Protein 1IED (pdb70)

Sequence (437 aa):
QAVAPVYVGGFLARYDQSPDEAELLLPRDVVEHWLHAVALPLNINHDDTAVVGHVAAMQSVRDGLFCLGCVTSPRFLEIVRRASEKSELVSRGPVSPLQPDKVVEFLSGSYAGLSLSSRRTPFKEVALCSVGRRRGTLAVYGRDPEWVTQRFPDLTAADRDGLRAQWQGDPFRSDSYGLLGNSVDALYIRERLPKLRYDKQLVGVTERESYVKADEQQSQAVAPVYVGGFLARYDQSPDEAELLLPRDVVEHWLHAVALPLNINHDDTAVVGHVAAMQSVRDGLFCLGCVTSPRFLEIVRRASEKSELVSRGPVSPLQPDKVVEFLSGSYAGLSLSSTPFKEVALCSVGRRRGTLAVYGRDPEWVTQRFPDLTAADRDGLRAQWQRSTAVDGDPFRSDSYGLLGNSVDALYIRERLPKLRYDKQLVGVTERESYVKA

Organism: Human cytomegalovirus (strain AD169) (NCBI:txid10360)

CATH classification: 3.20.16.10

Structure (mmCIF, N/CA/C/O backbone):
data_1IED
#
_entry.id   1IED
#
_cell.length_a   76.200
_cell.length_b   76.200
_cell.length_c   170.600
_cell.angle_alpha   90.00
_cell.angle_beta   90.00
_cell.angle_gamma   90.00
#
_symmetry.space_group_name_H-M   'P 41 21 2'
#
loop_
_entity.id
_entity.type
_entity.pdbx_description
1 polymer 'CAPSID PROTEIN P40: ASSEMBLIN PROTEASE'
2 water water
#
loop_
_atom_site.group_PDB
_atom_site.id
_atom_site.type_symbol
_atom_site.label_atom_id
_atom_site.label_alt_id
_atom_site.label_comp_id
_atom_site.label_asym_id
_atom_site.label_entity_id
_atom_site.label_seq_id
_atom_site.pdbx_PDB_ins_code
_atom_site.Cartn_x
_atom_site.Cartn_y
_atom_site.Cartn_z
_atom_site.occupancy
_atom_site.B_iso_or_equiv
_atom_site.auth_seq_id
_atom_site.auth_comp_id
_atom_site.auth_asym_id
_atom_site.auth_atom_id
_atom_site.pdbx_PDB_model_num
ATOM 1 N N . GLN A 1 9 ? 74.026 43.464 53.297 1.00 45.43 9 GLN A N 1
ATOM 2 C CA . GLN A 1 9 ? 72.581 43.107 53.162 1.00 45.82 9 GLN A CA 1
ATOM 3 C C . GLN A 1 9 ? 72.132 42.297 54.374 1.00 44.17 9 GLN A C 1
ATOM 4 O O . GLN A 1 9 ? 71.630 42.850 55.355 1.00 43.16 9 GLN A O 1
ATOM 10 N N . ALA A 1 10 ? 72.306 40.981 54.294 1.00 42.03 10 ALA A N 1
ATOM 11 C CA . ALA A 1 10 ? 71.944 40.100 55.394 1.00 39.77 10 ALA A CA 1
ATOM 12 C C . ALA A 1 10 ? 72.839 40.453 56.582 1.00 38.32 10 ALA A C 1
ATOM 13 O O . ALA A 1 10 ? 72.399 40.443 57.733 1.00 37.95 10 ALA A O 1
ATOM 15 N N . VAL A 1 11 ? 74.093 40.787 56.290 1.00 35.80 11 VAL A N 1
ATOM 16 C CA . VAL A 1 11 ? 75.047 41.136 57.333 1.00 34.27 11 VAL A CA 1
ATOM 17 C C . VAL A 1 11 ? 75.082 42.630 57.646 1.00 33.64 11 VAL A C 1
ATOM 18 O O . VAL A 1 11 ? 76.111 43.162 58.068 1.00 33.73 11 VAL A O 1
ATOM 22 N N . ALA A 1 12 ? 73.959 43.305 57.418 1.00 31.19 12 ALA A N 1
ATOM 23 C CA . ALA A 1 12 ? 73.844 44.727 57.729 1.00 29.27 12 ALA A CA 1
ATOM 24 C C . ALA A 1 12 ? 73.488 44.742 59.217 1.00 27.42 12 ALA A C 1
ATOM 25 O O . ALA A 1 12 ? 73.299 43.681 59.819 1.00 26.45 12 ALA A O 1
ATOM 27 N N . PRO A 1 13 ? 73.385 45.928 59.834 1.00 25.85 13 PRO A N 1
ATOM 28 C CA . PRO A 1 13 ? 73.050 45.927 61.264 1.00 23.85 13 PRO A CA 1
ATOM 29 C C . PRO A 1 13 ? 71.667 45.377 61.583 1.00 23.03 13 PRO A C 1
ATOM 30 O O . PRO A 1 13 ? 70.750 45.427 60.757 1.00 22.99 13 PRO A O 1
ATOM 34 N N . VAL A 1 14 ? 71.527 44.836 62.787 1.00 20.13 14 VAL A N 1
ATOM 35 C CA . VAL A 1 14 ? 70.247 44.307 63.239 1.00 18.19 14 VAL A CA 1
ATOM 36 C C . VAL A 1 14 ? 69.940 44.945 64.584 1.00 18.80 14 VAL A C 1
ATOM 37 O O . VAL A 1 14 ? 70.781 44.922 65.491 1.00 17.79 14 VAL A O 1
ATOM 41 N N . TYR A 1 15 ? 68.756 45.542 64.705 1.00 18.59 15 TYR A N 1
ATOM 42 C CA . TYR A 1 15 ? 68.351 46.160 65.967 1.00 19.71 15 TYR A CA 1
ATOM 43 C C . TYR A 1 15 ? 67.529 45.160 66.763 1.00 18.99 15 TYR A C 1
ATOM 44 O O . TYR A 1 15 ? 66.858 44.300 66.191 1.00 15.01 15 TYR A O 1
ATOM 53 N N . VAL A 1 16 ? 67.614 45.257 68.086 1.00 18.71 16 VAL A N 1
ATOM 54 C CA . VAL A 1 16 ? 66.858 44.375 68.958 1.00 16.64 16 VAL A CA 1
ATOM 55 C C . VAL A 1 16 ? 66.296 45.236 70.081 1.00 17.80 16 VAL A C 1
ATOM 56 O O . VAL A 1 16 ? 66.994 46.071 70.653 1.00 18.22 16 VAL A O 1
ATOM 60 N N . GLY A 1 17 ? 65.012 45.064 70.362 1.00 17.99 17 GLY A N 1
ATOM 61 C CA . GLY A 1 17 ? 64.393 45.841 71.413 1.00 19.40 17 GLY A CA 1
ATOM 62 C C . GLY A 1 17 ? 63.614 44.974 72.372 1.00 19.50 17 GLY A C 1
ATOM 63 O O . GLY A 1 17 ? 63.321 43.811 72.085 1.00 18.37 17 GLY A O 1
ATOM 64 N N . GLY A 1 18 ? 63.270 45.542 73.518 1.00 19.77 18 GLY A N 1
ATOM 65 C CA . GLY A 1 18 ? 62.510 44.796 74.497 1.00 18.85 18 GLY A CA 1
ATOM 66 C C . GLY A 1 18 ? 62.775 45.313 75.891 1.00 19.70 18 GLY A C 1
ATOM 67 O O . GLY A 1 18 ? 63.704 46.095 76.114 1.00 19.95 18 GLY A O 1
ATOM 68 N N . PHE A 1 19 ? 61.950 44.876 76.832 1.00 20.33 19 PHE A N 1
ATOM 69 C CA . PHE A 1 19 ? 62.106 45.286 78.212 1.00 19.55 19 PHE A CA 1
ATOM 70 C C . PHE A 1 19 ? 63.167 44.433 78.875 1.00 19.85 19 PHE A C 1
ATOM 71 O O . PHE A 1 19 ? 63.228 43.222 78.654 1.00 20.48 19 PHE A O 1
ATOM 79 N N . LEU A 1 20 ? 64.013 45.075 79.669 1.00 19.21 20 LEU A N 1
ATOM 80 C CA . LEU A 1 20 ? 65.053 44.366 80.400 1.00 20.05 20 LEU A CA 1
ATOM 81 C C . LEU A 1 20 ? 64.460 44.016 81.763 1.00 21.47 20 LEU A C 1
ATOM 82 O O . LEU A 1 20 ? 65.045 43.253 82.533 1.00 22.07 20 LEU A O 1
ATOM 87 N N . ALA A 1 21 ? 63.291 44.584 82.046 1.00 21.35 21 ALA A N 1
ATOM 88 C CA . ALA A 1 21 ? 62.595 44.354 83.308 1.00 25.55 21 ALA A CA 1
ATOM 89 C C . ALA A 1 21 ? 61.191 44.956 83.283 1.00 27.09 21 ALA A C 1
ATOM 90 O O . ALA A 1 21 ? 60.965 46.022 82.704 1.00 28.02 21 ALA A O 1
ATOM 92 N N . ARG A 1 22 ? 60.255 44.256 83.910 1.00 28.26 22 ARG A N 1
ATOM 93 C CA . ARG A 1 22 ? 58.871 44.699 84.000 1.00 29.79 22 ARG A CA 1
ATOM 94 C C . ARG A 1 22 ? 58.576 45.007 85.467 1.00 31.33 22 ARG A C 1
ATOM 95 O O . ARG A 1 22 ? 58.540 44.099 86.305 1.00 31.64 22 ARG A O 1
ATOM 103 N N . TYR A 1 23 ? 58.370 46.285 85.777 1.00 31.85 23 TYR A N 1
ATOM 104 C CA . TYR A 1 23 ? 58.105 46.694 87.155 1.00 34.84 23 TYR A CA 1
ATOM 105 C C . TYR A 1 23 ? 56.912 45.980 87.787 1.00 38.70 23 TYR A C 1
ATOM 106 O O . TYR A 1 23 ? 56.849 45.828 89.006 1.00 39.49 23 TYR A O 1
ATOM 115 N N . ASP A 1 24 ? 55.978 45.539 86.952 1.00 41.94 24 ASP A N 1
ATOM 116 C CA . ASP A 1 24 ? 54.777 44.845 87.408 1.00 45.45 24 ASP A CA 1
ATOM 117 C C . ASP A 1 24 ? 55.017 43.378 87.758 1.00 47.83 24 ASP A C 1
ATOM 118 O O . ASP A 1 24 ? 54.225 42.768 88.475 1.00 47.48 24 ASP A O 1
ATOM 123 N N . GLN A 1 25 ? 56.108 42.815 87.249 1.00 50.19 25 GLN A N 1
ATOM 124 C CA . GLN A 1 25 ? 56.438 41.415 87.492 1.00 52.53 25 GLN A CA 1
ATOM 125 C C . GLN A 1 25 ? 57.200 41.208 88.794 1.00 54.28 25 GLN A C 1
ATOM 126 O O . GLN A 1 25 ? 58.167 41.914 89.077 1.00 54.59 25 GLN A O 1
ATOM 132 N N . SER A 1 26 ? 56.763 40.231 89.581 1.00 56.35 26 SER A N 1
ATOM 133 C CA . SER A 1 26 ? 57.414 39.935 90.849 1.00 59.20 26 SER A CA 1
ATOM 134 C C . SER A 1 26 ? 58.465 38.839 90.693 1.00 60.80 26 SER A C 1
ATOM 135 O O . SER A 1 26 ? 58.137 37.654 90.615 1.00 60.50 26 SER A O 1
ATOM 138 N N . PRO A 1 27 ? 59.750 39.227 90.647 1.00 62.66 27 PRO A N 1
ATOM 139 C CA . PRO A 1 27 ? 60.870 38.294 90.501 1.00 64.04 27 PRO A CA 1
ATOM 140 C C . PRO A 1 27 ? 60.866 37.204 91.566 1.00 65.29 27 PRO A C 1
ATOM 141 O O . PRO A 1 27 ? 61.076 37.479 92.747 1.00 65.73 27 PRO A O 1
ATOM 145 N N . ASP A 1 28 ? 60.631 35.966 91.145 1.00 66.88 28 ASP A N 1
ATOM 146 C CA . ASP A 1 28 ? 60.612 34.839 92.071 1.00 68.68 28 ASP A CA 1
ATOM 147 C C . ASP A 1 28 ? 61.999 34.647 92.688 1.00 69.41 28 ASP A C 1
ATOM 148 O O . ASP A 1 28 ? 62.259 33.653 93.367 1.00 69.41 28 ASP A O 1
ATOM 153 N N . GLU A 1 29 ? 62.881 35.610 92.437 1.00 69.84 29 GLU A N 1
ATOM 154 C CA . GLU A 1 29 ? 64.245 35.594 92.954 1.00 69.61 29 GLU A CA 1
ATOM 155 C C . GLU A 1 29 ? 64.562 36.971 93.532 1.00 69.27 29 GLU A C 1
ATOM 156 O O . GLU A 1 29 ? 64.406 37.990 92.855 1.00 69.22 29 GLU A O 1
ATOM 162 N N . ALA A 1 30 ? 65.011 36.995 94.783 1.00 68.21 30 ALA A N 1
ATOM 163 C CA . ALA A 1 30 ? 65.336 38.245 95.461 1.00 66.84 30 ALA A CA 1
ATOM 164 C C . ALA A 1 30 ? 66.517 38.991 94.841 1.00 65.83 30 ALA A C 1
ATOM 165 O O . ALA A 1 30 ? 66.742 40.163 95.147 1.00 66.42 30 ALA A O 1
ATOM 167 N N . GLU A 1 31 ? 67.270 38.323 93.972 1.00 64.46 31 GLU A N 1
ATOM 168 C CA . GLU A 1 31 ? 68.419 38.966 93.345 1.00 63.21 31 GLU A CA 1
ATOM 169 C C . GLU A 1 31 ? 68.047 39.597 92.005 1.00 61.40 31 GLU A C 1
ATOM 170 O O . GLU A 1 31 ? 68.795 40.416 91.473 1.00 61.48 31 GLU A O 1
ATOM 176 N N . LEU A 1 32 ? 66.886 39.222 91.473 1.00 58.95 32 LEU A N 1
ATOM 177 C CA . LEU A 1 32 ? 66.424 39.747 90.191 1.00 56.79 32 LEU A CA 1
ATOM 178 C C . LEU A 1 32 ? 65.539 40.982 90.333 1.00 56.07 32 LEU A C 1
ATOM 179 O O . LEU A 1 32 ? 65.149 41.587 89.333 1.00 56.16 32 LEU A O 1
ATOM 184 N N . LEU A 1 33 ? 65.216 41.349 91.570 1.00 54.44 33 LEU A N 1
ATOM 185 C CA . LEU A 1 33 ? 64.376 42.515 91.821 1.00 52.32 33 LEU A CA 1
ATOM 186 C C . LEU A 1 33 ? 65.020 43.759 91.223 1.00 51.23 33 LEU A C 1
ATOM 187 O O . LEU A 1 33 ? 66.238 43.932 91.294 1.00 51.44 33 LEU A O 1
ATOM 192 N N . LEU A 1 34 ? 64.202 44.620 90.627 1.00 48.78 34 LEU A N 1
ATOM 193 C CA . LEU A 1 34 ? 64.709 45.839 90.014 1.00 47.31 34 LEU A CA 1
ATOM 194 C C . LEU A 1 34 ? 63.643 46.933 90.019 1.00 46.63 34 LEU A C 1
ATOM 195 O O . LEU A 1 34 ? 62.899 47.096 89.052 1.00 45.26 34 LEU A O 1
ATOM 200 N N . PRO A 1 35 ? 63.549 47.687 91.126 1.00 46.18 35 PRO A N 1
ATOM 201 C CA . PRO A 1 35 ? 62.581 48.777 91.289 1.00 45.46 35 PRO A CA 1
ATOM 202 C C . PRO A 1 35 ? 62.791 49.940 90.328 1.00 43.55 35 PRO A C 1
ATOM 203 O O . PRO A 1 35 ? 63.914 50.241 89.929 1.00 42.74 35 PRO A O 1
ATOM 207 N N . ARG A 1 36 ? 61.690 50.596 89.978 1.00 42.90 36 ARG A N 1
ATOM 208 C CA . ARG A 1 36 ? 61.699 51.739 89.072 1.00 43.03 36 ARG A CA 1
ATOM 209 C C . ARG A 1 36 ? 62.686 52.832 89.488 1.00 44.15 36 ARG A C 1
ATOM 210 O O . ARG A 1 36 ? 63.516 53.269 88.692 1.00 43.90 36 ARG A O 1
ATOM 218 N N . ASP A 1 37 ? 62.582 53.273 90.738 1.00 45.84 37 ASP A N 1
ATOM 219 C CA . ASP A 1 37 ? 63.436 54.336 91.259 1.00 47.24 37 ASP A CA 1
ATOM 220 C C . ASP A 1 37 ? 64.929 54.076 91.098 1.00 48.04 37 ASP A C 1
ATOM 221 O O . ASP A 1 37 ? 65.664 54.952 90.635 1.00 47.86 37 ASP A O 1
ATOM 226 N N . VAL A 1 38 ? 65.382 52.882 91.474 1.00 48.67 38 VAL A N 1
ATOM 227 C CA . VAL A 1 38 ? 66.802 52.553 91.359 1.00 49.96 38 VAL A CA 1
ATOM 228 C C . VAL A 1 38 ? 67.227 52.633 89.896 1.00 49.84 38 VAL A C 1
ATOM 229 O O . VAL A 1 38 ? 68.358 53.012 89.580 1.00 50.00 38 VAL A O 1
ATOM 233 N N . VAL A 1 39 ? 66.300 52.278 89.010 1.00 50.13 39 VAL A N 1
ATOM 234 C CA . VAL A 1 39 ? 66.551 52.295 87.577 1.00 49.92 39 VAL A CA 1
ATOM 235 C C . VAL A 1 39 ? 66.632 53.715 87.038 1.00 50.71 39 VAL A C 1
ATOM 236 O O . VAL A 1 39 ? 67.567 54.060 86.320 1.00 50.87 39 VAL A O 1
ATOM 240 N N . GLU A 1 40 ? 65.650 54.536 87.388 1.00 52.24 40 GLU A N 1
ATOM 241 C CA . GLU A 1 40 ? 65.619 55.911 86.911 1.00 55.08 40 GLU A CA 1
ATOM 242 C C . GLU A 1 40 ? 66.782 56.740 87.437 1.00 56.65 40 GLU A C 1
ATOM 243 O O . GLU A 1 40 ? 67.153 57.750 86.835 1.00 56.36 40 GLU A O 1
ATOM 249 N N . HIS A 1 41 ? 67.359 56.310 88.556 1.00 58.93 41 HIS A N 1
ATOM 250 C CA . HIS A 1 41 ? 68.488 57.021 89.143 1.00 61.44 41 HIS A CA 1
ATOM 251 C C . HIS A 1 41 ? 69.739 56.829 88.293 1.00 62.49 41 HIS A C 1
ATOM 252 O O . HIS A 1 41 ? 70.440 57.792 87.977 1.00 62.53 41 HIS A O 1
ATOM 259 N N . TRP A 1 42 ? 70.017 55.582 87.924 1.00 63.97 42 TRP A N 1
ATOM 260 C CA . TRP A 1 42 ? 71.185 55.285 87.105 1.00 65.52 42 TRP A CA 1
ATOM 261 C C . TRP A 1 42 ? 70.952 55.738 85.671 1.00 65.71 42 TRP A C 1
ATOM 262 O O . TRP A 1 42 ? 71.896 55.930 84.906 1.00 65.85 42 TRP A O 1
ATOM 273 N N . LEU A 1 43 ? 69.685 55.914 85.315 1.00 66.16 43 LEU A N 1
ATOM 274 C CA . LEU A 1 43 ? 69.317 56.330 83.971 1.00 66.95 43 LEU A CA 1
ATOM 275 C C . LEU A 1 43 ? 69.338 57.853 83.836 1.00 68.82 43 LEU A C 1
ATOM 276 O O . LEU A 1 43 ? 69.764 58.560 84.751 1.00 67.94 43 LEU A O 1
ATOM 281 N N . HIS A 1 44 ? 68.884 58.351 82.688 1.00 71.78 44 HIS A N 1
ATOM 282 C CA . HIS A 1 44 ? 68.841 59.790 82.437 1.00 74.37 44 HIS A CA 1
ATOM 283 C C . HIS A 1 44 ? 67.619 60.373 83.146 1.00 75.27 44 HIS A C 1
ATOM 284 O O . HIS A 1 44 ? 67.522 61.585 83.349 1.00 75.62 44 HIS A O 1
ATOM 291 N N . ALA A 1 45 ? 66.694 59.495 83.522 1.00 76.13 45 ALA A N 1
ATOM 292 C CA . ALA A 1 45 ? 65.476 59.898 84.217 1.00 76.91 45 ALA A CA 1
ATOM 293 C C . ALA A 1 45 ? 65.714 59.938 85.726 1.00 77.20 45 ALA A C 1
ATOM 294 O O . ALA A 1 45 ? 65.283 60.866 86.413 1.00 77.43 45 ALA A O 1
ATOM 296 N N . VAL A 1 55 ? 80.156 55.877 77.580 1.00 44.11 55 VAL A N 1
ATOM 297 C CA . VAL A 1 55 ? 80.532 54.544 77.122 1.00 44.38 55 VAL A CA 1
ATOM 298 C C . VAL A 1 55 ? 79.315 53.620 76.992 1.00 42.28 55 VAL A C 1
ATOM 299 O O . VAL A 1 55 ? 78.848 53.042 77.975 1.00 43.32 55 VAL A O 1
ATOM 303 N N . ALA A 1 56 ? 78.810 53.488 75.767 1.00 38.96 56 ALA A N 1
ATOM 304 C CA . ALA A 1 56 ? 77.653 52.644 75.493 1.00 37.08 56 ALA A CA 1
ATOM 305 C C . ALA A 1 56 ? 77.874 51.211 75.963 1.00 35.49 56 ALA A C 1
ATOM 306 O O . ALA A 1 56 ? 78.897 50.593 75.659 1.00 35.12 56 ALA A O 1
ATOM 308 N N . LEU A 1 57 ? 76.902 50.692 76.705 1.00 33.51 57 LEU A N 1
ATOM 309 C CA . LEU A 1 57 ? 76.959 49.334 77.226 1.00 30.40 57 LEU A CA 1
ATOM 310 C C . LEU A 1 57 ? 77.117 48.300 76.118 1.00 28.30 57 LEU A C 1
ATOM 311 O O . LEU A 1 57 ? 76.432 48.353 75.095 1.00 26.89 57 LEU A O 1
ATOM 316 N N . PRO A 1 58 ? 78.026 47.338 76.314 1.00 26.59 58 PRO A N 1
ATOM 317 C CA . PRO A 1 58 ? 78.235 46.305 75.302 1.00 25.81 58 PRO A CA 1
ATOM 318 C C . PRO A 1 58 ? 77.027 45.383 75.209 1.00 24.69 58 PRO A C 1
ATOM 319 O O . PRO A 1 58 ? 76.286 45.201 76.184 1.00 23.53 58 PRO A O 1
ATOM 323 N N . LEU A 1 59 ? 76.822 44.827 74.021 1.00 23.54 59 LEU A N 1
ATOM 324 C CA . LEU A 1 59 ? 75.741 43.891 73.772 1.00 22.92 59 LEU A CA 1
ATOM 325 C C . LEU A 1 59 ? 76.473 42.588 73.457 1.00 23.45 59 LEU A C 1
ATOM 326 O O . LEU A 1 59 ? 77.291 42.545 72.542 1.00 22.36 59 LEU A O 1
ATOM 331 N N . ASN A 1 60 ? 76.213 41.533 74.224 1.00 22.80 60 ASN A N 1
ATOM 332 C CA . ASN A 1 60 ? 76.890 40.265 73.970 1.00 21.54 60 ASN A CA 1
ATOM 333 C C . ASN A 1 60 ? 75.941 39.083 73.937 1.00 21.01 60 ASN A C 1
ATOM 334 O O . ASN A 1 60 ? 74.720 39.232 74.023 1.00 20.33 60 ASN A O 1
ATOM 339 N N . ILE A 1 61 ? 76.524 37.899 73.817 1.00 20.26 61 ILE A N 1
ATOM 340 C CA . ILE A 1 61 ? 75.749 36.676 73.789 1.00 19.38 61 ILE A CA 1
ATOM 341 C C . ILE A 1 61 ? 75.890 35.977 75.124 1.00 21.14 61 ILE A C 1
ATOM 342 O O . ILE A 1 61 ? 77.001 35.689 75.568 1.00 19.21 61 ILE A O 1
ATOM 347 N N . ASN A 1 62 ? 74.749 35.740 75.761 1.00 22.26 62 ASN A N 1
ATOM 348 C CA . ASN A 1 62 ? 74.666 35.060 77.044 1.00 25.81 62 ASN A CA 1
ATOM 349 C C . ASN A 1 62 ? 75.705 35.489 78.072 1.00 24.73 62 ASN A C 1
ATOM 350 O O . ASN A 1 62 ? 76.237 34.659 78.805 1.00 24.49 62 ASN A O 1
ATOM 355 N N . HIS A 1 63 ? 75.990 36.786 78.116 1.00 22.91 63 HIS A N 1
ATOM 356 C CA . HIS A 1 63 ? 76.946 37.348 79.070 1.00 24.26 63 HIS A CA 1
ATOM 357 C C . HIS A 1 63 ? 78.409 36.903 78.938 1.00 25.03 63 HIS A C 1
ATOM 358 O O . HIS A 1 63 ? 79.189 37.040 79.882 1.00 24.45 63 HIS A O 1
ATOM 365 N N . ASP A 1 64 ? 78.777 36.388 77.767 1.00 22.41 64 ASP A N 1
ATOM 366 C CA . ASP A 1 64 ? 80.147 35.947 77.501 1.00 22.84 64 ASP A CA 1
ATOM 367 C C . ASP A 1 64 ? 80.863 37.163 76.915 1.00 23.88 64 ASP A C 1
ATOM 368 O O . ASP A 1 64 ? 80.529 37.615 75.817 1.00 22.61 64 ASP A O 1
ATOM 373 N N . ASP A 1 65 ? 81.838 37.699 77.649 1.00 23.50 65 ASP A N 1
ATOM 374 C CA . ASP A 1 65 ? 82.545 38.888 77.194 1.00 25.06 65 ASP A CA 1
ATOM 375 C C . ASP A 1 65 ? 83.491 38.666 76.015 1.00 23.34 65 ASP A C 1
ATOM 376 O O . ASP A 1 65 ? 84.144 39.601 75.555 1.00 22.47 65 ASP A O 1
ATOM 381 N N . THR A 1 66 ? 83.568 37.431 75.524 1.00 21.94 66 THR A N 1
ATOM 382 C CA . THR A 1 66 ? 84.386 37.160 74.347 1.00 21.11 66 THR A CA 1
ATO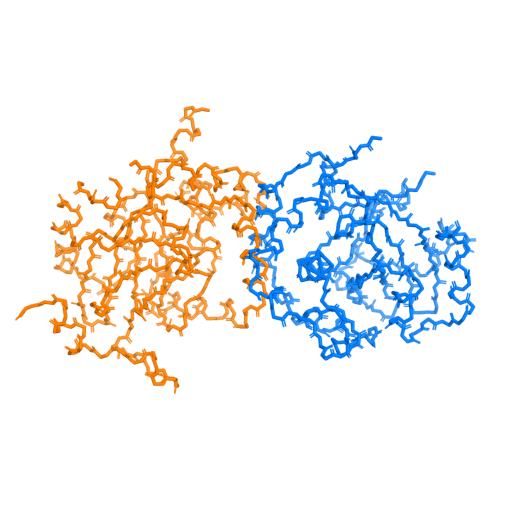M 383 C C . THR A 1 66 ? 83.392 37.093 73.186 1.00 19.93 66 THR A C 1
ATOM 384 O O . THR A 1 66 ? 83.764 36.817 72.044 1.00 20.62 66 THR A O 1
ATOM 388 N N . ALA A 1 67 ? 82.122 37.354 73.499 1.00 18.89 67 ALA A N 1
ATOM 389 C CA . ALA A 1 67 ? 81.053 37.319 72.502 1.00 17.78 67 ALA A CA 1
ATOM 390 C C . ALA A 1 67 ? 80.275 38.631 72.347 1.00 18.67 67 ALA A C 1
ATOM 391 O O . ALA A 1 67 ? 79.046 38.620 72.184 1.00 18.66 67 ALA A O 1
ATOM 393 N N . VAL A 1 68 ? 80.980 39.756 72.390 1.00 17.57 68 VAL A N 1
ATOM 394 C CA . VAL A 1 68 ? 80.330 41.049 72.225 1.00 17.11 68 VAL A CA 1
ATOM 395 C C . VAL A 1 68 ? 79.929 41.192 70.752 1.00 17.43 68 VAL A C 1
ATOM 396 O O . VAL A 1 68 ? 80.774 41.112 69.856 1.00 15.24 68 VAL A O 1
ATOM 400 N N . VAL A 1 69 ? 78.639 41.403 70.503 1.00 13.92 69 VAL A N 1
ATOM 401 C CA . VAL A 1 69 ? 78.158 41.532 69.133 1.00 14.35 69 VAL A CA 1
ATOM 402 C C . VAL A 1 69 ? 77.768 42.960 68.754 1.00 13.95 69 VAL A C 1
ATOM 403 O O . VAL A 1 69 ? 77.522 43.251 67.588 1.00 15.20 69 VAL A O 1
ATOM 407 N N . GLY A 1 70 ? 77.716 43.856 69.732 1.00 16.90 70 GLY A N 1
ATOM 408 C CA . GLY A 1 70 ? 77.334 45.230 69.428 1.00 16.84 70 GLY A CA 1
ATOM 409 C C . GLY A 1 70 ? 77.220 46.103 70.659 1.00 19.17 70 GLY A C 1
ATOM 410 O O . GLY A 1 70 ? 77.982 45.949 71.614 1.00 18.51 70 GLY A O 1
ATOM 411 N N . HIS A 1 71 ? 76.262 47.024 70.650 1.00 19.30 71 HIS A N 1
ATOM 412 C CA . HIS A 1 71 ? 76.092 47.919 71.784 1.00 20.83 71 HIS A CA 1
ATOM 413 C C . HIS A 1 71 ? 74.635 48.289 72.008 1.00 21.01 71 HIS A C 1
ATOM 414 O O . HIS A 1 71 ? 73.787 48.105 71.133 1.00 21.70 71 HIS A O 1
ATOM 421 N N . VAL A 1 72 ? 74.354 48.810 73.198 1.00 21.24 72 VAL A N 1
ATOM 422 C CA . VAL A 1 72 ? 73.014 49.262 73.531 1.00 21.91 72 VAL A CA 1
ATOM 423 C C . VAL A 1 72 ? 72.919 50.651 72.904 1.00 22.10 72 VAL A C 1
ATOM 424 O O . VAL A 1 72 ? 73.746 51.515 73.194 1.00 22.04 72 VAL A O 1
ATOM 428 N N . ALA A 1 73 ? 71.924 50.861 72.046 1.00 21.59 73 ALA A N 1
ATOM 429 C CA . ALA A 1 73 ? 71.749 52.145 71.380 1.00 24.00 73 ALA A CA 1
ATOM 430 C C . ALA A 1 73 ? 70.848 53.100 72.159 1.00 23.50 73 ALA A C 1
ATOM 431 O O . ALA A 1 73 ? 70.930 54.314 71.976 1.00 25.81 73 ALA A O 1
ATOM 433 N N . ALA A 1 74 ? 69.988 52.554 73.014 1.00 22.93 74 ALA A N 1
ATOM 434 C CA . ALA A 1 74 ? 69.070 53.384 73.797 1.00 22.94 74 ALA A CA 1
ATOM 435 C C . ALA A 1 74 ? 68.412 52.630 74.944 1.00 23.18 74 ALA A C 1
ATOM 436 O O . ALA A 1 74 ? 68.201 51.421 74.872 1.00 18.59 74 ALA A O 1
ATOM 438 N N . MET A 1 75 ? 68.092 53.370 76.001 1.00 24.54 75 MET A N 1
ATOM 439 C CA . MET A 1 75 ? 67.422 52.826 77.171 1.00 26.43 75 MET A CA 1
ATOM 440 C C . MET A 1 75 ? 66.414 53.873 77.620 1.00 28.00 75 MET A C 1
ATOM 441 O O . MET A 1 75 ? 66.714 55.068 77.610 1.00 28.04 75 MET A O 1
ATOM 446 N N . GLN A 1 76 ? 65.222 53.425 78.008 1.00 28.91 76 GLN A N 1
ATOM 447 C CA . GLN A 1 76 ? 64.171 54.338 78.448 1.00 28.75 76 GLN A CA 1
ATOM 448 C C . GLN A 1 76 ? 63.318 53.717 79.541 1.00 29.30 76 GLN A C 1
ATOM 449 O O . GLN A 1 76 ? 62.821 52.600 79.397 1.00 27.97 76 GLN A O 1
ATOM 455 N N . SER A 1 77 ? 63.156 54.441 80.641 1.00 29.16 77 SER A N 1
ATOM 456 C CA . SER A 1 77 ? 62.321 53.957 81.722 1.00 29.01 77 SER A CA 1
ATOM 457 C C . SER A 1 77 ? 60.916 54.410 81.347 1.00 29.51 77 SER A C 1
ATOM 458 O O . SER A 1 77 ? 60.666 55.601 81.152 1.00 30.03 77 SER A O 1
ATOM 461 N N . VAL A 1 78 ? 60.002 53.456 81.219 1.00 27.40 78 VAL A N 1
ATOM 462 C CA . VAL A 1 78 ? 58.642 53.774 80.829 1.00 25.86 78 VAL A CA 1
ATOM 463 C C . VAL A 1 78 ? 57.662 53.284 81.887 1.00 26.43 78 VAL A C 1
ATOM 464 O O . VAL A 1 78 ? 58.070 52.718 82.898 1.00 26.54 78 VAL A O 1
ATOM 468 N N . ARG A 1 79 ? 56.373 53.500 81.662 1.00 26.27 79 ARG A N 1
ATOM 469 C CA . ARG A 1 79 ? 55.366 53.084 82.632 1.00 27.47 79 ARG A CA 1
ATOM 470 C C . ARG A 1 79 ? 55.522 51.647 83.136 1.00 27.82 79 ARG A C 1
ATOM 471 O O . ARG A 1 79 ? 55.547 51.400 84.343 1.00 27.66 79 ARG A O 1
ATOM 479 N N . ASP A 1 80 ? 55.634 50.706 82.206 1.00 28.29 80 ASP A N 1
ATOM 480 C CA . ASP A 1 80 ? 55.721 49.289 82.543 1.00 27.58 80 ASP A CA 1
ATOM 481 C C . ASP A 1 80 ? 57.083 48.705 82.903 1.00 27.85 80 ASP A C 1
ATOM 482 O O . ASP A 1 80 ? 57.160 47.585 83.425 1.00 29.33 80 ASP A O 1
ATOM 487 N N . GLY A 1 81 ? 58.155 49.442 82.636 1.00 25.85 81 GLY A N 1
ATOM 488 C CA . GLY A 1 81 ? 59.466 48.927 82.968 1.00 24.03 81 GLY A CA 1
ATOM 489 C C . GLY A 1 81 ? 60.606 49.629 82.266 1.00 23.66 81 GLY A C 1
ATOM 490 O O . GLY A 1 81 ? 60.496 50.792 81.874 1.00 22.71 81 GLY A O 1
ATOM 491 N N . LEU A 1 82 ? 61.714 48.913 82.125 1.00 21.59 82 LEU A N 1
ATOM 492 C CA . LEU A 1 82 ? 62.895 49.447 81.473 1.00 22.51 82 LEU A CA 1
ATOM 493 C C . LEU A 1 82 ? 63.022 48.903 80.055 1.00 22.94 82 LEU A C 1
ATOM 494 O O . LEU A 1 82 ? 63.332 47.722 79.861 1.00 20.60 82 LEU A O 1
ATOM 499 N N . PHE A 1 83 ? 62.775 49.761 79.069 1.00 22.76 83 PHE A N 1
ATOM 500 C CA . PHE A 1 83 ? 62.881 49.348 77.679 1.00 23.11 83 PHE A CA 1
ATOM 501 C C . PHE A 1 83 ? 64.283 49.624 77.150 1.00 24.79 83 PHE A C 1
ATOM 502 O O . PHE A 1 83 ? 64.916 50.631 77.489 1.00 25.24 83 PHE A O 1
ATOM 510 N N . CYS A 1 84 ? 64.762 48.715 76.310 1.00 24.17 84 CYS A N 1
ATOM 511 C CA . CYS A 1 84 ? 66.095 48.820 75.748 1.00 24.58 84 CYS A CA 1
ATOM 512 C C . CYS A 1 84 ? 66.063 48.605 74.243 1.00 22.96 84 CYS A C 1
ATOM 513 O O . CYS A 1 84 ? 65.172 47.944 73.716 1.00 21.02 84 CYS A O 1
ATOM 516 N N . LEU A 1 85 ? 67.026 49.193 73.552 1.00 21.39 85 LEU A N 1
ATOM 517 C CA . LEU A 1 85 ? 67.128 49.016 72.115 1.00 22.85 85 LEU A CA 1
ATOM 518 C C . LEU A 1 85 ? 68.613 48.773 71.840 1.00 22.59 85 LEU A C 1
ATOM 519 O O . LEU A 1 85 ? 69.458 49.617 72.141 1.00 22.25 85 LEU A O 1
ATOM 524 N N . GLY A 1 86 ? 68.931 47.599 71.306 1.00 22.72 86 GLY A N 1
ATOM 525 C CA . GLY A 1 86 ? 70.317 47.279 71.013 1.00 21.94 86 GLY A CA 1
ATOM 526 C C . GLY A 1 86 ? 70.595 47.204 69.524 1.00 21.08 86 GLY A C 1
ATOM 527 O O . GLY A 1 86 ? 69.669 47.109 68.721 1.00 20.33 86 GLY A O 1
ATOM 528 N N . CYS A 1 87 ? 71.872 47.255 69.155 1.00 20.91 87 CYS A N 1
ATOM 529 C CA . CYS A 1 87 ? 72.261 47.182 67.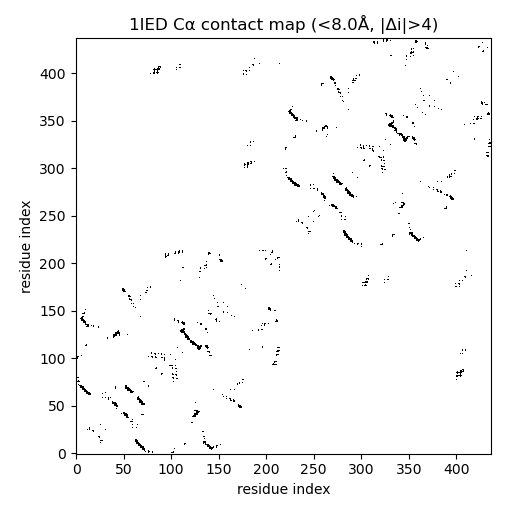753 1.00 22.29 87 CYS A CA 1
ATOM 530 C C . CYS A 1 87 ? 73.366 46.146 67.591 1.00 21.93 87 CYS A C 1
ATOM 531 O O . CYS A 1 87 ? 74.425 46.263 68.206 1.00 21.09 87 CYS A O 1
ATOM 534 N N . VAL A 1 88 ? 73.093 45.119 66.789 1.00 21.68 88 VAL A N 1
ATOM 535 C CA . VAL A 1 88 ? 74.059 44.061 66.514 1.00 20.36 88 VAL A CA 1
ATOM 536 C C . VAL A 1 88 ? 74.810 44.524 65.270 1.00 20.84 88 VAL A C 1
ATOM 537 O O . VAL A 1 88 ? 74.221 44.656 64.190 1.00 20.40 88 VAL A O 1
ATOM 541 N N . THR A 1 89 ? 76.109 44.767 65.431 1.00 19.14 89 THR A N 1
ATOM 542 C CA . THR A 1 89 ? 76.934 45.284 64.349 1.00 19.95 89 THR A CA 1
ATOM 543 C C . THR A 1 89 ? 78.174 44.464 63.996 1.00 21.22 89 THR A C 1
ATOM 544 O O . THR A 1 89 ? 78.771 44.671 62.943 1.00 20.99 89 THR A O 1
ATOM 548 N N . SER A 1 90 ? 78.583 43.559 64.874 1.00 19.99 90 SER A N 1
ATOM 549 C CA . SER A 1 90 ? 79.777 42.760 64.605 1.00 19.36 90 SER A CA 1
ATOM 550 C C . SER A 1 90 ? 79.687 41.965 63.308 1.00 19.07 90 SER A C 1
ATOM 551 O O . SER A 1 90 ? 78.831 41.094 63.163 1.00 18.13 90 SER A O 1
ATOM 554 N N . PRO A 1 91 ? 80.582 42.255 62.346 1.00 20.25 91 PRO A N 1
ATOM 555 C CA . PRO A 1 91 ? 80.597 41.554 61.056 1.00 19.67 91 PRO A CA 1
ATOM 556 C C . PRO A 1 91 ? 80.919 40.063 61.213 1.00 17.55 91 PRO A C 1
ATOM 557 O O . PRO A 1 91 ? 80.326 39.215 60.545 1.00 14.64 91 PRO A O 1
ATOM 561 N N . ARG A 1 92 ? 81.871 39.745 62.088 1.00 19.33 92 ARG A N 1
ATOM 562 C CA . ARG A 1 92 ? 82.245 38.346 62.307 1.00 17.92 92 ARG A CA 1
ATOM 563 C C . ARG A 1 92 ? 81.011 37.575 62.786 1.00 16.02 92 ARG A C 1
ATOM 564 O O . ARG A 1 92 ? 80.679 36.508 62.251 1.00 15.92 92 ARG A O 1
ATOM 572 N N . PHE A 1 93 ? 80.316 38.133 63.771 1.00 15.78 93 PHE A N 1
ATOM 573 C CA . PHE A 1 93 ? 79.112 37.497 64.307 1.00 18.39 93 PHE A CA 1
ATOM 574 C C . PHE A 1 93 ? 78.004 37.390 63.259 1.00 17.74 93 PHE A C 1
ATOM 575 O O . PHE A 1 93 ? 77.391 36.340 63.108 1.00 18.13 93 PHE A O 1
ATOM 583 N N . LEU A 1 94 ? 77.743 38.486 62.549 1.00 18.90 94 LEU A N 1
ATOM 584 C CA . LEU A 1 94 ? 76.691 38.506 61.526 1.00 19.20 94 LEU A CA 1
ATOM 585 C C . LEU A 1 94 ? 76.944 37.472 60.428 1.00 19.03 94 LEU A C 1
ATOM 586 O O . LEU A 1 94 ? 76.016 36.821 59.953 1.00 20.37 94 LEU A O 1
ATOM 591 N N . GLU A 1 95 ? 78.198 37.333 60.015 1.00 18.61 95 GLU A N 1
ATOM 592 C CA . GLU A 1 95 ? 78.550 36.367 58.971 1.00 18.08 95 GLU A CA 1
ATOM 593 C C . GLU A 1 95 ? 78.380 34.934 59.474 1.00 18.61 95 GLU A C 1
ATOM 594 O O . GLU A 1 95 ? 77.977 34.048 58.717 1.00 18.13 95 GLU A O 1
ATOM 600 N N . ILE A 1 96 ? 78.700 34.701 60.747 1.00 18.92 96 ILE A N 1
ATOM 601 C CA . ILE A 1 96 ? 78.541 33.369 61.331 1.00 16.57 96 ILE A CA 1
ATOM 602 C C . ILE A 1 96 ? 77.061 33.028 61.328 1.00 15.66 96 ILE A C 1
ATOM 603 O O . ILE A 1 96 ? 76.658 31.928 60.964 1.00 13.93 96 ILE A O 1
ATOM 608 N N . VAL A 1 97 ? 76.255 33.992 61.743 1.00 15.91 97 VAL A N 1
ATOM 609 C CA . VAL A 1 97 ? 74.811 33.829 61.787 1.00 16.27 97 VAL A CA 1
ATOM 610 C C . VAL A 1 97 ? 74.245 33.584 60.395 1.00 16.26 97 VAL A C 1
ATOM 611 O O . VAL A 1 97 ? 73.381 32.724 60.210 1.00 14.76 97 VAL A O 1
ATOM 615 N N . ARG A 1 98 ? 74.739 34.342 59.419 1.00 16.89 98 ARG A N 1
ATOM 616 C CA . ARG A 1 98 ? 74.276 34.198 58.042 1.00 18.63 98 ARG A CA 1
ATOM 617 C C . ARG A 1 98 ? 74.427 32.757 57.561 1.00 18.14 98 ARG A C 1
ATOM 618 O O . ARG A 1 98 ? 73.485 32.179 57.033 1.00 18.22 98 ARG A O 1
ATOM 626 N N . ARG A 1 99 ? 75.616 32.184 57.733 1.00 18.43 99 ARG A N 1
ATOM 627 C CA . ARG A 1 99 ? 75.862 30.816 57.277 1.00 19.71 99 ARG A CA 1
ATOM 628 C C . ARG A 1 99 ? 74.973 29.798 57.972 1.00 19.59 99 ARG A C 1
ATOM 629 O O . ARG A 1 99 ? 74.394 28.918 57.330 1.00 20.45 99 ARG A O 1
ATOM 637 N N . ALA A 1 100 ? 74.866 29.914 59.289 1.00 17.23 100 ALA A N 1
ATOM 638 C CA . ALA A 1 100 ? 74.026 28.997 60.045 1.00 16.18 100 ALA A CA 1
ATOM 639 C C . ALA A 1 100 ? 72.569 29.114 59.603 1.00 15.72 100 ALA A C 1
ATOM 640 O O . ALA A 1 100 ? 71.870 28.107 59.467 1.00 17.33 100 ALA A O 1
ATOM 642 N N . SER A 1 101 ? 72.114 30.342 59.354 1.00 18.39 101 SER A N 1
ATOM 643 C CA . SER A 1 101 ? 70.719 30.577 58.953 1.00 17.64 101 SER A CA 1
ATOM 644 C C . SER A 1 101 ? 70.324 29.851 57.665 1.00 17.76 101 SER A C 1
ATOM 645 O O . SER A 1 101 ? 69.151 29.520 57.470 1.00 14.11 101 SER A O 1
ATOM 648 N N . GLU A 1 102 ? 71.301 29.626 56.790 1.00 17.98 102 GLU A N 1
ATOM 649 C CA . GLU A 1 102 ? 71.069 28.944 55.516 1.00 21.12 102 GLU A CA 1
ATOM 650 C C . GLU A 1 102 ? 70.883 27.447 55.709 1.00 21.09 102 GLU A C 1
ATOM 651 O O . GLU A 1 102 ? 70.446 26.747 54.798 1.00 22.73 102 GLU A O 1
ATOM 657 N N . LYS A 1 103 ? 71.214 26.955 56.896 1.00 22.44 103 LYS A N 1
ATOM 658 C CA . LYS A 1 103 ? 71.071 25.535 57.191 1.00 21.90 103 LYS A CA 1
ATOM 659 C C . LYS A 1 103 ? 70.042 25.289 58.292 1.00 22.92 103 LYS A C 1
ATOM 660 O O . LYS A 1 103 ? 70.118 24.300 59.021 1.00 25.05 103 LYS A O 1
ATOM 666 N N . SER A 1 104 ? 69.084 26.203 58.411 1.00 22.15 104 SER A N 1
ATOM 667 C CA . SER A 1 104 ? 68.035 26.096 59.416 1.00 21.28 104 SER A CA 1
ATOM 668 C C . SER A 1 104 ? 66.686 25.906 58.742 1.00 22.01 104 SER A C 1
ATOM 669 O O . SER A 1 104 ? 66.268 26.728 57.933 1.00 19.91 104 SER A O 1
ATOM 672 N N . GLU A 1 105 ? 66.009 24.819 59.087 1.00 23.90 105 GLU A N 1
ATOM 673 C CA . GLU A 1 105 ? 64.707 24.521 58.514 1.00 26.36 105 GLU A CA 1
ATOM 674 C C . GLU A 1 105 ? 63.691 25.533 59.039 1.00 25.85 105 GLU A C 1
ATOM 675 O O . GLU A 1 105 ? 62.817 25.999 58.302 1.00 26.93 105 GLU A O 1
ATOM 681 N N . LEU A 1 106 ? 63.812 25.872 60.317 1.00 24.87 106 LEU A N 1
ATOM 682 C CA . LEU A 1 106 ? 62.920 26.846 60.923 1.00 25.37 106 LEU A CA 1
ATOM 683 C C . LEU A 1 106 ? 62.982 28.136 60.100 1.00 25.22 106 LEU A C 1
ATOM 684 O O . LEU A 1 106 ? 61.956 28.702 59.724 1.00 24.92 106 LEU A O 1
ATOM 689 N N . VAL A 1 107 ? 64.197 28.589 59.816 1.00 25.30 107 VAL A N 1
ATOM 690 C CA . VAL A 1 107 ? 64.398 29.814 59.049 1.00 24.96 107 VAL A CA 1
ATOM 691 C C . VAL A 1 107 ? 63.876 29.686 57.623 1.00 25.54 107 VAL A C 1
ATOM 692 O O . VAL A 1 107 ? 63.322 30.636 57.071 1.00 24.72 107 VAL A O 1
ATOM 696 N N . SER A 1 108 ? 64.055 28.509 57.034 1.00 25.00 108 SER A N 1
ATOM 697 C CA . SER A 1 108 ? 63.604 28.267 55.670 1.00 28.08 108 SER A CA 1
ATOM 698 C C . SER A 1 108 ? 62.090 28.383 55.530 1.00 28.46 108 SER A C 1
ATOM 699 O O . SER A 1 108 ? 61.588 28.682 54.447 1.00 29.63 108 SER A O 1
ATOM 702 N N . ARG A 1 109 ? 61.368 28.148 56.623 1.00 29.51 109 ARG A N 1
ATOM 703 C CA . ARG A 1 109 ? 59.910 28.244 56.616 1.00 31.62 109 ARG A CA 1
ATOM 704 C C . ARG A 1 109 ? 59.431 29.699 56.510 1.00 32.28 109 ARG A C 1
ATOM 705 O O . ARG A 1 109 ? 58.285 29.956 56.148 1.00 31.10 109 ARG A O 1
ATOM 713 N N . GLY A 1 110 ? 60.315 30.641 56.827 1.00 31.33 110 GLY A N 1
ATOM 714 C CA . GLY A 1 110 ? 59.964 32.049 56.740 1.00 31.72 110 GLY A CA 1
ATOM 715 C C . GLY A 1 110 ? 59.030 32.577 57.815 1.00 32.46 110 GLY A C 1
ATOM 716 O O . GLY A 1 110 ? 58.568 31.822 58.671 1.00 31.18 110 GLY A O 1
ATOM 717 N N . PRO A 1 111 ? 58.735 33.891 57.794 1.00 33.11 111 PRO A N 1
ATOM 718 C CA . PRO A 1 111 ? 57.854 34.570 58.753 1.00 33.99 111 PRO A CA 1
ATOM 719 C C . PRO A 1 111 ? 56.383 34.488 58.342 1.00 35.96 111 PRO A C 1
ATOM 720 O O . PRO A 1 111 ? 56.051 33.863 57.340 1.00 35.94 111 PRO A O 1
ATOM 724 N N . VAL A 1 112 ? 55.510 35.126 59.116 1.00 39.05 112 VAL A N 1
ATOM 725 C CA . VAL A 1 112 ? 54.080 35.118 58.825 1.00 42.07 112 VAL A CA 1
ATOM 726 C C . VAL A 1 112 ? 53.691 36.051 57.677 1.00 43.62 112 VAL A C 1
ATOM 727 O O . VAL A 1 112 ? 54.126 37.204 57.606 1.00 42.80 112 VAL A O 1
ATOM 731 N N . SER A 1 113 ? 52.857 35.514 56.790 1.00 46.68 113 SER A N 1
ATOM 732 C CA . SER A 1 113 ? 52.340 36.187 55.596 1.00 47.73 113 SER A CA 1
ATOM 733 C C . SER A 1 113 ? 52.956 37.517 55.139 1.00 47.71 113 SER A C 1
ATOM 734 O O . SER A 1 113 ? 53.910 37.517 54.357 1.00 50.07 113 SER A O 1
ATOM 737 N N . PRO A 1 114 ? 52.443 38.664 55.625 1.00 45.34 114 PRO A N 1
ATOM 738 C CA . PRO A 1 114 ? 53.024 39.932 55.172 1.00 43.35 114 PRO A CA 1
ATOM 739 C C . PRO A 1 114 ? 54.543 40.082 55.256 1.00 41.63 114 PRO A C 1
ATOM 740 O O . PRO A 1 114 ? 55.192 40.353 54.244 1.00 40.87 114 PRO A O 1
ATOM 744 N N . LEU A 1 115 ? 55.109 39.906 56.449 1.00 39.58 115 LEU A N 1
ATOM 745 C CA . LEU A 1 115 ? 56.551 40.056 56.641 1.00 37.30 115 LEU A CA 1
ATOM 746 C C . LEU A 1 115 ? 57.411 39.356 55.592 1.00 36.03 115 LEU A C 1
ATOM 747 O O . LEU A 1 115 ? 57.156 38.211 55.220 1.00 35.21 115 LEU A O 1
ATOM 752 N N . GLN A 1 116 ? 58.437 40.050 55.115 1.00 33.43 116 GLN A N 1
ATOM 753 C CA . GLN A 1 116 ? 59.316 39.459 54.124 1.00 33.32 116 GLN A CA 1
ATOM 754 C C . GLN A 1 116 ? 60.433 38.707 54.841 1.00 30.51 116 GLN A C 1
ATOM 755 O O . GLN A 1 116 ? 60.887 39.116 55.906 1.00 27.99 116 GLN A O 1
ATOM 761 N N . PRO A 1 117 ? 60.870 37.580 54.266 1.00 28.53 117 PRO A N 1
ATOM 762 C CA . PRO A 1 117 ? 61.935 36.755 54.836 1.00 26.75 117 PRO A CA 1
ATOM 763 C C . PRO A 1 117 ? 63.224 37.525 55.084 1.00 25.57 117 PRO A C 1
ATOM 764 O O . PRO A 1 117 ? 63.616 38.380 54.297 1.00 25.57 117 PRO A O 1
ATOM 768 N N . ASP A 1 118 ? 63.873 37.212 56.197 1.00 24.34 118 ASP A N 1
ATOM 769 C CA . ASP A 1 118 ? 65.129 37.843 56.569 1.00 21.96 118 ASP A CA 1
ATOM 770 C C . ASP A 1 118 ? 65.793 36.775 57.428 1.00 22.20 118 ASP A C 1
ATOM 771 O O . ASP A 1 118 ? 65.577 36.708 58.642 1.00 20.55 118 ASP A O 1
ATOM 776 N N . LYS A 1 119 ? 66.580 35.927 56.769 1.00 19.49 119 LYS A N 1
ATOM 777 C CA . LYS A 1 119 ? 67.255 34.807 57.408 1.00 20.33 119 LYS A CA 1
ATOM 778 C C . LYS A 1 119 ? 68.067 35.112 58.660 1.00 17.56 119 LYS A C 1
ATOM 779 O O . LYS A 1 119 ? 67.904 34.428 59.674 1.00 16.90 119 LYS A O 1
ATOM 785 N N . VAL A 1 120 ? 68.945 36.109 58.592 1.00 17.53 120 VAL A N 1
ATOM 786 C CA . VAL A 1 120 ? 69.753 36.486 59.752 1.00 17.86 120 VAL A CA 1
ATOM 787 C C . VAL A 1 120 ? 68.847 36.955 60.896 1.00 17.47 120 VAL A C 1
ATOM 788 O O . VAL A 1 120 ? 69.021 36.556 62.049 1.00 17.82 120 VAL A O 1
ATOM 792 N N . VAL A 1 121 ? 67.873 37.796 60.579 1.00 17.95 121 VAL A N 1
ATOM 793 C CA . VAL A 1 121 ? 66.967 38.280 61.612 1.00 17.58 121 VAL A CA 1
ATOM 794 C C . VAL A 1 121 ? 66.138 37.139 62.189 1.00 18.74 121 VAL A C 1
ATOM 795 O O . VAL A 1 121 ? 65.873 37.101 63.390 1.00 17.44 121 VAL A O 1
ATOM 799 N N . GLU A 1 122 ? 65.727 36.203 61.338 1.00 17.08 122 GLU A N 1
ATOM 800 C CA . GLU A 1 122 ? 64.937 35.088 61.828 1.00 16.96 122 GLU A CA 1
ATOM 801 C C . GLU A 1 122 ? 65.740 34.102 62.672 1.00 15.93 122 GLU A C 1
ATOM 802 O O . GLU A 1 122 ? 65.197 33.514 63.610 1.00 17.23 122 GLU A O 1
ATOM 808 N N . PHE A 1 123 ? 67.022 33.920 62.355 1.00 15.43 123 PHE A N 1
ATOM 809 C CA . PHE A 1 123 ? 67.865 33.008 63.138 1.00 15.76 123 PHE A CA 1
ATOM 810 C C . PHE A 1 123 ? 68.070 33.609 64.526 1.00 15.45 123 PHE A C 1
ATOM 811 O O . PHE A 1 123 ? 68.041 32.906 65.539 1.00 16.23 123 PHE A O 1
ATOM 819 N N . LEU A 1 124 ? 68.294 34.918 64.558 1.00 15.12 124 LEU A N 1
ATOM 820 C CA . LEU A 1 124 ? 68.487 35.625 65.809 1.00 14.84 124 LEU A CA 1
ATOM 821 C C . LEU A 1 124 ? 67.206 35.571 66.646 1.00 14.34 124 LEU A C 1
ATOM 822 O O . LEU A 1 124 ? 67.263 35.312 67.852 1.00 13.95 124 LEU A O 1
ATOM 827 N N . SER A 1 125 ? 66.054 35.797 66.010 1.00 15.48 125 SER A N 1
ATOM 828 C CA . SER A 1 125 ? 64.769 35.776 66.723 1.00 16.26 125 SER A CA 1
ATOM 829 C C . SER A 1 125 ? 64.551 34.415 67.366 1.00 16.74 125 SER A C 1
ATOM 830 O O . SER A 1 125 ? 64.069 34.316 68.500 1.00 16.35 125 SER A O 1
ATOM 833 N N . GLY A 1 126 ? 64.911 33.365 66.634 1.00 15.82 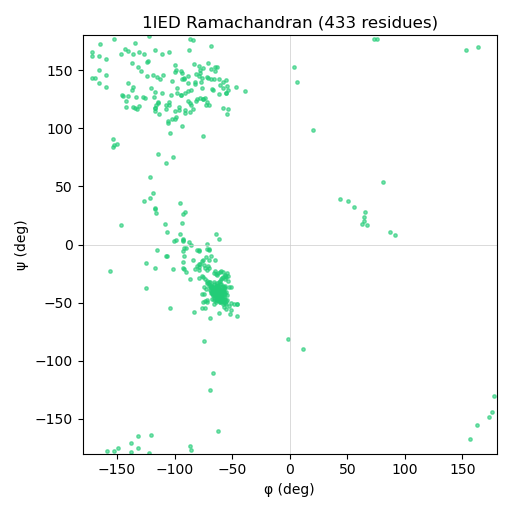126 GLY A N 1
ATOM 834 C CA . GLY A 1 126 ? 64.726 32.019 67.146 1.00 14.17 126 GLY A CA 1
ATOM 835 C C . GLY A 1 126 ? 65.735 31.594 68.196 1.00 16.23 126 GLY A C 1
ATOM 836 O O . GLY A 1 126 ? 65.365 30.984 69.192 1.00 15.96 126 GLY A O 1
ATOM 837 N N . SER A 1 127 ? 67.009 31.914 67.981 1.00 13.79 127 SER A N 1
ATOM 838 C CA . SER A 1 127 ? 68.055 31.525 68.912 1.00 15.46 127 SER A CA 1
ATOM 839 C C . SER A 1 127 ? 68.116 32.326 70.210 1.00 15.15 127 SER A C 1
ATOM 840 O O . SER A 1 127 ? 68.185 31.754 71.299 1.00 15.13 127 SER A O 1
ATOM 843 N N . TYR A 1 128 ? 68.107 33.647 70.099 1.00 15.41 128 TYR A N 1
ATOM 844 C CA . TYR A 1 128 ? 68.194 34.492 71.283 1.00 15.72 128 TYR A CA 1
ATOM 845 C C . TYR A 1 128 ? 66.900 35.266 71.430 1.00 16.00 128 TYR A C 1
ATOM 846 O O . TYR A 1 128 ? 66.804 36.443 71.102 1.00 15.87 128 TYR A O 1
ATOM 855 N N . ALA A 1 129 ? 65.889 34.567 71.926 1.00 15.51 129 ALA A N 1
ATOM 856 C CA . ALA A 1 129 ? 64.572 35.147 72.087 1.00 14.64 129 ALA A CA 1
ATOM 857 C C . ALA A 1 129 ? 64.417 36.016 73.336 1.00 15.81 129 ALA A C 1
ATOM 858 O O . ALA A 1 129 ? 63.382 36.648 73.518 1.00 16.42 129 ALA A O 1
ATOM 860 N N . GLY A 1 130 ? 65.448 36.068 74.176 1.00 17.62 130 GLY A N 1
ATOM 861 C CA . GLY A 1 130 ? 65.362 36.863 75.389 1.00 17.32 130 GLY A CA 1
ATOM 862 C C . GLY A 1 130 ? 66.481 37.863 75.606 1.00 18.04 130 GLY A C 1
ATOM 863 O O . GLY A 1 130 ? 67.527 37.784 74.983 1.00 18.94 130 GLY A O 1
ATOM 864 N N . LEU A 1 131 ? 66.241 38.809 76.509 1.00 18.44 131 LEU A N 1
ATOM 865 C CA . LEU A 1 131 ? 67.198 39.852 76.850 1.00 19.77 131 LEU A CA 1
ATOM 866 C C . LEU A 1 131 ? 67.545 39.720 78.324 1.00 21.86 131 LEU A C 1
ATOM 867 O O . LEU A 1 131 ? 66.698 39.343 79.129 1.00 23.40 131 LEU A O 1
ATOM 872 N N . SER A 1 132 ? 68.785 40.033 78.681 1.00 22.56 132 SER A N 1
ATOM 873 C CA . SER A 1 132 ? 69.211 39.929 80.067 1.00 25.06 132 SER A CA 1
ATOM 874 C C . SER A 1 132 ? 70.149 41.041 80.513 1.00 26.93 132 SER A C 1
ATOM 875 O O . SER A 1 132 ? 71.206 41.248 79.922 1.00 24.91 132 SER A O 1
ATOM 878 N N . LEU A 1 133 ? 69.760 41.749 81.567 1.00 29.51 133 LEU A N 1
ATOM 879 C CA . LEU A 1 133 ? 70.588 42.818 82.122 1.00 32.21 133 LEU A CA 1
ATOM 880 C C . LEU A 1 133 ? 71.241 42.277 83.388 1.00 35.63 133 LEU A C 1
ATOM 881 O O . LEU A 1 133 ? 70.557 41.732 84.259 1.00 35.05 133 LEU A O 1
ATOM 886 N N . SER A 1 134 ? 72.558 42.413 83.489 1.00 40.32 134 SER A N 1
ATOM 887 C CA . SER A 1 134 ? 73.264 41.930 84.667 1.00 47.41 134 SER A CA 1
ATOM 888 C C . SER A 1 134 ? 74.013 43.073 85.339 1.00 51.65 134 SER A C 1
ATOM 889 O O . SER A 1 134 ? 75.234 43.018 85.508 1.00 52.92 134 SER A O 1
ATOM 892 N N . SER A 1 135 ? 73.271 44.112 85.717 1.00 56.36 135 SER A N 1
ATOM 893 C CA . SER A 1 135 ? 73.848 45.276 86.384 1.00 60.05 135 SER A CA 1
ATOM 894 C C . SER A 1 135 ? 74.471 44.835 87.705 1.00 62.95 135 SER A C 1
ATOM 895 O O . SER A 1 135 ? 74.944 45.660 88.490 1.00 63.44 135 SER A O 1
ATOM 898 N N . ARG A 1 136 ? 74.452 43.523 87.934 1.00 66.19 136 ARG A N 1
ATOM 899 C CA . ARG A 1 136 ? 75.009 42.910 89.131 1.00 69.03 136 ARG A CA 1
ATOM 900 C C . ARG A 1 136 ? 76.304 43.609 89.538 1.00 70.82 136 ARG A C 1
ATOM 901 O O . ARG A 1 136 ? 77.184 43.846 88.705 1.00 70.69 136 ARG A O 1
ATOM 909 N N . ARG A 1 137 ? 76.402 43.946 90.822 1.00 72.32 137 ARG A N 1
ATOM 910 C CA . ARG A 1 137 ? 77.575 44.626 91.358 1.00 73.65 137 ARG A CA 1
ATOM 911 C C . ARG A 1 137 ? 77.357 44.922 92.839 1.00 73.73 137 ARG A C 1
ATOM 912 O O . ARG A 1 137 ? 76.269 45.335 93.245 1.00 73.61 137 ARG A O 1
ATOM 920 N N . THR A 1 153 ? 79.665 50.182 88.216 1.00 78.32 153 THR A N 1
ATOM 921 C CA . THR A 1 153 ? 78.866 49.458 89.199 1.00 78.30 153 THR A CA 1
ATOM 922 C C . THR A 1 153 ? 77.396 49.284 88.794 1.00 77.32 153 THR A C 1
ATOM 923 O O . THR A 1 153 ? 76.799 48.235 89.051 1.00 77.51 153 THR A O 1
ATOM 927 N N . PRO A 1 154 ? 76.794 50.307 88.155 1.00 75.75 154 PRO A N 1
ATOM 928 C CA . PRO A 1 154 ? 75.389 50.204 87.743 1.00 73.76 154 PRO A CA 1
ATOM 929 C C . PRO A 1 154 ? 75.182 49.206 86.602 1.00 71.65 154 PRO A C 1
ATOM 930 O O . PRO A 1 154 ? 75.558 48.035 86.707 1.00 71.52 154 PRO A O 1
ATOM 934 N N . PHE A 1 155 ? 74.573 49.675 85.518 1.00 68.25 155 PHE A N 1
ATOM 935 C CA . PHE A 1 155 ? 74.331 48.831 84.358 1.00 64.31 155 PHE A CA 1
ATOM 936 C C . PHE A 1 155 ? 75.687 48.381 83.834 1.00 61.18 155 PHE A C 1
ATOM 937 O O . PHE A 1 155 ? 76.584 49.198 83.625 1.00 61.18 155 PHE A O 1
ATOM 945 N N . LYS A 1 156 ? 75.834 47.081 83.620 1.00 57.04 156 LYS A N 1
ATOM 946 C CA . LYS A 1 156 ? 77.096 46.538 83.142 1.00 52.22 156 LYS A CA 1
ATOM 947 C C . LYS A 1 156 ? 77.050 46.166 81.666 1.00 47.59 156 LYS A C 1
ATOM 948 O O . LYS A 1 156 ? 77.869 46.625 80.871 1.00 46.94 156 LYS A O 1
ATOM 954 N N . GLU A 1 157 ? 76.080 45.342 81.298 1.00 42.04 157 GLU A N 1
ATOM 955 C CA . GLU A 1 157 ? 75.966 44.898 79.919 1.00 36.28 157 GLU A CA 1
ATOM 956 C C . GLU A 1 157 ? 74.601 44.266 79.713 1.00 33.76 157 GLU A C 1
ATOM 957 O O . GLU A 1 157 ? 73.933 43.873 80.669 1.00 33.50 157 GLU A O 1
ATOM 963 N N . VAL A 1 158 ? 74.199 44.153 78.456 1.00 28.45 158 VAL A N 1
ATOM 964 C CA . VAL A 1 158 ? 72.935 43.525 78.127 1.00 24.38 158 VAL A CA 1
ATOM 965 C C . VAL A 1 158 ? 73.270 42.301 77.291 1.00 22.16 158 VAL A C 1
ATOM 966 O O . VAL A 1 158 ? 74.058 42.376 76.348 1.00 20.55 158 VAL A O 1
ATOM 970 N N . ALA A 1 159 ? 72.692 41.165 77.645 1.00 20.69 159 ALA A N 1
ATOM 971 C CA . ALA A 1 159 ? 72.975 39.958 76.896 1.00 19.99 159 ALA A CA 1
ATOM 972 C C . ALA A 1 159 ? 71.770 39.452 76.130 1.00 20.09 159 ALA A C 1
ATOM 973 O O . ALA A 1 159 ? 70.630 39.555 76.583 1.00 19.63 159 ALA A O 1
ATOM 975 N N . LEU A 1 160 ? 72.032 38.936 74.938 1.00 20.20 160 LEU A N 1
ATOM 976 C CA . LEU A 1 160 ? 70.989 38.340 74.131 1.00 19.67 160 LEU A CA 1
ATOM 977 C C . LEU A 1 160 ? 71.108 36.901 74.635 1.00 21.33 160 LEU A C 1
ATOM 978 O O . LEU A 1 160 ? 72.215 36.366 74.699 1.00 22.71 160 LEU A O 1
ATOM 983 N N . CYS A 1 161 ? 69.993 36.285 75.015 1.00 21.43 161 CYS A N 1
ATOM 984 C CA . CYS A 1 161 ? 70.018 34.911 75.521 1.00 21.22 161 CYS A CA 1
ATOM 985 C C . CYS A 1 161 ? 68.824 34.131 74.988 1.00 20.10 161 CYS A C 1
ATOM 986 O O . CYS A 1 161 ? 67.899 34.733 74.447 1.00 17.46 161 CYS A O 1
ATOM 989 N N . SER A 1 162 ? 68.836 32.801 75.125 1.00 19.08 162 SER A N 1
ATOM 990 C CA . SER A 1 162 ? 67.718 32.005 74.613 1.00 19.86 162 SER A CA 1
ATOM 991 C C . SER A 1 162 ? 66.390 32.374 75.282 1.00 20.04 162 SER A C 1
ATOM 992 O O . SER A 1 162 ? 65.333 32.281 74.652 1.00 19.39 162 SER A O 1
ATOM 995 N N . VAL A 1 163 ? 66.458 32.783 76.551 1.00 17.65 163 VAL A N 1
ATOM 996 C CA . VAL A 1 163 ? 65.298 33.220 77.342 1.00 20.36 163 VAL A CA 1
ATOM 997 C C . VAL A 1 163 ? 65.827 33.924 78.585 1.00 21.48 163 VAL A C 1
ATOM 998 O O . VAL A 1 163 ? 66.792 33.462 79.191 1.00 20.69 163 VAL A O 1
ATOM 1002 N N . GLY A 1 164 ? 65.190 35.029 78.970 1.00 23.16 164 GLY A N 1
ATOM 1003 C CA . GLY A 1 164 ? 65.638 35.769 80.136 1.00 22.54 164 GLY A CA 1
ATOM 1004 C C . GLY A 1 164 ? 65.126 35.230 81.461 1.00 24.75 164 GLY A C 1
ATOM 1005 O O . GLY A 1 164 ? 64.083 34.583 81.517 1.00 24.73 164 GLY A O 1
ATOM 1006 N N . ARG A 1 165 ? 65.860 35.499 82.536 1.00 25.22 165 ARG A N 1
ATOM 1007 C CA . ARG A 1 165 ? 65.453 35.049 83.863 1.00 28.31 165 ARG A CA 1
ATOM 1008 C C . ARG A 1 165 ? 64.301 35.895 84.401 1.00 27.92 165 ARG A C 1
ATOM 1009 O O . ARG A 1 165 ? 63.506 35.417 85.201 1.00 29.04 165 ARG A O 1
ATOM 1017 N N . ARG A 1 166 ? 64.225 37.152 83.968 1.00 27.59 166 ARG A N 1
ATOM 1018 C CA . ARG A 1 166 ? 63.138 38.041 84.379 1.00 26.50 166 ARG A CA 1
ATOM 1019 C C . ARG A 1 166 ? 62.064 37.879 83.311 1.00 25.43 166 ARG A C 1
ATOM 1020 O O . ARG A 1 166 ? 62.384 37.742 82.132 1.00 24.27 166 ARG A O 1
ATOM 1028 N N . ARG A 1 167 ? 60.797 37.893 83.713 1.00 24.61 167 ARG A N 1
ATOM 1029 C CA . ARG A 1 167 ? 59.708 37.730 82.754 1.00 24.38 167 ARG A CA 1
ATOM 1030 C C . ARG A 1 167 ? 59.368 39.034 82.035 1.00 23.68 167 ARG A C 1
ATOM 1031 O O . ARG A 1 167 ? 59.491 40.124 82.598 1.00 23.00 167 ARG A O 1
ATOM 1039 N N . GLY A 1 168 ? 58.962 38.909 80.774 1.00 21.92 168 GLY A N 1
ATOM 1040 C CA . GLY A 1 168 ? 58.631 40.073 79.971 1.00 19.89 168 GLY A CA 1
ATOM 1041 C C . GLY A 1 168 ? 59.834 40.581 79.189 1.00 19.13 168 GLY A C 1
ATOM 1042 O O . GLY A 1 168 ? 59.777 41.639 78.565 1.00 18.97 168 GLY A O 1
ATOM 1043 N N . THR A 1 169 ? 60.927 39.824 79.203 1.00 19.26 169 THR A N 1
ATOM 1044 C CA . THR A 1 169 ? 62.148 40.245 78.511 1.00 20.23 169 THR A CA 1
ATOM 1045 C C . THR A 1 169 ? 62.327 39.680 77.100 1.00 19.47 169 THR A C 1
ATOM 1046 O O . THR A 1 169 ? 63.444 39.383 76.667 1.00 18.44 169 THR A O 1
ATOM 1050 N N . LEU A 1 170 ? 61.219 39.539 76.383 1.00 20.58 170 LEU A N 1
ATOM 1051 C CA . LEU A 1 170 ? 61.243 39.025 75.019 1.00 21.74 170 LEU A CA 1
ATOM 1052 C C . LEU A 1 170 ? 62.084 39.945 74.141 1.00 21.29 170 LEU A C 1
ATOM 1053 O O . LEU A 1 170 ? 61.990 41.174 74.256 1.00 21.12 170 LEU A O 1
ATOM 1058 N N . ALA A 1 171 ? 62.911 39.360 73.276 1.00 20.41 171 ALA A N 1
ATOM 1059 C CA . ALA A 1 171 ? 63.739 40.151 72.369 1.00 19.79 171 ALA A CA 1
ATOM 1060 C C . ALA A 1 171 ? 63.065 40.227 70.996 1.00 19.86 171 ALA A C 1
ATOM 1061 O O . ALA A 1 171 ? 62.657 39.198 70.446 1.00 18.40 171 ALA A O 1
ATOM 1063 N N . VAL A 1 172 ? 62.936 41.437 70.448 1.00 16.60 172 VAL A N 1
ATOM 1064 C CA . VAL A 1 172 ? 62.317 41.610 69.136 1.00 18.18 172 VAL A CA 1
ATOM 1065 C C . VAL A 1 172 ? 63.346 42.194 68.163 1.00 20.25 172 VAL A C 1
ATOM 1066 O O . VAL A 1 172 ? 63.849 43.312 68.357 1.00 20.19 172 VAL A O 1
ATOM 1070 N N . TYR A 1 173 ? 63.654 41.429 67.119 1.00 17.44 173 TYR A N 1
ATOM 1071 C CA . TYR A 1 173 ? 64.653 41.846 66.142 1.00 17.98 173 TYR A CA 1
ATOM 1072 C C . TYR A 1 173 ? 64.054 42.454 64.878 1.00 17.12 173 TYR A C 1
ATOM 1073 O O . TYR A 1 173 ? 62.944 42.111 64.479 1.00 17.70 173 TYR A O 1
ATOM 1082 N N . GLY A 1 174 ? 64.805 43.364 64.264 1.00 18.46 174 GLY A N 1
ATOM 1083 C CA . GLY A 1 174 ? 64.354 44.023 63.053 1.00 20.15 174 GLY A CA 1
ATOM 1084 C C . GLY A 1 174 ? 65.470 44.862 62.454 1.00 20.30 174 GLY A C 1
ATOM 1085 O O . GLY A 1 174 ? 66.469 45.135 63.117 1.00 20.22 174 GLY A O 1
ATOM 1086 N N . ARG A 1 175 ? 65.302 45.276 61.202 1.00 20.91 175 ARG A N 1
ATOM 1087 C CA . ARG A 1 175 ? 66.312 46.083 60.515 1.00 21.27 175 ARG A CA 1
ATOM 1088 C C . ARG A 1 175 ? 66.134 47.573 60.800 1.00 22.17 175 ARG A C 1
ATOM 1089 O O . ARG A 1 175 ? 67.098 48.341 60.786 1.00 22.72 175 ARG A O 1
ATOM 1097 N N . ASP A 1 176 ? 64.892 47.975 61.046 1.00 22.80 176 ASP A N 1
ATOM 1098 C CA . ASP A 1 176 ? 64.556 49.374 61.321 1.00 23.67 176 ASP A CA 1
ATOM 1099 C C . ASP A 1 176 ? 64.221 49.554 62.798 1.00 24.13 176 ASP A C 1
ATOM 1100 O O . ASP A 1 176 ? 63.286 48.934 63.308 1.00 25.66 176 ASP A O 1
ATOM 1105 N N . PRO A 1 177 ? 64.985 50.401 63.504 1.00 25.12 177 PRO A N 1
ATOM 1106 C CA . PRO A 1 177 ? 64.741 50.644 64.930 1.00 25.16 177 PRO A CA 1
ATOM 1107 C C . PRO A 1 177 ? 63.337 51.201 65.217 1.00 26.87 177 PRO A C 1
ATOM 1108 O O . PRO A 1 177 ? 62.767 50.963 66.284 1.00 26.46 177 PRO A O 1
ATOM 1112 N N . GLU A 1 178 ? 62.775 51.935 64.262 1.00 26.44 178 GLU A N 1
ATOM 1113 C CA . GLU A 1 178 ? 61.435 52.485 64.430 1.00 28.03 178 GLU A CA 1
ATOM 1114 C C . GLU A 1 178 ? 60.423 51.354 64.489 1.00 26.73 178 GLU A C 1
ATOM 1115 O O . GLU A 1 178 ? 59.583 51.289 65.388 1.00 27.15 178 GLU A O 1
ATOM 1121 N N . TRP A 1 179 ? 60.509 50.473 63.501 1.00 25.99 179 TRP A N 1
ATOM 1122 C CA . TRP A 1 179 ? 59.624 49.323 63.398 1.00 24.15 179 TRP A CA 1
ATOM 1123 C C . TRP A 1 179 ? 59.703 48.465 64.667 1.00 22.59 179 TRP A C 1
ATOM 1124 O O . TRP A 1 179 ? 58.681 48.035 65.207 1.00 22.01 179 TRP A O 1
ATOM 1135 N N . VAL A 1 180 ? 60.914 48.217 65.149 1.00 22.79 180 VAL A N 1
ATOM 1136 C CA . VAL A 1 180 ? 61.067 47.392 66.340 1.00 24.29 180 VAL A CA 1
ATOM 1137 C C . VAL A 1 180 ? 60.339 48.006 67.529 1.00 25.34 180 VAL A C 1
ATOM 1138 O O . VAL A 1 180 ? 59.644 47.298 68.256 1.00 25.24 180 VAL A O 1
ATOM 1142 N N . THR A 1 181 ? 60.475 49.316 67.724 1.00 25.04 181 THR A N 1
ATOM 1143 C CA . THR A 1 181 ? 59.789 49.958 68.838 1.00 26.31 181 THR A CA 1
ATOM 1144 C C . THR A 1 181 ? 58.270 49.917 68.666 1.00 26.75 181 THR A C 1
ATOM 1145 O O . THR A 1 181 ? 57.538 49.805 69.646 1.00 27.46 181 THR A O 1
ATOM 1149 N N . GLN A 1 182 ? 57.797 49.994 67.426 1.00 26.75 182 GLN A N 1
ATOM 1150 C CA . GLN A 1 182 ? 56.363 49.967 67.157 1.00 27.37 182 GLN A CA 1
ATOM 1151 C C . GLN A 1 182 ? 55.757 48.588 67.421 1.00 27.72 182 GLN A C 1
ATOM 1152 O O . GLN A 1 182 ? 54.548 48.410 67.308 1.00 28.38 182 GLN A O 1
ATOM 1158 N N . ARG A 1 183 ? 56.597 47.616 67.770 1.00 28.34 183 ARG A N 1
ATOM 1159 C CA . ARG A 1 183 ? 56.146 46.249 68.046 1.00 27.07 183 ARG A CA 1
ATOM 1160 C C . ARG A 1 183 ? 55.564 46.105 69.453 1.00 26.38 183 ARG A C 1
ATOM 1161 O O . ARG A 1 183 ? 54.847 45.150 69.747 1.00 25.52 183 ARG A O 1
ATOM 1169 N N . PHE A 1 184 ? 55.883 47.051 70.325 1.00 24.54 184 PHE A N 1
ATOM 1170 C CA . PHE A 1 184 ? 55.401 47.007 71.697 1.00 23.14 184 PHE A CA 1
ATOM 1171 C C . PHE A 1 184 ? 54.290 48.029 71.924 1.00 23.67 184 PHE A C 1
ATOM 1172 O O . PHE A 1 184 ? 54.555 49.225 72.009 1.00 22.03 184 PHE A O 1
ATOM 1180 N N . PRO A 1 185 ? 53.031 47.560 72.034 1.00 24.71 185 PRO A N 1
ATOM 1181 C CA . PRO A 1 185 ? 51.847 48.401 72.248 1.00 26.82 185 PRO A CA 1
ATOM 1182 C C . PRO A 1 185 ? 51.915 49.295 73.482 1.00 28.00 185 PRO A C 1
ATOM 1183 O O . PRO A 1 185 ? 51.280 50.348 73.524 1.00 28.58 185 PRO A O 1
ATOM 1187 N N . ASP A 1 186 ? 52.682 48.872 74.484 1.00 28.94 186 ASP A N 1
ATOM 1188 C CA . ASP A 1 186 ? 52.805 49.636 75.717 1.00 30.34 186 ASP A CA 1
ATOM 1189 C C . ASP A 1 186 ? 53.490 50.983 75.529 1.00 30.03 186 ASP A C 1
ATOM 1190 O O . ASP A 1 186 ? 53.175 51.950 76.225 1.00 29.51 186 ASP A O 1
ATOM 1195 N N . LEU A 1 187 ? 54.427 51.049 74.590 1.00 27.84 187 LEU A N 1
ATOM 1196 C CA . LEU A 1 187 ? 55.153 52.285 74.355 1.00 27.03 187 LEU A CA 1
ATOM 1197 C C . LEU A 1 187 ? 54.289 53.395 73.758 1.00 27.15 187 LEU A C 1
ATOM 1198 O O . LEU A 1 187 ? 53.420 53.146 72.919 1.00 28.36 187 LEU A O 1
ATOM 1203 N N . THR A 1 188 ? 54.540 54.623 74.200 1.00 27.70 188 THR A N 1
ATOM 1204 C CA . THR A 1 188 ? 53.816 55.793 73.715 1.00 27.26 188 THR A CA 1
ATOM 1205 C C . THR A 1 188 ? 54.703 56.587 72.768 1.00 28.83 188 THR A C 1
ATOM 1206 O O . THR A 1 188 ? 55.916 56.380 72.723 1.00 29.48 188 THR A O 1
ATOM 1210 N N . ALA A 1 189 ? 54.102 57.506 72.019 1.00 29.65 189 ALA A N 1
ATOM 1211 C CA . ALA A 1 189 ? 54.869 58.332 71.090 1.00 28.82 189 ALA A CA 1
ATOM 1212 C C . ALA A 1 189 ? 55.948 59.071 71.867 1.00 28.27 189 ALA A C 1
ATOM 1213 O O . ALA A 1 189 ? 57.068 59.248 71.383 1.00 28.02 189 ALA A O 1
ATOM 1215 N N . ALA A 1 190 ? 55.600 59.502 73.078 1.00 26.65 190 ALA A N 1
ATOM 1216 C CA . ALA A 1 190 ? 56.538 60.219 73.925 1.00 26.54 190 ALA A CA 1
ATOM 1217 C C . ALA A 1 190 ? 57.679 59.284 74.294 1.00 25.97 190 ALA A C 1
ATOM 1218 O O . ALA A 1 190 ? 58.847 59.683 74.292 1.00 25.78 190 ALA A O 1
ATOM 1220 N N . ASP A 1 191 ? 57.336 58.037 74.603 1.00 25.38 191 ASP A N 1
ATOM 1221 C CA . ASP A 1 191 ? 58.340 57.031 74.947 1.00 25.78 191 ASP A CA 1
ATOM 1222 C C . ASP A 1 191 ? 59.277 56.843 73.751 1.00 25.00 191 ASP A C 1
ATOM 1223 O O . ASP A 1 191 ? 60.494 56.810 73.898 1.00 24.38 191 ASP A O 1
ATOM 1228 N N . ARG A 1 192 ? 58.692 56.729 72.563 1.00 25.11 192 ARG A N 1
ATOM 1229 C CA . ARG A 1 192 ? 59.475 56.517 71.357 1.00 27.41 192 ARG A CA 1
ATOM 1230 C C . ARG A 1 192 ? 60.384 57.678 70.995 1.00 27.38 192 ARG A C 1
ATOM 1231 O O . ARG A 1 192 ? 61.498 57.462 70.524 1.00 27.00 192 ARG A O 1
ATOM 1239 N N . ASP A 1 193 ? 59.927 58.908 71.223 1.00 28.62 193 ASP A N 1
ATOM 1240 C CA . ASP A 1 193 ? 60.760 60.060 70.909 1.00 28.44 193 ASP A CA 1
ATOM 1241 C C . ASP A 1 193 ? 62.006 60.022 71.777 1.00 27.11 193 ASP A C 1
ATOM 1242 O O . ASP A 1 193 ? 63.107 60.289 71.301 1.00 26.07 193 ASP A O 1
ATOM 1247 N N . GLY A 1 194 ? 61.832 59.676 73.051 1.00 25.25 194 GLY A N 1
ATOM 1248 C CA . GLY A 1 194 ? 62.969 59.602 73.957 1.00 25.72 194 GLY A CA 1
ATOM 1249 C C . GLY A 1 194 ? 63.995 58.564 73.517 1.00 25.22 194 GLY A C 1
ATOM 1250 O O . GLY A 1 194 ? 65.202 58.765 73.647 1.00 24.70 194 GLY A O 1
ATOM 1251 N N . LEU A 1 195 ? 63.505 57.439 73.007 1.00 24.80 195 LEU A N 1
ATOM 1252 C CA . LEU A 1 195 ? 64.370 56.372 72.525 1.00 24.99 195 LEU A CA 1
ATOM 1253 C C . LEU A 1 195 ? 64.977 56.791 71.192 1.00 25.46 195 LEU A C 1
ATOM 1254 O O . LEU A 1 195 ? 66.165 56.578 70.944 1.00 25.17 195 LEU A O 1
ATOM 1259 N N . ARG A 1 196 ? 64.150 57.382 70.336 1.00 23.97 196 ARG A N 1
ATOM 1260 C CA . ARG A 1 196 ? 64.603 57.815 69.024 1.00 25.73 196 ARG A CA 1
ATOM 1261 C C . ARG A 1 196 ? 65.779 58.777 69.118 1.00 26.52 196 ARG A C 1
ATOM 1262 O O . ARG A 1 196 ? 66.719 58.693 68.331 1.00 25.97 196 ARG A O 1
ATOM 1270 N N . ALA A 1 197 ? 65.725 59.691 70.081 1.00 27.17 197 ALA A N 1
ATOM 1271 C CA . ALA A 1 197 ? 66.794 60.667 70.268 1.00 26.80 197 ALA A CA 1
ATOM 1272 C C . ALA A 1 197 ? 68.101 59.956 70.600 1.00 28.84 197 ALA A C 1
ATOM 1273 O O . ALA A 1 197 ? 69.192 60.410 70.232 1.00 28.45 197 ALA A O 1
ATOM 1275 N N . GLN A 1 198 ? 67.989 58.831 71.296 1.00 29.55 198 GLN A N 1
ATOM 1276 C CA . GLN A 1 198 ? 69.167 58.073 71.676 1.00 31.03 198 GLN A CA 1
ATOM 1277 C C . GLN A 1 198 ? 69.786 57.260 70.541 1.00 30.64 198 GLN A C 1
ATOM 1278 O O . GLN A 1 198 ? 70.971 57.409 70.257 1.00 29.76 198 GLN A O 1
ATOM 1284 N N . TRP A 1 199 ? 69.008 56.405 69.885 1.00 31.64 199 TRP A N 1
ATOM 1285 C CA . TRP A 1 199 ? 69.593 55.606 68.815 1.00 34.15 199 TRP A CA 1
ATOM 1286 C C . TRP A 1 199 ? 69.885 56.415 67.563 1.00 36.54 199 TRP A C 1
ATOM 1287 O O . TRP A 1 199 ? 70.577 55.946 66.652 1.00 35.05 199 TRP A O 1
ATOM 1298 N N . GLN A 1 200 ? 69.382 57.645 67.539 1.00 38.70 200 GLN A N 1
ATOM 1299 C CA . GLN A 1 200 ? 69.563 58.537 66.398 1.00 41.28 200 GLN A CA 1
ATOM 1300 C C . GLN A 1 200 ? 70.656 59.569 66.686 1.00 42.22 200 GLN A C 1
ATOM 1301 O O . GLN A 1 200 ? 71.833 59.229 66.835 1.00 43.04 200 GLN A O 1
ATOM 1307 N N . GLY A 1 211 ? 87.102 48.393 64.898 1.00 30.29 211 GLY A N 1
ATOM 1308 C CA . GLY A 1 211 ? 87.450 47.012 65.183 1.00 30.51 211 GLY A CA 1
ATOM 1309 C C . GLY A 1 211 ? 86.275 46.148 65.621 1.00 29.03 211 GLY A C 1
ATOM 1310 O O . GLY A 1 211 ? 85.415 46.579 66.396 1.00 30.80 211 GLY A O 1
ATOM 1311 N N . ASP A 1 212 ? 86.249 44.917 65.121 1.00 26.07 212 ASP A N 1
ATOM 1312 C CA . ASP A 1 212 ? 85.201 43.954 65.442 1.00 23.15 212 ASP A CA 1
ATOM 1313 C C . ASP A 1 212 ? 85.407 43.479 66.882 1.00 23.41 212 ASP A C 1
ATOM 1314 O O . ASP A 1 212 ? 86.448 42.907 67.212 1.00 24.11 212 ASP A O 1
ATOM 1319 N N . PRO A 1 213 ? 84.412 43.704 67.758 1.00 22.84 213 PRO A N 1
ATOM 1320 C CA . PRO A 1 213 ? 84.506 43.300 69.164 1.00 21.59 213 PRO A CA 1
ATOM 1321 C C . PRO A 1 213 ? 84.263 41.821 69.458 1.00 21.88 213 PRO A C 1
ATOM 1322 O O . PRO A 1 213 ? 84.625 41.334 70.525 1.00 24.35 213 PRO A O 1
ATOM 1326 N N . PHE A 1 214 ? 83.659 41.107 68.520 1.00 20.29 214 PHE A N 1
ATOM 1327 C CA . PHE A 1 214 ? 83.365 39.690 68.717 1.00 19.75 214 PHE A CA 1
ATOM 1328 C C . PHE A 1 214 ? 84.637 38.833 68.719 1.00 19.81 214 PHE A C 1
ATOM 1329 O O . PHE A 1 214 ? 85.375 38.813 67.733 1.00 20.89 214 PHE A O 1
ATOM 1337 N N . ARG A 1 215 ? 84.891 38.132 69.822 1.00 18.64 215 ARG A N 1
ATOM 1338 C CA . ARG A 1 215 ? 86.068 37.272 69.922 1.00 20.86 215 ARG A CA 1
ATOM 1339 C C . ARG A 1 215 ? 85.699 35.796 70.103 1.00 20.69 215 ARG A C 1
ATOM 1340 O O . ARG A 1 215 ? 86.423 35.026 70.739 1.00 21.72 215 ARG A O 1
ATOM 1348 N N . SER A 1 216 ? 84.568 35.396 69.532 1.00 19.58 216 SER A N 1
ATOM 1349 C CA . SER A 1 216 ? 84.132 34.013 69.640 1.00 20.06 216 SER A CA 1
ATOM 1350 C C . SER A 1 216 ? 84.004 33.368 68.257 1.00 18.74 216 SER A C 1
ATOM 1351 O O . SER A 1 216 ? 84.526 33.893 67.272 1.00 17.91 216 SER A O 1
ATOM 1354 N N . ASP A 1 217 ? 83.316 32.229 68.188 1.00 17.96 217 ASP A N 1
ATOM 1355 C CA . ASP A 1 217 ? 83.150 31.505 66.929 1.00 16.74 217 ASP A CA 1
ATOM 1356 C C . ASP A 1 217 ? 81.879 30.658 66.855 1.00 17.29 217 ASP A C 1
ATOM 1357 O O . ASP A 1 217 ? 81.100 30.572 67.812 1.00 15.02 217 ASP A O 1
ATOM 1362 N N . SER A 1 218 ? 81.677 30.035 65.699 1.00 16.42 218 SER A N 1
ATOM 1363 C CA . SER A 1 218 ? 80.522 29.178 65.486 1.00 16.67 218 SER A CA 1
ATOM 1364 C C . SER A 1 218 ? 80.472 28.079 66.557 1.00 16.70 218 SER A C 1
ATOM 1365 O O . SER A 1 218 ? 79.396 27.706 67.028 1.00 17.16 218 SER A O 1
ATOM 1368 N N . TYR A 1 219 ? 81.640 27.568 66.934 1.00 14.49 219 TYR A N 1
ATOM 1369 C CA . TYR A 1 219 ? 81.736 26.507 67.932 1.00 17.06 219 TYR A CA 1
ATOM 1370 C C . TYR A 1 219 ? 81.201 26.946 69.285 1.00 17.49 219 TYR A C 1
ATOM 1371 O O . TYR A 1 219 ? 80.522 26.181 69.967 1.00 17.18 219 TYR A O 1
ATOM 1380 N N . GLY A 1 220 ? 81.517 28.179 69.668 1.00 17.19 220 GLY A N 1
ATOM 1381 C CA . GLY A 1 220 ? 81.054 28.706 70.939 1.00 17.33 220 GLY A CA 1
ATOM 1382 C C . GLY A 1 220 ? 79.548 28.850 70.961 1.00 17.73 220 GLY A C 1
ATOM 1383 O O . GLY A 1 220 ? 78.893 28.511 71.947 1.00 15.60 220 GLY A O 1
ATOM 1384 N N . LEU A 1 221 ? 78.983 29.353 69.867 1.00 18.57 221 LEU A N 1
ATOM 1385 C CA . LEU A 1 221 ? 77.540 29.525 69.792 1.00 17.62 221 LEU A CA 1
ATOM 1386 C C . LEU A 1 221 ? 76.867 28.159 69.834 1.00 18.13 221 LEU A C 1
ATOM 1387 O O . LEU A 1 221 ? 75.820 27.998 70.444 1.00 20.11 221 LEU A O 1
ATOM 1392 N N . LEU A 1 222 ? 77.481 27.178 69.182 1.00 19.96 222 LEU A N 1
ATOM 1393 C CA . LEU A 1 222 ? 76.942 25.821 69.153 1.00 19.24 222 LEU A CA 1
ATOM 1394 C C . LEU A 1 222 ? 76.904 25.216 70.563 1.00 18.86 222 LEU A C 1
ATOM 1395 O O . LEU A 1 222 ? 75.927 24.584 70.950 1.00 16.12 222 LEU A O 1
ATOM 1400 N N . GLY A 1 223 ? 77.976 25.407 71.324 1.00 19.00 223 GLY A N 1
ATOM 1401 C CA . GLY A 1 223 ? 78.006 24.881 72.677 1.00 17.99 223 GLY A CA 1
ATOM 1402 C C . GLY A 1 223 ? 76.882 25.499 73.486 1.00 19.70 223 GLY A C 1
ATOM 1403 O O . GLY A 1 223 ? 76.193 24.805 74.231 1.00 19.63 223 GLY A O 1
ATOM 1404 N N . ASN A 1 224 ? 76.700 26.811 73.333 1.00 19.90 224 ASN A N 1
ATOM 1405 C CA . ASN A 1 224 ? 75.646 27.545 74.026 1.00 20.48 224 ASN A CA 1
ATOM 1406 C C . ASN A 1 224 ? 74.280 27.021 73.574 1.00 21.78 224 ASN A C 1
ATOM 1407 O O . ASN A 1 224 ? 73.337 26.971 74.362 1.00 17.71 224 ASN A O 1
ATOM 1412 N N . SER A 1 225 ? 74.183 26.598 72.313 1.00 21.61 225 SER A N 1
ATOM 1413 C CA . SER A 1 225 ? 72.913 26.103 71.794 1.00 24.61 225 SER A CA 1
ATOM 1414 C C . SER A 1 225 ? 72.409 24.840 72.495 1.00 23.13 225 SER A C 1
ATOM 1415 O O . SER A 1 225 ? 71.204 24.677 72.668 1.00 24.44 225 SER A O 1
ATOM 1418 N N . VAL A 1 226 ? 73.311 23.949 72.903 1.00 21.05 226 VAL A N 1
ATOM 1419 C CA . VAL A 1 226 ? 72.874 22.734 73.580 1.00 21.54 226 VAL A CA 1
ATOM 1420 C C . VAL A 1 226 ? 72.390 23.072 74.982 1.00 21.33 226 VAL A C 1
ATOM 1421 O O . VAL A 1 226 ? 71.477 22.429 75.512 1.00 19.83 226 VAL A O 1
ATOM 1425 N N . ASP A 1 227 ? 73.008 24.081 75.587 1.00 20.89 227 ASP A N 1
ATOM 1426 C CA . ASP A 1 227 ? 72.621 24.492 76.925 1.00 21.71 227 ASP A CA 1
ATOM 1427 C C . ASP A 1 227 ? 71.173 24.951 76.889 1.00 20.76 227 ASP A C 1
ATOM 1428 O O . ASP A 1 227 ? 70.367 24.566 77.733 1.00 20.76 227 ASP A O 1
ATOM 1433 N N . ALA A 1 228 ? 70.844 25.754 75.885 1.00 20.59 228 ALA A N 1
ATOM 1434 C CA . ALA A 1 228 ? 69.493 26.276 75.727 1.00 21.06 228 ALA A CA 1
ATOM 1435 C C . ALA A 1 228 ? 68.436 25.173 75.734 1.00 21.22 228 ALA A C 1
ATOM 1436 O O . ALA A 1 228 ? 67.339 25.363 76.256 1.00 18.54 228 ALA A O 1
ATOM 1438 N N . LEU A 1 229 ? 68.770 24.026 75.151 1.00 21.34 229 LEU A N 1
ATOM 1439 C CA . LEU A 1 229 ? 67.836 22.905 75.080 1.00 22.59 229 LEU A CA 1
ATOM 1440 C C . LEU A 1 229 ? 67.393 22.395 76.441 1.00 22.96 229 LEU A C 1
ATOM 1441 O O . LEU A 1 229 ? 66.321 21.801 76.564 1.00 23.81 229 LEU A O 1
ATOM 1446 N N . TYR A 1 230 ? 68.202 22.645 77.465 1.00 24.58 230 TYR A N 1
ATOM 1447 C CA . TYR A 1 230 ? 67.875 22.180 78.803 1.00 25.92 230 TYR A CA 1
ATOM 1448 C C . TYR A 1 230 ? 67.416 23.234 79.804 1.00 27.80 230 TYR A C 1
ATOM 1449 O O . TYR A 1 230 ? 67.310 22.955 80.998 1.00 28.82 230 TYR A O 1
ATOM 1458 N N . ILE A 1 231 ? 67.138 24.441 79.316 1.00 28.41 231 ILE A N 1
ATOM 1459 C CA . ILE A 1 231 ? 66.614 25.505 80.171 1.00 28.09 231 ILE A CA 1
ATOM 1460 C C . ILE A 1 231 ? 65.173 25.045 80.381 1.00 28.36 231 ILE A C 1
ATOM 1461 O O . ILE A 1 231 ? 64.457 24.806 79.413 1.00 28.28 231 ILE A O 1
ATOM 1466 N N . ARG A 1 232 ? 64.727 24.917 81.620 1.00 29.91 232 ARG A N 1
ATOM 1467 C CA . ARG A 1 232 ? 63.371 24.431 81.810 1.00 32.57 232 ARG A CA 1
ATOM 1468 C C . ARG A 1 232 ? 62.282 25.452 81.524 1.00 30.52 232 ARG A C 1
ATOM 1469 O O . ARG A 1 232 ? 62.436 26.640 81.795 1.00 31.51 232 ARG A O 1
ATOM 1477 N N . GLU A 1 233 ? 61.185 24.967 80.954 1.00 29.84 233 GLU A N 1
ATOM 1478 C CA . GLU A 1 233 ? 60.044 25.808 80.621 1.00 31.30 233 GLU A CA 1
ATOM 1479 C C . GLU A 1 233 ? 60.441 26.975 79.719 1.00 29.86 233 GLU A C 1
ATOM 1480 O O . GLU A 1 233 ? 59.858 28.053 79.807 1.00 28.35 233 GLU A O 1
ATOM 1486 N N . ARG A 1 234 ? 61.430 26.761 78.855 1.00 27.84 234 ARG A N 1
ATOM 1487 C CA . ARG A 1 234 ? 61.879 27.822 77.964 1.00 27.00 234 ARG A CA 1
ATOM 1488 C C . ARG A 1 234 ? 60.744 28.404 77.131 1.00 25.86 234 ARG A C 1
ATOM 1489 O O . ARG A 1 234 ? 60.508 29.616 77.147 1.00 25.22 234 ARG A O 1
ATOM 1497 N N . LEU A 1 235 ? 60.048 27.549 76.393 1.00 24.37 235 LEU A N 1
ATOM 1498 C CA . LEU A 1 235 ? 58.953 28.018 75.555 1.00 24.77 235 LEU A CA 1
ATOM 1499 C C . LEU A 1 235 ? 57.773 28.582 76.347 1.00 24.16 235 LEU A C 1
ATOM 1500 O O . LEU A 1 235 ? 57.212 29.603 75.965 1.00 23.45 235 LEU A O 1
ATOM 1505 N N . PRO A 1 236 ? 57.376 27.929 77.454 1.00 25.61 236 PRO A N 1
ATOM 1506 C CA . PRO A 1 236 ? 56.253 28.476 78.223 1.00 26.12 236 PRO A CA 1
ATOM 1507 C C . PRO A 1 236 ? 56.583 29.892 78.705 1.00 26.63 236 PRO A C 1
ATOM 1508 O O . PRO A 1 236 ? 55.745 30.794 78.649 1.00 26.04 236 PRO A O 1
ATOM 1512 N N . LYS A 1 237 ? 57.812 30.085 79.173 1.00 26.26 237 LYS A N 1
ATOM 1513 C CA . LYS A 1 237 ? 58.236 31.398 79.654 1.00 26.96 237 LYS A CA 1
ATOM 1514 C C . LYS A 1 237 ? 58.211 32.411 78.518 1.00 26.73 237 LYS A C 1
ATOM 1515 O O . LYS A 1 237 ? 57.688 33.518 78.670 1.00 27.23 237 LYS A O 1
ATOM 1521 N N . LEU A 1 238 ? 58.786 32.033 77.380 1.00 25.82 238 LEU A N 1
ATOM 1522 C CA . LEU A 1 238 ? 58.824 32.917 76.217 1.00 25.66 238 LEU A CA 1
ATOM 1523 C C . LEU A 1 238 ? 57.411 33.330 75.804 1.00 24.93 238 LEU A C 1
ATOM 1524 O O . LEU A 1 238 ? 57.142 34.510 75.567 1.00 23.69 238 LEU A O 1
ATOM 1529 N N . ARG A 1 239 ? 56.510 32.357 75.721 1.00 24.81 239 ARG A N 1
ATOM 1530 C CA . ARG A 1 239 ? 55.125 32.633 75.341 1.00 24.85 239 ARG A CA 1
ATOM 1531 C C . ARG A 1 239 ? 54.476 33.559 76.365 1.00 23.17 239 ARG A C 1
ATOM 1532 O O . ARG A 1 239 ? 53.665 34.409 76.024 1.00 22.99 239 ARG A O 1
ATOM 1540 N N . TYR A 1 240 ? 54.845 33.382 77.627 1.00 25.44 240 TYR A N 1
ATOM 1541 C CA . TYR A 1 240 ? 54.322 34.209 78.703 1.00 25.98 240 TYR A CA 1
ATOM 1542 C C . TYR A 1 240 ? 54.779 35.646 78.476 1.00 25.90 240 TYR A C 1
ATOM 1543 O O . TYR A 1 240 ? 53.982 36.584 78.536 1.00 25.57 240 TYR A O 1
ATOM 1552 N N . ASP A 1 241 ? 56.075 35.803 78.227 1.00 24.19 241 ASP A N 1
ATOM 1553 C CA . ASP A 1 241 ? 56.667 37.109 77.984 1.00 23.75 241 ASP A CA 1
ATOM 1554 C C . ASP A 1 241 ? 56.002 37.764 76.776 1.00 24.00 241 ASP A C 1
ATOM 1555 O O . ASP A 1 241 ? 55.677 38.949 76.794 1.00 22.89 241 ASP A O 1
ATOM 1560 N N . LYS A 1 242 ? 55.814 36.977 75.725 1.00 24.03 242 LYS A N 1
ATOM 1561 C CA . LYS A 1 242 ? 55.202 37.459 74.501 1.00 26.75 242 LYS A CA 1
ATOM 1562 C C . LYS A 1 242 ? 53.820 38.036 74.810 1.00 26.26 242 LYS A C 1
ATOM 1563 O O . LYS A 1 242 ? 53.491 39.154 74.411 1.00 26.78 242 LYS A O 1
ATOM 1569 N N . GLN A 1 243 ? 53.010 37.277 75.538 1.00 28.70 243 GLN A N 1
ATOM 1570 C CA . GLN A 1 243 ? 51.677 37.744 75.891 1.00 29.18 243 GLN A CA 1
ATOM 1571 C C . GLN A 1 243 ? 51.763 39.019 76.737 1.00 28.20 243 GLN A C 1
ATOM 1572 O O . GLN A 1 243 ? 51.034 39.979 76.504 1.00 25.92 243 GLN A O 1
ATOM 1578 N N . LEU A 1 244 ? 52.668 39.024 77.710 1.00 27.30 244 LEU A N 1
ATOM 1579 C CA . LEU A 1 244 ? 52.841 40.170 78.595 1.00 25.22 244 LEU A CA 1
ATOM 1580 C C . LEU A 1 244 ? 53.153 41.491 77.893 1.00 24.79 244 LEU A C 1
ATOM 1581 O O . LEU A 1 244 ? 52.612 42.528 78.267 1.00 24.63 244 LEU A O 1
ATOM 1586 N N . VAL A 1 245 ? 54.025 41.470 76.888 1.00 23.68 245 VAL A N 1
ATOM 1587 C CA . VAL A 1 245 ? 54.374 42.706 76.191 1.00 22.92 245 VAL A CA 1
ATOM 1588 C C . VAL A 1 245 ? 53.568 42.957 74.917 1.00 23.59 245 VAL A C 1
ATOM 1589 O O . VAL A 1 245 ? 53.882 43.863 74.150 1.00 24.05 245 VAL A O 1
ATOM 1593 N N . GLY A 1 246 ? 52.539 42.144 74.695 1.00 25.58 246 GLY A N 1
ATOM 1594 C CA . GLY A 1 246 ? 51.675 42.315 73.535 1.00 26.29 246 GLY A CA 1
ATOM 1595 C C . GLY A 1 246 ? 52.244 42.140 72.135 1.00 28.72 246 GLY A C 1
ATOM 1596 O O . GLY A 1 246 ? 51.690 42.681 71.175 1.00 27.36 246 GLY A O 1
ATOM 1597 N N . VAL A 1 247 ? 53.334 41.392 71.997 1.00 29.23 247 VAL A N 1
ATOM 1598 C CA . VAL A 1 247 ? 53.917 41.174 70.676 1.00 31.36 247 VAL A CA 1
ATOM 1599 C C . VAL A 1 247 ? 53.361 39.883 70.082 1.00 32.48 247 VAL A C 1
ATOM 1600 O O . VAL A 1 247 ? 53.156 38.901 70.796 1.00 33.17 247 VAL A O 1
ATOM 1604 N N . THR A 1 248 ? 53.125 39.879 68.775 1.00 34.71 248 THR A N 1
ATOM 1605 C CA . THR A 1 248 ? 52.580 38.698 68.106 1.00 37.17 248 THR A CA 1
ATOM 1606 C C . THR A 1 248 ? 53.456 38.213 66.948 1.00 37.98 248 THR A C 1
ATOM 1607 O O . THR A 1 248 ? 54.068 39.015 66.244 1.00 37.65 248 THR A O 1
ATOM 1611 N N . GLU A 1 249 ? 53.508 36.897 66.760 1.00 39.44 249 GLU A N 1
ATOM 1612 C CA . GLU A 1 249 ? 54.274 36.302 65.665 1.00 40.68 249 GLU A CA 1
ATOM 1613 C C . GLU A 1 249 ? 53.641 36.768 64.358 1.00 39.62 249 GLU A C 1
ATOM 1614 O O . GLU A 1 249 ? 54.290 36.807 63.314 1.00 39.69 249 GLU A O 1
ATOM 1620 N N . ARG A 1 250 ? 52.357 37.108 64.431 1.00 37.86 250 ARG A N 1
ATOM 1621 C CA . ARG A 1 250 ? 51.606 37.558 63.270 1.00 35.50 250 ARG A CA 1
ATOM 1622 C C . ARG A 1 250 ? 52.019 38.937 62.768 1.00 33.78 250 ARG A C 1
ATOM 1623 O O . ARG A 1 250 ? 51.528 39.385 61.737 1.00 32.71 250 ARG A O 1
ATOM 1631 N N . GLU A 1 251 ? 52.922 39.602 63.485 1.00 32.49 251 GLU A N 1
ATOM 1632 C CA . GLU A 1 251 ? 53.382 40.935 63.082 1.00 30.81 251 GLU A CA 1
ATOM 1633 C C . GLU A 1 251 ? 54.845 41.205 63.427 1.00 29.10 251 GLU A C 1
ATOM 1634 O O . GLU A 1 251 ? 55.297 42.352 63.435 1.00 27.95 251 GLU A O 1
ATOM 1640 N N . SER A 1 252 ? 55.583 40.140 63.711 1.00 24.64 252 SER A N 1
ATOM 1641 C CA . SER A 1 252 ? 56.993 40.254 64.036 1.00 22.12 252 SER A CA 1
ATOM 1642 C C . SER A 1 252 ? 57.681 38.982 63.559 1.00 20.53 252 SER A C 1
ATOM 1643 O O . SER A 1 252 ? 57.054 38.127 62.929 1.00 21.24 252 SER A O 1
ATOM 1646 N N . TYR A 1 253 ? 58.969 38.862 63.854 1.00 19.88 253 TYR A N 1
ATOM 1647 C CA . TYR A 1 253 ? 59.734 37.681 63.469 1.00 18.66 253 TYR A CA 1
ATOM 1648 C C . TYR A 1 253 ? 59.855 36.730 64.658 1.00 19.73 253 TYR A C 1
ATOM 1649 O O . TYR A 1 253 ? 60.526 35.712 64.571 1.00 18.48 253 TYR A O 1
ATOM 1658 N N . VAL A 1 254 ? 59.210 37.063 65.769 1.00 20.80 254 VAL A N 1
ATOM 1659 C CA . VAL A 1 254 ? 59.279 36.209 66.953 1.00 21.72 254 VAL A CA 1
ATOM 1660 C C . VAL A 1 254 ? 58.864 34.786 66.596 1.00 21.81 254 VAL A C 1
ATOM 1661 O O . VAL A 1 254 ? 57.885 34.582 65.886 1.00 21.64 254 VAL A O 1
ATOM 1665 N N . LYS A 1 255 ? 59.608 33.806 67.098 1.00 21.57 255 LYS A N 1
ATOM 1666 C CA . LYS A 1 255 ? 59.335 32.401 66.795 1.00 23.61 255 LYS A CA 1
ATOM 1667 C C . LYS A 1 255 ? 58.608 31.619 67.881 1.00 26.01 255 LYS A C 1
ATOM 1668 O O . LYS A 1 255 ? 58.013 30.581 67.596 1.00 28.65 255 LYS A O 1
ATOM 1674 N N . ALA A 1 256 ? 58.662 32.087 69.123 1.00 26.62 256 ALA A N 1
ATOM 1675 C CA . ALA A 1 256 ? 57.970 31.378 70.195 1.00 28.07 256 ALA A CA 1
ATOM 1676 C C . ALA A 1 256 ? 56.472 31.629 70.050 1.00 28.15 256 ALA A C 1
ATOM 1677 O O . ALA A 1 256 ? 56.118 32.469 69.204 1.00 28.27 256 ALA A O 1
ATOM 1680 N N . ASP B 1 4 ? 95.977 18.038 73.599 1.00 55.79 304 ASP B N 1
ATOM 1681 C CA . ASP B 1 4 ? 96.241 17.224 72.376 1.00 55.84 304 ASP B CA 1
ATOM 1682 C C . ASP B 1 4 ? 96.089 15.741 72.683 1.00 56.26 304 ASP B C 1
ATOM 1683 O O . ASP B 1 4 ? 95.327 15.034 72.025 1.00 55.97 304 ASP B O 1
ATOM 1688 N N . GLU B 1 5 ? 96.827 15.274 73.683 1.00 56.69 305 GLU B N 1
ATOM 1689 C CA . GLU B 1 5 ? 96.770 13.877 74.091 1.00 57.23 305 GLU B CA 1
ATOM 1690 C C . GLU B 1 5 ? 95.383 13.604 74.657 1.00 56.60 305 GLU B C 1
ATOM 1691 O O . GLU B 1 5 ? 94.743 12.604 74.321 1.00 55.40 305 GLU B O 1
ATOM 1697 N N . GLN B 1 6 ? 94.926 14.513 75.513 1.00 55.92 306 GLN B N 1
ATOM 1698 C CA . GLN B 1 6 ? 93.616 14.401 76.138 1.00 55.18 306 GLN B CA 1
ATOM 1699 C C . GLN B 1 6 ? 92.536 14.783 75.124 1.00 53.89 306 GLN B C 1
ATOM 1700 O O . GLN B 1 6 ? 91.395 14.324 75.211 1.00 53.10 306 GLN B O 1
ATOM 1706 N N . GLN B 1 7 ? 92.903 15.628 74.164 1.00 51.85 307 GLN B N 1
ATOM 1707 C CA . GLN B 1 7 ? 91.972 16.050 73.124 1.00 49.68 307 GLN B CA 1
ATOM 1708 C C . GLN B 1 7 ? 91.874 14.928 72.098 1.00 47.51 307 GLN B C 1
ATOM 1709 O O . GLN B 1 7 ? 90.899 14.833 71.351 1.00 44.93 307 GLN B O 1
ATOM 1715 N N . SER B 1 8 ? 92.900 14.083 72.074 1.00 45.59 308 SER B N 1
ATOM 1716 C CA . SER B 1 8 ? 92.957 12.953 71.154 1.00 43.40 308 SER B CA 1
ATOM 1717 C C . SER B 1 8 ? 91.897 11.928 71.527 1.00 41.62 308 SER B C 1
ATOM 1718 O O . SER B 1 8 ? 91.253 11.337 70.656 1.00 40.11 308 SER B O 1
ATOM 1721 N N . GLN B 1 9 ? 91.727 11.716 72.829 1.00 39.08 309 GLN B N 1
ATOM 1722 C CA . GLN B 1 9 ? 90.735 10.769 73.316 1.00 37.38 309 GLN B CA 1
ATOM 1723 C C . GLN B 1 9 ? 89.333 11.283 73.024 1.00 34.74 309 GLN B C 1
ATOM 1724 O O . GLN B 1 9 ? 88.430 10.503 72.725 1.00 33.33 309 GLN B O 1
ATOM 1730 N N . ALA B 1 10 ? 89.157 12.598 73.117 1.00 30.68 310 ALA B N 1
ATOM 1731 C CA . ALA B 1 10 ? 87.863 13.209 72.864 1.00 28.87 310 ALA B CA 1
ATOM 1732 C C . ALA B 1 10 ? 87.329 12.826 71.486 1.00 28.36 310 ALA B C 1
ATOM 1733 O O . ALA B 1 10 ? 86.143 12.543 71.330 1.00 28.51 310 ALA B O 1
ATOM 1735 N N . VAL B 1 11 ? 88.206 12.808 70.487 1.00 27.13 311 VAL B N 1
ATOM 1736 C CA . VAL B 1 11 ? 87.774 12.472 69.140 1.00 25.25 311 VAL B CA 1
ATOM 1737 C C . VAL B 1 11 ? 87.914 11.004 68.746 1.00 24.10 311 VAL B C 1
ATOM 1738 O O . VAL B 1 11 ? 87.899 10.670 67.560 1.00 23.83 311 VAL B O 1
ATOM 1742 N N . ALA B 1 12 ? 88.050 10.126 69.737 1.00 21.70 312 ALA B N 1
ATOM 1743 C CA . ALA B 1 12 ? 88.117 8.692 69.460 1.00 21.21 312 ALA B CA 1
ATOM 1744 C C . ALA B 1 12 ? 86.700 8.365 68.966 1.00 18.80 312 ALA B C 1
ATOM 1745 O O . ALA B 1 12 ? 85.807 9.208 69.058 1.00 18.50 312 ALA B O 1
ATOM 1747 N N . PRO B 1 13 ? 86.466 7.149 68.451 1.00 19.28 313 PRO B N 1
ATOM 1748 C CA . PRO B 1 13 ? 85.111 6.834 67.972 1.00 18.86 313 PRO B CA 1
ATOM 1749 C C . PRO B 1 13 ? 84.058 6.853 69.073 1.00 18.33 313 PRO B C 1
ATOM 1750 O O . PRO B 1 13 ? 84.365 6.632 70.240 1.00 15.88 313 PRO B O 1
ATOM 1754 N N . VAL B 1 14 ? 82.813 7.130 68.696 1.00 17.78 314 VAL B N 1
ATOM 1755 C CA . VAL B 1 14 ? 81.727 7.142 69.664 1.00 16.53 314 VAL B CA 1
ATOM 1756 C C . VAL B 1 14 ? 80.625 6.221 69.186 1.00 16.60 314 VAL B C 1
ATOM 1757 O O . VAL B 1 14 ? 80.148 6.335 68.060 1.00 14.43 314 VAL B O 1
ATOM 1761 N N . TYR B 1 15 ? 80.240 5.288 70.046 1.00 18.20 315 TYR B N 1
ATOM 1762 C CA . TYR B 1 15 ? 79.179 4.359 69.715 1.00 18.41 315 TYR B CA 1
ATOM 1763 C C . TYR B 1 15 ? 77.856 4.891 70.222 1.00 17.21 315 TYR B C 1
ATOM 1764 O O . TYR B 1 15 ? 77.802 5.587 71.237 1.00 17.72 315 TYR B O 1
ATOM 1773 N N . VAL B 1 16 ? 76.792 4.575 69.492 1.00 17.23 316 VAL B N 1
ATOM 1774 C CA . VAL B 1 16 ? 75.461 5.009 69.861 1.00 15.30 316 VAL B CA 1
ATOM 1775 C C . VAL B 1 16 ? 74.509 3.838 69.679 1.00 16.98 316 VAL B C 1
ATOM 1776 O O . VAL B 1 16 ? 74.571 3.114 68.679 1.00 16.63 316 VAL B O 1
ATOM 1780 N N . GLY B 1 17 ? 73.642 3.635 70.664 1.00 16.82 317 GLY B N 1
ATOM 1781 C CA . GLY B 1 17 ? 72.691 2.543 70.587 1.00 13.07 317 GLY B CA 1
ATOM 1782 C C . GLY B 1 17 ? 71.315 2.960 71.046 1.00 13.17 317 GLY B C 1
ATOM 1783 O O . GLY B 1 17 ? 71.170 3.927 71.795 1.00 11.46 317 GLY B O 1
ATOM 1784 N N . GLY B 1 18 ? 70.299 2.244 70.580 1.00 13.43 318 GLY B N 1
ATOM 1785 C CA . GLY B 1 18 ? 68.948 2.565 70.982 1.00 14.26 318 GLY B CA 1
ATOM 1786 C C . GLY B 1 18 ? 67.929 1.940 70.071 1.00 15.69 318 GLY B C 1
ATOM 1787 O O . GLY B 1 18 ? 68.276 1.389 69.032 1.00 16.23 318 GLY B O 1
ATOM 1788 N N . PHE B 1 19 ? 66.662 2.005 70.458 1.00 16.45 319 PHE B N 1
ATOM 1789 C CA . PHE B 1 19 ? 65.632 1.428 69.614 1.00 17.72 319 PHE B CA 1
ATOM 1790 C C . PHE B 1 19 ? 65.250 2.405 68.517 1.00 17.62 319 PHE B C 1
ATOM 1791 O O . PHE B 1 19 ? 65.179 3.617 68.738 1.00 15.93 319 PHE B O 1
ATOM 1799 N N . LEU B 1 20 ? 65.046 1.876 67.317 1.00 18.27 320 LEU B N 1
ATOM 1800 C CA . LEU B 1 20 ? 64.637 2.703 66.193 1.00 15.47 320 LEU B CA 1
ATOM 1801 C C . LEU B 1 20 ? 63.111 2.664 66.175 1.00 15.82 320 LEU B C 1
ATOM 1802 O O . LEU B 1 20 ? 62.451 3.543 65.628 1.00 15.93 320 LEU B O 1
ATOM 1807 N N . ALA B 1 21 ? 62.563 1.631 66.800 1.00 15.00 321 ALA B N 1
ATOM 1808 C CA . ALA B 1 21 ? 61.125 1.455 66.872 1.00 17.17 321 ALA B CA 1
ATOM 1809 C C . ALA B 1 21 ? 60.791 0.519 68.024 1.00 18.00 321 ALA B C 1
ATOM 1810 O O . ALA B 1 21 ? 61.551 -0.401 68.330 1.00 19.58 321 ALA B O 1
ATOM 1812 N N . ARG B 1 22 ? 59.658 0.770 68.665 1.00 19.45 322 ARG B N 1
ATOM 1813 C CA . ARG B 1 22 ? 59.191 -0.042 69.784 1.00 21.00 322 ARG B CA 1
ATOM 1814 C C . ARG B 1 22 ? 57.877 -0.678 69.363 1.00 22.34 322 ARG B C 1
ATOM 1815 O O . ARG B 1 22 ? 56.899 0.027 69.144 1.00 22.73 322 ARG B O 1
ATOM 1823 N N . TYR B 1 23 ? 57.852 -2.005 69.256 1.00 21.92 323 TYR B N 1
ATOM 1824 C CA . TYR B 1 23 ? 56.644 -2.704 68.827 1.00 25.31 323 TYR B CA 1
ATOM 1825 C C . TYR B 1 23 ? 55.440 -2.478 69.733 1.00 25.57 323 TYR B C 1
ATOM 1826 O O . TYR B 1 23 ? 54.300 -2.632 69.303 1.00 26.75 323 TYR B O 1
ATOM 1835 N N . ASP B 1 24 ? 55.696 -2.104 70.981 1.00 26.57 324 ASP B N 1
ATOM 1836 C CA . ASP B 1 24 ? 54.623 -1.858 71.936 1.00 29.10 324 ASP B CA 1
ATOM 1837 C C . ASP B 1 24 ? 54.071 -0.434 71.858 1.00 28.24 324 ASP B C 1
ATOM 1838 O O . ASP B 1 24 ? 53.156 -0.081 72.598 1.00 28.80 324 ASP B O 1
ATOM 1843 N N . GLN B 1 25 ? 54.616 0.384 70.964 1.00 27.53 325 GLN B N 1
ATOM 1844 C CA . GLN B 1 25 ? 54.156 1.763 70.840 1.00 27.59 325 GLN B CA 1
ATOM 1845 C C . GLN B 1 25 ? 53.289 1.969 69.602 1.00 29.26 325 GLN B C 1
ATOM 1846 O O . GLN B 1 25 ? 53.735 1.740 68.478 1.00 28.85 325 GLN B O 1
ATOM 1852 N N . SER B 1 26 ? 52.047 2.400 69.810 1.00 27.94 326 SER B N 1
ATOM 1853 C CA . SER B 1 26 ? 51.137 2.645 68.697 1.00 28.29 326 SER B CA 1
ATOM 1854 C C . SER B 1 26 ? 51.087 4.139 68.361 1.00 27.20 326 SER B C 1
ATOM 1855 O O . SER B 1 26 ? 50.522 4.934 69.109 1.00 27.69 326 SER B O 1
ATOM 1858 N N . PRO B 1 27 ? 51.677 4.538 67.226 1.00 24.81 327 PRO B N 1
ATOM 1859 C CA . PRO B 1 27 ? 51.687 5.951 66.820 1.00 24.54 327 PRO B CA 1
ATOM 1860 C C . PRO B 1 27 ? 50.376 6.441 66.203 1.00 24.72 327 PRO B C 1
ATOM 1861 O O . PRO B 1 27 ? 49.646 5.660 65.584 1.00 20.69 327 PRO B O 1
ATOM 1865 N N . ASP B 1 28 ? 50.086 7.732 66.379 1.00 25.73 328 ASP B N 1
ATOM 1866 C CA . ASP B 1 28 ? 48.870 8.337 65.825 1.00 27.03 328 ASP B CA 1
ATOM 1867 C C . ASP B 1 28 ? 48.994 8.420 64.310 1.00 26.07 328 ASP B C 1
ATOM 1868 O O . ASP B 1 28 ? 48.011 8.252 63.590 1.00 26.19 328 ASP B O 1
ATOM 1873 N N . GLU B 1 29 ? 50.211 8.684 63.841 1.00 26.56 329 GLU B N 1
ATOM 1874 C CA . GLU B 1 29 ? 50.498 8.802 62.410 1.00 26.21 329 GLU B CA 1
ATOM 1875 C C . GLU B 1 29 ? 50.845 7.467 61.765 1.00 24.62 329 GLU B C 1
ATOM 1876 O O . GLU B 1 29 ? 51.792 6.797 62.179 1.00 23.21 329 GLU B O 1
ATOM 1882 N N . ALA B 1 30 ? 50.089 7.100 60.735 1.00 22.39 330 ALA B N 1
ATOM 1883 C CA . ALA B 1 30 ? 50.303 5.843 60.031 1.00 23.81 330 ALA B CA 1
ATOM 1884 C C . ALA B 1 30 ? 51.719 5.715 59.475 1.00 24.01 330 ALA B C 1
ATOM 1885 O O . ALA B 1 30 ? 52.296 4.630 59.475 1.00 22.14 330 ALA B O 1
ATOM 1887 N N . GLU B 1 31 ? 52.269 6.831 59.004 1.00 24.65 331 GLU B N 1
ATOM 1888 C CA . GLU B 1 31 ? 53.610 6.870 58.425 1.00 26.37 331 GLU B CA 1
ATOM 1889 C C . GLU B 1 31 ? 54.713 6.318 59.329 1.00 24.96 331 GLU B C 1
ATOM 1890 O O . GLU B 1 31 ? 55.752 5.880 58.842 1.00 25.80 331 GLU B O 1
ATOM 1896 N N . LEU B 1 32 ? 54.486 6.341 60.636 1.00 24.03 332 LEU B N 1
ATOM 1897 C CA . LEU B 1 32 ? 55.475 5.848 61.590 1.00 25.43 332 LEU B CA 1
ATOM 1898 C C . LEU B 1 32 ? 55.292 4.381 61.982 1.00 26.60 332 LEU B C 1
ATOM 1899 O O . LEU B 1 32 ? 56.034 3.866 62.818 1.00 28.75 332 LEU B O 1
ATOM 1904 N N . LEU B 1 33 ? 54.314 3.707 61.381 1.00 25.32 333 LEU B N 1
ATOM 1905 C CA . LEU B 1 33 ? 54.082 2.300 61.688 1.00 24.85 333 LEU B CA 1
ATOM 1906 C C . LEU B 1 33 ? 55.244 1.446 61.185 1.00 25.45 333 LEU B C 1
ATOM 1907 O O . LEU B 1 33 ? 55.705 1.600 60.049 1.00 24.10 333 LEU B O 1
ATOM 1912 N N . LEU B 1 34 ? 55.712 0.540 62.031 1.00 24.49 334 LEU B N 1
ATOM 1913 C CA . LEU B 1 34 ? 56.798 -0.352 61.660 1.00 24.35 334 LEU B CA 1
ATOM 1914 C C . LEU B 1 34 ? 56.636 -1.611 62.502 1.00 25.56 334 LEU B C 1
ATOM 1915 O O . LEU B 1 34 ? 57.238 -1.743 63.564 1.00 24.37 334 LEU B O 1
ATOM 1920 N N . PRO B 1 35 ? 55.784 -2.543 62.046 1.00 26.94 335 PRO B N 1
ATOM 1921 C CA . PRO B 1 35 ? 55.514 -3.807 62.739 1.00 26.86 335 PRO B CA 1
ATOM 1922 C C . PRO B 1 35 ? 56.688 -4.769 62.688 1.00 26.71 335 PRO B C 1
ATOM 1923 O O . PRO B 1 35 ? 57.520 -4.700 61.780 1.00 25.76 335 PRO B O 1
ATOM 1927 N N . ARG B 1 36 ? 56.727 -5.677 63.658 1.00 26.52 336 ARG B N 1
ATOM 1928 C CA . ARG B 1 36 ? 57.781 -6.674 63.758 1.00 26.59 336 ARG B CA 1
ATOM 1929 C C . ARG B 1 36 ? 57.942 -7.501 62.483 1.00 27.94 336 ARG B C 1
ATOM 1930 O O . ARG B 1 36 ? 59.065 -7.754 62.040 1.00 26.79 336 ARG B O 1
ATOM 1938 N N . ASP B 1 37 ? 56.827 -7.920 61.888 1.00 29.53 337 ASP B N 1
ATOM 1939 C CA . ASP B 1 37 ? 56.894 -8.730 60.675 1.00 31.69 337 ASP B CA 1
ATOM 1940 C C . ASP B 1 37 ? 57.541 -7.969 59.522 1.00 31.77 337 ASP B C 1
ATOM 1941 O O . ASP B 1 37 ? 58.265 -8.549 58.709 1.00 32.59 337 ASP B O 1
ATOM 1946 N N . VAL B 1 38 ? 57.284 -6.670 59.454 1.00 31.50 338 VAL B N 1
ATOM 1947 C CA . VAL B 1 38 ? 57.857 -5.838 58.403 1.00 31.15 338 VAL B CA 1
ATOM 1948 C C . VAL B 1 38 ? 59.368 -5.722 58.594 1.00 31.37 338 VAL B C 1
ATOM 1949 O O . VAL B 1 38 ? 60.145 -5.876 57.644 1.00 30.71 338 VAL B O 1
ATOM 1953 N N . VAL B 1 39 ? 59.775 -5.445 59.831 1.00 30.17 339 VAL B N 1
ATOM 1954 C CA . VAL B 1 39 ? 61.186 -5.313 60.169 1.00 29.44 339 VAL B CA 1
ATOM 1955 C C . VAL B 1 39 ? 61.957 -6.610 59.890 1.00 30.80 339 VAL B C 1
ATOM 1956 O O . VAL B 1 39 ? 63.012 -6.586 59.254 1.00 28.14 339 VAL B O 1
ATOM 1960 N N . GLU B 1 40 ? 61.425 -7.737 60.354 1.00 33.11 340 GLU B N 1
ATOM 1961 C CA . GLU B 1 40 ? 62.079 -9.030 60.153 1.00 37.29 340 GLU B CA 1
ATOM 1962 C C . GLU B 1 40 ? 62.236 -9.383 58.678 1.00 39.17 340 GLU B C 1
ATOM 1963 O O . GLU B 1 40 ? 63.288 -9.860 58.255 1.00 39.27 340 GLU B O 1
ATOM 1969 N N . HIS B 1 41 ? 61.191 -9.153 57.892 1.00 42.74 341 HIS B N 1
ATOM 1970 C CA . HIS B 1 41 ? 61.260 -9.453 56.470 1.00 47.46 341 HIS B CA 1
ATOM 1971 C C . HIS B 1 41 ? 62.494 -8.819 55.825 1.00 49.72 341 HIS B C 1
ATOM 1972 O O . HIS B 1 41 ? 63.338 -9.520 55.271 1.00 49.27 341 HIS B O 1
ATOM 1979 N N . TRP B 1 42 ? 62.599 -7.495 55.902 1.00 53.02 342 TRP B N 1
ATOM 1980 C CA . TRP B 1 42 ? 63.733 -6.790 55.309 1.00 56.46 342 TRP B CA 1
ATOM 1981 C C . TRP B 1 42 ? 65.036 -7.071 56.041 1.00 57.76 342 TRP B C 1
ATOM 1982 O O . TRP B 1 42 ? 66.097 -7.157 55.427 1.00 57.43 342 TRP B O 1
ATOM 1993 N N . LEU B 1 43 ? 64.949 -7.212 57.357 1.00 59.89 343 LEU B N 1
ATOM 1994 C CA . LEU B 1 43 ? 66.124 -7.469 58.174 1.00 62.43 343 LEU B CA 1
ATOM 1995 C C . LEU B 1 43 ? 66.588 -8.915 58.008 1.00 65.42 343 LEU B C 1
ATOM 1996 O O . LEU B 1 43 ? 67.491 -9.199 57.219 1.00 65.54 343 LEU B O 1
ATOM 2001 N N . HIS B 1 44 ? 65.960 -9.825 58.747 1.00 69.01 344 HIS B N 1
ATOM 2002 C CA . HIS B 1 44 ? 66.306 -11.243 58.690 1.00 72.22 344 HIS B CA 1
ATOM 2003 C C . HIS B 1 44 ? 66.069 -11.837 57.299 1.00 73.32 344 HIS B C 1
ATOM 2004 O O . HIS B 1 44 ? 65.992 -11.112 56.304 1.00 73.67 344 HIS B O 1
ATOM 2011 N N . ALA B 1 45 ? 65.960 -13.161 57.235 1.00 74.18 345 ALA B N 1
ATOM 2012 C CA . ALA B 1 45 ? 65.735 -13.851 55.970 1.00 74.99 345 ALA B CA 1
ATOM 2013 C C . ALA B 1 45 ? 64.672 -14.935 56.118 1.00 75.50 345 ALA B C 1
ATOM 2014 O O . ALA B 1 45 ? 64.171 -15.465 55.125 1.00 76.25 345 ALA B O 1
ATOM 2016 N N . VAL B 1 55 ? 76.349 -2.926 52.790 1.00 51.68 355 VAL B N 1
ATOM 2017 C CA . VAL B 1 55 ? 75.597 -3.657 53.805 1.00 51.24 355 VAL B CA 1
ATOM 2018 C C . VAL B 1 55 ? 75.509 -2.848 55.099 1.00 49.87 355 VAL B C 1
ATOM 2019 O O . VAL B 1 55 ? 74.606 -3.057 55.913 1.00 51.45 355 VAL B O 1
ATOM 2023 N N . ALA B 1 56 ? 76.450 -1.925 55.284 1.00 46.72 356 ALA B N 1
ATOM 2024 C CA . ALA B 1 56 ? 76.468 -1.078 56.475 1.00 43.14 356 ALA B CA 1
ATOM 2025 C C . ALA B 1 56 ? 75.836 0.276 56.149 1.00 40.48 356 ALA B C 1
ATOM 2026 O O . ALA B 1 56 ? 76.410 1.077 55.410 1.00 39.79 356 ALA B O 1
ATOM 2028 N N . LEU B 1 57 ? 74.649 0.518 56.699 1.00 36.74 357 LEU B N 1
ATOM 2029 C CA . LEU B 1 57 ? 73.924 1.764 56.468 1.00 34.78 357 LEU B CA 1
ATOM 2030 C C . LEU B 1 57 ? 74.664 2.962 57.058 1.00 32.16 357 LEU B C 1
ATOM 2031 O O . LEU B 1 57 ? 75.264 2.872 58.129 1.00 32.32 357 LEU B O 1
ATOM 2036 N N . PRO B 1 58 ? 74.635 4.103 56.358 1.00 30.28 358 PRO B N 1
ATOM 2037 C CA . PRO B 1 58 ? 75.325 5.283 56.882 1.00 27.03 358 PRO B CA 1
ATOM 2038 C C . PRO B 1 58 ? 74.551 5.918 58.025 1.00 24.94 358 PRO B C 1
ATOM 2039 O O . PRO B 1 58 ? 73.330 5.807 58.108 1.00 23.33 358 PRO B O 1
ATOM 2043 N N . LEU B 1 59 ? 75.280 6.575 58.915 1.00 24.12 359 LEU B N 1
ATOM 2044 C CA . LEU B 1 59 ? 74.691 7.253 60.057 1.00 23.54 359 LEU B CA 1
ATOM 2045 C C . LEU B 1 59 ? 74.890 8.743 59.790 1.00 23.69 359 LEU B C 1
ATOM 2046 O O . LEU B 1 59 ? 75.994 9.173 59.470 1.00 24.98 359 LEU B O 1
ATOM 2051 N N . ASN B 1 60 ? 73.829 9.531 59.912 1.00 23.21 360 ASN B N 1
ATOM 2052 C CA . ASN B 1 60 ? 73.936 10.961 59.644 1.00 22.02 360 ASN B CA 1
ATOM 2053 C C . ASN B 1 60 ? 73.194 11.816 60.663 1.00 22.07 360 ASN B C 1
ATOM 2054 O O . ASN B 1 60 ? 72.596 11.305 61.608 1.00 21.29 360 ASN B O 1
ATOM 2059 N N . ILE B 1 61 ? 73.240 13.127 60.453 1.00 21.46 361 ILE B N 1
ATOM 2060 C CA . ILE B 1 61 ? 72.567 14.076 61.323 1.00 20.91 361 ILE B CA 1
ATOM 2061 C C . ILE B 1 61 ? 71.255 14.503 60.682 1.00 23.02 361 ILE B C 1
ATOM 2062 O O . ILE B 1 61 ? 71.247 15.131 59.619 1.00 21.22 361 ILE B O 1
ATOM 2067 N N . ASN B 1 62 ? 70.154 14.137 61.329 1.00 22.30 362 ASN B N 1
ATOM 2068 C CA . ASN B 1 62 ? 68.814 14.486 60.884 1.00 26.82 362 ASN B CA 1
ATOM 2069 C C . ASN B 1 62 ? 68.521 14.163 59.420 1.00 26.45 362 ASN B C 1
ATOM 2070 O O . ASN B 1 62 ? 67.836 14.919 58.735 1.00 27.33 362 ASN B O 1
ATOM 2075 N N . HIS B 1 63 ? 69.046 13.036 58.952 1.00 27.44 363 HIS B N 1
ATOM 2076 C CA . HIS B 1 63 ? 68.830 12.570 57.584 1.00 27.48 363 HIS B CA 1
ATOM 2077 C C . HIS B 1 63 ? 69.425 13.449 56.496 1.00 29.17 363 HIS B C 1
ATOM 2078 O O . HIS B 1 63 ? 68.919 13.468 55.375 1.00 29.14 363 HIS B O 1
ATOM 2085 N N . ASP B 1 64 ? 70.497 14.167 56.812 1.00 29.54 364 ASP B N 1
ATOM 2086 C CA . ASP B 1 64 ? 71.126 15.039 55.826 1.00 28.88 364 ASP B CA 1
ATOM 2087 C C . ASP B 1 64 ? 72.303 14.323 55.169 1.00 29.07 364 ASP B C 1
ATOM 2088 O O . ASP B 1 64 ? 73.262 13.940 55.837 1.00 28.79 364 ASP B O 1
ATOM 2093 N N . ASP B 1 65 ? 72.206 14.137 53.855 1.00 30.50 365 ASP B N 1
ATOM 2094 C CA . ASP B 1 65 ? 73.230 13.461 53.054 1.00 31.59 365 ASP B CA 1
ATOM 2095 C C . ASP B 1 65 ? 74.619 14.052 53.214 1.00 28.93 365 ASP B C 1
ATOM 2096 O O . ASP B 1 65 ? 75.623 13.366 53.018 1.00 29.18 365 ASP B O 1
ATOM 2101 N N . THR B 1 66 ? 74.677 15.332 53.554 1.00 27.43 366 THR B N 1
ATOM 2102 C CA . THR B 1 66 ? 75.954 16.013 53.701 1.00 25.17 366 THR B CA 1
ATOM 2103 C C . THR B 1 66 ? 76.500 15.931 55.117 1.00 23.76 366 THR B C 1
ATOM 2104 O O . THR B 1 66 ? 77.610 16.394 55.392 1.00 22.38 366 THR B O 1
ATOM 2108 N N . ALA B 1 67 ? 75.728 15.321 56.011 1.00 21.92 367 ALA B N 1
ATOM 2109 C CA . ALA B 1 67 ? 76.145 15.202 57.401 1.00 21.23 367 ALA B CA 1
ATOM 2110 C C . ALA B 1 67 ? 76.309 13.762 57.883 1.00 21.01 367 ALA B C 1
ATOM 2111 O O . ALA B 1 67 ? 75.861 13.413 58.978 1.00 20.12 367 ALA B O 1
ATOM 2113 N N . VAL B 1 68 ? 76.943 12.929 57.060 1.00 20.64 368 VAL B N 1
ATOM 2114 C CA . VAL B 1 68 ? 77.196 11.538 57.419 1.00 18.77 368 VAL B CA 1
ATOM 2115 C C . VAL B 1 68 ? 78.350 11.560 58.426 1.00 19.79 368 VAL B C 1
ATOM 2116 O O . VAL B 1 68 ? 79.418 12.112 58.151 1.00 18.54 368 VAL B O 1
ATOM 2120 N N . VAL B 1 69 ? 78.135 10.958 59.594 1.00 18.90 369 VAL B N 1
ATOM 2121 C CA . VAL B 1 69 ? 79.149 10.971 60.644 1.00 15.89 369 VAL B CA 1
ATOM 2122 C C . VAL B 1 69 ? 79.698 9.590 60.985 1.00 17.42 369 VAL B C 1
ATOM 2123 O O . VAL B 1 69 ? 80.620 9.468 61.790 1.00 15.23 369 VAL B O 1
ATOM 2127 N N . GLY B 1 70 ? 79.126 8.555 60.378 1.00 16.63 370 GLY B N 1
ATOM 2128 C CA . GLY B 1 70 ? 79.589 7.208 60.649 1.00 18.55 370 GLY B CA 1
ATOM 2129 C C . GLY B 1 70 ? 78.724 6.145 60.000 1.00 19.43 370 GLY B C 1
ATOM 2130 O O . GLY B 1 70 ? 78.139 6.365 58.936 1.00 18.89 370 GLY B O 1
ATOM 2131 N N . HIS B 1 71 ? 78.630 4.986 60.645 1.00 20.60 371 HIS B N 1
ATOM 2132 C CA . HIS B 1 71 ? 77.840 3.894 60.096 1.00 21.05 371 HIS B CA 1
ATOM 2133 C C . HIS B 1 71 ? 77.125 3.118 61.184 1.00 22.66 371 HIS B C 1
ATOM 2134 O O . HIS B 1 71 ? 77.419 3.269 62.373 1.00 19.82 371 HIS B O 1
ATOM 2141 N N . VAL B 1 72 ? 76.192 2.274 60.750 1.00 23.26 372 VAL B N 1
ATOM 2142 C CA . VAL B 1 72 ? 75.438 1.403 61.645 1.00 23.21 372 VAL B CA 1
ATOM 2143 C C . VAL B 1 72 ? 76.292 0.139 61.735 1.00 23.07 372 VAL B C 1
ATOM 2144 O O . VAL B 1 72 ? 76.738 -0.379 60.714 1.00 24.43 372 VAL B O 1
ATOM 2148 N N . ALA B 1 73 ? 76.532 -0.349 62.948 1.00 22.18 373 ALA B N 1
ATOM 2149 C CA . ALA B 1 73 ? 77.365 -1.529 63.131 1.00 21.47 373 ALA B CA 1
ATOM 2150 C C . ALA B 1 73 ? 76.573 -2.779 63.501 1.00 21.32 373 ALA B C 1
ATOM 2151 O O . ALA B 1 73 ? 77.111 -3.883 63.514 1.00 22.30 373 ALA B O 1
ATOM 2153 N N . ALA B 1 74 ? 75.294 -2.604 63.802 1.00 19.88 374 ALA B N 1
ATOM 2154 C CA . ALA B 1 74 ? 74.456 -3.730 64.168 1.00 21.11 374 ALA B CA 1
ATOM 2155 C C . ALA B 1 74 ? 73.002 -3.308 64.197 1.00 23.38 374 ALA B C 1
ATOM 2156 O O . ALA B 1 74 ? 72.671 -2.182 64.585 1.00 22.88 374 ALA B O 1
ATOM 2158 N N . MET B 1 75 ? 72.140 -4.225 63.774 1.00 24.79 375 MET B N 1
ATOM 2159 C CA . MET B 1 75 ? 70.706 -4.002 63.730 1.00 26.13 375 MET B CA 1
ATOM 2160 C C . MET B 1 75 ? 70.085 -5.318 64.192 1.00 27.38 375 MET B C 1
ATOM 2161 O O . MET B 1 75 ? 70.414 -6.380 63.655 1.00 24.97 375 MET B O 1
ATOM 2166 N N . GLN B 1 76 ? 69.190 -5.264 65.172 1.00 26.02 376 GLN B N 1
ATOM 2167 C CA . GLN B 1 76 ? 68.589 -6.495 65.666 1.00 26.69 376 GLN B CA 1
ATOM 2168 C C . GLN B 1 76 ? 67.136 -6.354 66.087 1.00 25.84 376 GLN B C 1
ATOM 2169 O O . GLN B 1 76 ? 66.789 -5.473 66.879 1.00 24.23 376 GLN B O 1
ATOM 2175 N N . SER B 1 77 ? 66.285 -7.225 65.552 1.00 21.49 377 SER B N 1
ATOM 2176 C CA . SER B 1 77 ? 64.884 -7.207 65.926 1.00 21.15 377 SER B CA 1
ATOM 2177 C C . SER B 1 77 ? 64.765 -8.051 67.182 1.00 21.18 377 SER B C 1
ATOM 2178 O O . SER B 1 77 ? 65.102 -9.236 67.173 1.00 20.74 377 SER B O 1
ATOM 2181 N N . VAL B 1 78 ? 64.301 -7.438 68.262 1.00 21.26 378 VAL B N 1
ATOM 2182 C CA . VAL B 1 78 ? 64.142 -8.144 69.521 1.00 22.64 378 VAL B CA 1
ATOM 2183 C C . VAL B 1 78 ? 62.701 -8.089 70.016 1.00 22.57 378 VAL B C 1
ATOM 2184 O O . VAL B 1 78 ? 61.826 -7.495 69.385 1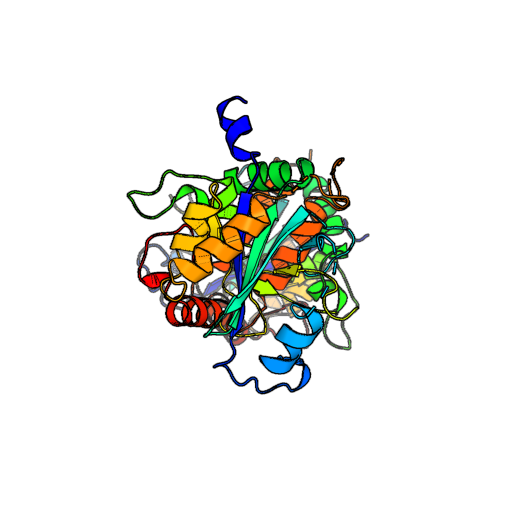.00 22.29 378 VAL B O 1
ATOM 2188 N N . ARG B 1 79 ? 62.465 -8.714 71.159 1.00 23.53 379 ARG B N 1
ATOM 2189 C CA . ARG B 1 79 ? 61.139 -8.765 71.742 1.00 24.69 379 ARG B CA 1
ATOM 2190 C C . ARG B 1 79 ? 60.400 -7.431 71.747 1.00 24.28 379 ARG B C 1
ATOM 2191 O O . ARG B 1 79 ? 59.257 -7.352 71.294 1.00 24.29 379 ARG B O 1
ATOM 2199 N N . ASP B 1 80 ? 61.049 -6.383 72.246 1.00 22.28 380 ASP B N 1
ATOM 2200 C CA . ASP B 1 80 ? 60.399 -5.081 72.366 1.00 22.88 380 ASP B CA 1
ATOM 2201 C C . ASP B 1 80 ? 60.515 -4.082 71.220 1.00 21.90 380 ASP B C 1
ATOM 2202 O O . ASP B 1 80 ? 59.923 -3.000 71.286 1.00 21.22 380 ASP B O 1
ATOM 2207 N N . GLY B 1 81 ? 61.266 -4.424 70.179 1.00 20.88 381 GLY B N 1
ATOM 2208 C CA . GLY B 1 81 ? 61.408 -3.502 69.065 1.00 19.93 381 GLY B CA 1
ATOM 2209 C C . GLY B 1 81 ? 62.669 -3.724 68.255 1.00 18.83 381 GLY B C 1
ATOM 2210 O O . GLY B 1 81 ? 63.340 -4.746 68.398 1.00 20.69 381 GLY B O 1
ATOM 2211 N N . LEU B 1 82 ? 62.985 -2.755 67.401 1.00 16.78 382 LEU B N 1
ATOM 2212 C CA . LEU B 1 82 ? 64.163 -2.811 66.553 1.00 15.83 382 LEU B CA 1
ATOM 2213 C C . LEU B 1 82 ? 65.299 -2.035 67.214 1.00 16.27 382 LEU B C 1
ATOM 2214 O O . LEU B 1 82 ? 65.213 -0.809 67.400 1.00 14.85 382 LEU B O 1
ATOM 2219 N N . PHE B 1 83 ? 66.362 -2.747 67.572 1.00 14.99 383 PHE B N 1
ATOM 2220 C CA . PHE B 1 83 ? 67.494 -2.114 68.223 1.00 14.96 383 PHE B CA 1
ATOM 2221 C C . PHE B 1 83 ? 68.650 -1.885 67.273 1.00 15.98 383 PHE B C 1
ATOM 2222 O O . PHE B 1 83 ? 68.966 -2.729 66.428 1.00 13.96 383 PHE B O 1
ATOM 2230 N N . CYS B 1 84 ? 69.294 -0.738 67.435 1.00 17.74 384 CYS B N 1
ATOM 2231 C CA . CYS B 1 84 ? 70.400 -0.352 66.582 1.00 19.32 384 CYS B CA 1
ATOM 2232 C C . CYS B 1 84 ? 71.638 0.079 67.371 1.00 18.66 384 CYS B C 1
ATOM 2233 O O . CYS B 1 84 ? 71.540 0.604 68.481 1.00 17.69 384 CYS B O 1
ATOM 2236 N N . LEU B 1 85 ? 72.802 -0.160 66.777 1.00 17.99 385 LEU B N 1
ATOM 2237 C CA . LEU B 1 85 ? 74.087 0.211 67.359 1.00 19.67 385 LEU B CA 1
ATOM 2238 C C . LEU B 1 85 ? 74.878 0.860 66.232 1.00 18.54 385 LEU B C 1
ATOM 2239 O O . LEU B 1 85 ? 75.151 0.234 65.205 1.00 20.92 385 LEU B O 1
ATOM 2244 N N . GLY B 1 86 ? 75.216 2.127 66.413 1.00 19.57 386 GLY B N 1
ATOM 2245 C CA . GLY B 1 86 ? 75.965 2.840 65.402 1.00 20.13 386 GLY B CA 1
ATOM 2246 C C . GLY B 1 86 ? 77.323 3.283 65.911 1.00 20.90 386 GLY B C 1
ATOM 2247 O O . GLY B 1 86 ? 77.605 3.254 67.117 1.00 19.75 386 GLY B O 1
ATOM 2248 N N . CYS B 1 87 ? 78.166 3.714 64.983 1.00 19.76 387 CYS B N 1
ATOM 2249 C CA . CYS B 1 87 ? 79.505 4.153 65.331 1.00 20.46 387 CYS B CA 1
ATOM 2250 C C . CYS B 1 87 ? 79.813 5.498 64.658 1.00 20.00 387 CYS B C 1
ATOM 2251 O O . CYS B 1 87 ? 79.816 5.607 63.427 1.00 19.20 387 CYS B O 1
ATOM 2254 N N . VAL B 1 88 ? 80.032 6.525 65.473 1.00 17.45 388 VAL B N 1
ATOM 2255 C CA . VAL B 1 88 ? 80.359 7.859 64.964 1.00 17.24 388 VAL B CA 1
ATOM 2256 C C . VAL B 1 88 ? 81.876 7.893 64.770 1.00 17.77 388 VAL B C 1
ATOM 2257 O O . VAL B 1 88 ? 82.628 7.823 65.738 1.00 17.50 388 VAL B O 1
ATOM 2261 N N . THR B 1 89 ? 82.317 8.006 63.519 1.00 18.21 389 THR B N 1
ATOM 2262 C CA . THR B 1 89 ? 83.743 7.981 63.193 1.00 19.15 389 THR B CA 1
ATOM 2263 C C . THR B 1 89 ? 84.366 9.235 62.552 1.00 18.29 389 THR B C 1
ATOM 2264 O O . THR B 1 89 ? 85.585 9.394 62.578 1.00 17.58 389 THR B O 1
ATOM 2268 N N . SER B 1 90 ? 83.549 10.099 61.958 1.00 20.03 390 SER B N 1
ATOM 2269 C CA . SER B 1 90 ? 84.056 11.299 61.286 1.00 19.76 390 SER B CA 1
ATOM 2270 C C . SER B 1 90 ? 84.952 12.189 62.124 1.00 20.31 390 SER B C 1
ATOM 2271 O O . SER B 1 90 ? 84.515 12.767 63.122 1.00 21.05 390 SER B O 1
ATOM 2274 N N . PRO B 1 91 ? 86.224 12.327 61.718 1.00 21.00 391 PRO B N 1
ATOM 2275 C CA . PRO B 1 91 ? 87.172 13.168 62.452 1.00 20.48 391 PRO B CA 1
ATOM 2276 C C . PRO B 1 91 ? 86.717 14.625 62.468 1.00 19.22 391 PRO B C 1
ATOM 2277 O O . PRO B 1 91 ? 86.855 15.307 63.477 1.00 18.11 391 PRO B O 1
ATOM 2281 N N . ARG B 1 92 ? 86.167 15.090 61.350 1.00 19.86 392 ARG B N 1
ATOM 2282 C CA . ARG B 1 92 ? 85.701 16.471 61.240 1.00 21.13 392 ARG B CA 1
ATOM 2283 C C . ARG B 1 92 ? 84.530 16.725 62.181 1.00 20.14 392 ARG B C 1
ATOM 2284 O O . ARG B 1 92 ? 84.512 17.715 62.910 1.00 17.57 392 ARG B O 1
ATOM 2292 N N . PHE B 1 93 ? 83.553 15.825 62.155 1.00 16.89 393 PHE B N 1
ATOM 2293 C CA . PHE B 1 93 ? 82.384 15.956 63.011 1.00 17.32 393 PHE B CA 1
ATOM 2294 C C . PHE B 1 93 ? 82.793 15.941 64.490 1.00 18.02 393 PHE B C 1
ATOM 2295 O O . PHE B 1 93 ? 82.390 16.813 65.259 1.00 17.64 393 PHE B O 1
ATOM 2303 N N . LEU B 1 94 ? 83.604 14.961 64.882 1.00 19.04 394 LEU B N 1
ATOM 2304 C CA . LEU B 1 94 ? 84.030 14.861 66.278 1.00 19.89 394 LEU B CA 1
ATOM 2305 C C . LEU B 1 94 ? 84.824 16.080 66.770 1.00 19.18 394 LEU B C 1
ATOM 2306 O O . LEU B 1 94 ? 84.670 16.488 67.921 1.00 17.53 394 LEU B O 1
ATOM 2311 N N . GLU B 1 95 ? 85.669 16.652 65.914 1.00 18.41 395 GLU B N 1
ATOM 2312 C CA . GLU B 1 95 ? 86.460 17.826 66.301 1.00 19.43 395 GLU B CA 1
ATOM 2313 C C . GLU B 1 95 ? 85.511 19.009 66.490 1.00 19.92 395 GLU B C 1
ATOM 2314 O O . GLU B 1 95 ? 85.656 19.779 67.447 1.00 19.34 395 GLU B O 1
ATOM 2320 N N . ILE B 1 96 ? 84.534 19.148 65.591 1.00 18.15 396 ILE B N 1
ATOM 2321 C CA . ILE B 1 96 ? 83.550 20.227 65.712 1.00 17.86 396 ILE B CA 1
ATOM 2322 C C . ILE B 1 96 ? 82.865 20.078 67.068 1.00 17.76 396 ILE B C 1
ATOM 2323 O O . ILE B 1 96 ? 82.754 21.034 67.825 1.00 17.52 396 ILE B O 1
ATOM 2328 N N . VAL B 1 97 ? 82.411 18.863 67.359 1.00 16.22 397 VAL B N 1
ATOM 2329 C CA . VAL B 1 97 ? 81.741 18.558 68.616 1.00 15.94 397 VAL B CA 1
ATOM 2330 C C . VAL B 1 97 ? 82.653 18.820 69.808 1.00 15.36 397 VAL B C 1
ATOM 2331 O O . VAL B 1 97 ? 82.199 19.316 70.829 1.00 17.86 397 VAL B O 1
ATOM 2335 N N . ARG B 1 98 ? 83.937 18.503 69.675 1.00 15.02 398 ARG B N 1
ATOM 2336 C CA . ARG B 1 98 ? 84.886 18.734 70.759 1.00 14.78 398 ARG B CA 1
ATOM 2337 C C . ARG B 1 98 ? 84.954 20.223 71.107 1.00 15.18 398 ARG B C 1
ATOM 2338 O O . ARG B 1 98 ? 84.837 20.605 72.276 1.00 14.19 398 ARG B O 1
ATOM 2346 N N . ARG B 1 99 ? 85.114 21.066 70.090 1.00 14.41 399 ARG B N 1
ATOM 2347 C CA . ARG B 1 99 ? 85.204 22.516 70.302 1.00 15.69 399 ARG B CA 1
ATOM 2348 C C . ARG B 1 99 ? 83.939 23.112 70.925 1.00 15.15 399 ARG B C 1
ATOM 2349 O O . ARG B 1 99 ? 84.007 23.933 71.840 1.00 16.02 399 ARG B O 1
ATOM 2357 N N . ALA B 1 100 ? 82.774 22.704 70.446 1.00 14.67 400 ALA B N 1
ATOM 2358 C CA . ALA B 1 100 ? 81.542 23.234 71.014 1.00 14.83 400 ALA B CA 1
ATOM 2359 C C . ALA B 1 100 ? 81.359 22.761 72.460 1.00 15.73 400 ALA B C 1
ATOM 2360 O O . ALA B 1 100 ? 80.874 23.509 73.308 1.00 15.98 400 ALA B O 1
ATOM 2362 N N . SER B 1 101 ? 81.761 21.523 72.740 1.00 16.72 401 SER B N 1
ATOM 2363 C CA . SER B 1 101 ? 81.596 20.958 74.078 1.00 17.38 401 SER B CA 1
ATOM 2364 C C . SER B 1 101 ? 82.379 21.731 75.137 1.00 17.42 401 SER B C 1
ATOM 2365 O O . SER B 1 101 ? 82.023 21.717 76.320 1.00 15.83 401 SER B O 1
ATOM 2368 N N . GLU B 1 102 ? 83.432 22.418 74.702 1.00 19.14 402 GLU B N 1
ATOM 2369 C CA . GLU B 1 102 ? 84.265 23.210 75.605 1.00 21.14 402 GLU B CA 1
ATOM 2370 C C . GLU B 1 102 ? 83.581 24.517 75.995 1.00 20.93 402 GLU B C 1
ATOM 2371 O O . GLU B 1 102 ? 83.997 25.188 76.937 1.00 19.93 402 GLU B O 1
ATOM 2377 N N . LYS B 1 103 ? 82.533 24.877 75.264 1.00 20.83 403 LYS B N 1
ATOM 2378 C CA . LYS B 1 103 ? 81.810 26.113 75.534 1.00 20.36 403 LYS B CA 1
ATOM 2379 C C . LYS B 1 103 ? 80.375 25.837 75.936 1.00 21.10 403 LYS B C 1
ATOM 2380 O O . LYS B 1 103 ? 79.483 26.642 75.673 1.00 21.29 403 LYS B O 1
ATOM 2386 N N . SER B 1 104 ? 80.158 24.688 76.570 1.00 21.83 404 SER B N 1
ATOM 2387 C CA . SER B 1 104 ? 78.833 24.297 77.029 1.00 20.55 404 SER B CA 1
ATOM 2388 C C . SER B 1 104 ? 78.794 24.200 78.550 1.00 22.52 404 SER B C 1
ATOM 2389 O O . SER B 1 104 ? 79.545 23.424 79.144 1.00 22.28 404 SER B O 1
ATOM 2392 N N . GLU B 1 105 ? 77.932 24.988 79.187 1.00 23.02 405 GLU B N 1
ATOM 2393 C CA . GLU B 1 105 ? 77.835 24.934 80.641 1.00 24.80 405 GLU B CA 1
ATOM 2394 C C . GLU B 1 105 ? 77.206 23.591 81.029 1.00 24.10 405 GLU B C 1
ATOM 2395 O O . GLU B 1 105 ? 77.515 23.024 82.079 1.00 22.65 405 GLU B O 1
ATOM 2401 N N . LEU B 1 106 ? 76.326 23.082 80.171 1.00 22.55 406 LEU B N 1
ATOM 2402 C CA . LEU B 1 106 ? 75.690 21.796 80.425 1.00 22.62 406 LEU B CA 1
ATOM 2403 C C . LEU B 1 106 ? 76.808 20.782 80.580 1.00 21.80 406 LEU B C 1
ATOM 2404 O O . LEU B 1 106 ? 76.871 20.062 81.576 1.00 20.47 406 LEU B O 1
ATOM 2409 N N . VAL B 1 107 ? 77.695 20.731 79.590 1.00 20.41 407 VAL B N 1
ATOM 2410 C CA . VAL B 1 107 ? 78.826 19.808 79.633 1.00 20.46 407 VAL B CA 1
ATOM 2411 C C . VAL B 1 107 ? 79.745 20.083 80.837 1.00 20.12 407 VAL B C 1
ATOM 2412 O O . VAL B 1 107 ? 80.180 19.151 81.512 1.00 19.97 407 VAL B O 1
ATOM 2416 N N . SER B 1 108 ? 80.035 21.353 81.111 1.00 19.01 408 SER B N 1
ATOM 2417 C CA . SER B 1 108 ? 80.893 21.699 82.252 1.00 21.16 408 SER B CA 1
ATOM 2418 C C . SER B 1 108 ? 80.345 21.144 83.574 1.00 22.53 408 SER B C 1
ATOM 2419 O O . SER B 1 108 ? 81.109 20.852 84.491 1.00 25.62 408 SER B O 1
ATOM 2422 N N . ARG B 1 109 ? 79.027 20.997 83.672 1.00 23.75 409 ARG B N 1
ATOM 2423 C CA . ARG B 1 109 ? 78.423 20.450 84.887 1.00 25.90 409 ARG B CA 1
ATOM 2424 C C . ARG B 1 109 ? 78.733 18.953 85.028 1.00 24.36 409 ARG B C 1
ATOM 2425 O O . ARG B 1 109 ? 78.650 18.391 86.117 1.00 23.41 409 ARG B O 1
ATOM 2433 N N . GLY B 1 110 ? 79.084 18.313 83.917 1.00 24.13 410 GLY B N 1
ATOM 2434 C CA . GLY B 1 110 ? 79.448 16.906 83.961 1.00 21.78 410 GLY B CA 1
ATOM 2435 C C . GLY B 1 110 ? 78.361 15.859 84.099 1.00 21.79 410 GLY B C 1
ATOM 2436 O O . GLY B 1 110 ? 77.176 16.174 84.242 1.00 21.14 410 GLY B O 1
ATOM 2437 N N . PRO B 1 111 ? 78.752 14.578 84.069 1.00 22.24 411 PRO B N 1
ATOM 2438 C CA . PRO B 1 111 ? 77.830 13.449 84.183 1.00 22.65 411 PRO B CA 1
ATOM 2439 C C . PRO B 1 111 ? 77.557 13.073 85.637 1.00 22.91 411 PRO B C 1
ATOM 2440 O O . PRO B 1 111 ? 78.135 13.655 86.555 1.00 19.31 411 PRO B O 1
ATOM 2444 N N . VAL B 1 112 ? 76.679 12.093 85.833 1.00 22.32 412 VAL B N 1
ATOM 2445 C CA . VAL B 1 112 ? 76.359 11.630 87.172 1.00 24.84 412 VAL B CA 1
ATOM 2446 C C . VAL B 1 112 ? 77.602 10.965 87.741 1.00 25.69 412 VAL B C 1
ATOM 2447 O O . VAL B 1 112 ? 78.264 10.164 87.074 1.00 25.60 412 VAL B O 1
ATOM 2451 N N . SER B 1 113 ? 77.903 11.339 88.978 1.00 27.81 413 SER B N 1
ATOM 2452 C CA . SER B 1 113 ? 79.061 10.893 89.746 1.00 29.89 413 SER B CA 1
ATOM 2453 C C . SER B 1 113 ? 80.089 9.884 89.247 1.00 31.90 413 SER B C 1
ATOM 2454 O O . SER B 1 113 ? 81.162 10.268 88.753 1.00 34.52 413 SER B O 1
ATOM 2457 N N . PRO B 1 114 ? 79.777 8.579 89.353 1.00 30.58 414 PRO B N 1
ATOM 2458 C CA . PRO B 1 114 ? 80.726 7.548 88.926 1.00 27.98 414 PRO B CA 1
ATOM 2459 C C . PRO B 1 114 ? 81.256 7.606 87.495 1.00 25.50 414 PRO B C 1
ATOM 2460 O O . PRO B 1 114 ? 82.366 7.142 87.228 1.00 24.56 414 PRO B O 1
ATOM 2464 N N . LEU B 1 115 ? 80.479 8.164 86.576 1.00 22.74 415 LEU B N 1
ATOM 2465 C CA . LEU B 1 115 ? 80.931 8.237 85.191 1.00 21.76 415 LEU B CA 1
ATOM 2466 C C . LEU B 1 115 ? 82.064 9.237 85.010 1.00 20.62 415 LEU B C 1
ATOM 2467 O O . LEU B 1 115 ? 82.092 10.286 85.651 1.00 19.97 415 LEU B O 1
ATOM 2472 N N . GLN B 1 116 ? 83.007 8.902 84.138 1.00 19.39 416 GLN B N 1
ATOM 2473 C CA . GLN B 1 116 ? 84.118 9.798 83.883 1.00 21.55 416 GLN B CA 1
ATOM 2474 C C . GLN B 1 116 ? 83.615 10.914 82.971 1.00 21.18 416 GLN B C 1
ATOM 2475 O O . GLN B 1 116 ? 82.804 10.675 82.070 1.00 19.26 416 GLN B O 1
ATOM 2481 N N . PRO B 1 117 ? 84.047 12.160 83.220 1.00 20.16 417 PRO B N 1
ATOM 2482 C CA . PRO B 1 117 ? 83.556 13.201 82.318 1.00 18.34 417 PRO B CA 1
ATOM 2483 C C . PRO B 1 117 ? 84.029 12.869 80.908 1.00 19.52 417 PRO B C 1
ATOM 2484 O O . PRO B 1 117 ? 85.122 12.345 80.715 1.00 17.85 417 PRO B O 1
ATOM 2488 N N . ASP B 1 118 ? 83.185 13.131 79.922 1.00 18.03 418 ASP B N 1
ATOM 2489 C CA . ASP B 1 118 ? 83.549 12.843 78.543 1.00 16.67 418 ASP B CA 1
ATOM 2490 C C . ASP B 1 118 ? 82.796 13.895 77.747 1.00 16.74 418 ASP B C 1
ATOM 2491 O O . ASP B 1 118 ? 81.668 13.672 77.293 1.00 16.27 418 ASP B O 1
ATOM 2496 N N . LYS B 1 119 ? 83.427 15.056 77.616 1.00 17.10 419 LYS B N 1
ATOM 2497 C CA . LYS B 1 119 ? 82.837 16.194 76.927 1.00 17.71 419 LYS B CA 1
ATOM 2498 C C . LYS B 1 119 ? 82.179 15.869 75.589 1.00 15.23 419 LYS B C 1
ATOM 2499 O O . LYS B 1 119 ? 81.027 16.233 75.367 1.00 16.33 419 LYS B O 1
ATOM 2505 N N . VAL B 1 120 ? 82.889 15.173 74.708 1.00 15.79 420 VAL B N 1
ATOM 2506 C CA . VAL B 1 120 ? 82.320 14.839 73.403 1.00 16.67 420 VAL B CA 1
ATOM 2507 C C . VAL B 1 120 ? 81.061 13.985 73.535 1.00 16.10 420 VAL B C 1
ATOM 2508 O O . VAL B 1 120 ? 80.040 14.286 72.923 1.00 16.96 420 VAL B O 1
ATOM 2512 N N . VAL B 1 121 ? 81.128 12.935 74.346 1.00 15.90 421 VAL B N 1
ATOM 2513 C CA . VAL B 1 121 ? 79.980 12.053 74.560 1.00 15.08 421 VAL B CA 1
ATOM 2514 C C . VAL B 1 121 ? 78.821 12.809 75.203 1.00 14.97 421 VAL B C 1
ATOM 2515 O O . VAL B 1 121 ? 77.653 12.615 74.841 1.00 16.49 421 VAL B O 1
ATOM 2519 N N . GLU B 1 122 ? 79.141 13.679 76.153 1.00 14.38 422 GLU B N 1
ATOM 2520 C CA . GLU B 1 122 ? 78.113 14.462 76.820 1.00 15.11 422 GLU B CA 1
ATOM 2521 C C . GLU B 1 122 ? 77.448 15.451 75.869 1.00 13.75 422 GLU B C 1
ATOM 2522 O O . GLU B 1 122 ? 76.233 15.652 75.920 1.00 14.55 422 GLU B O 1
ATOM 2528 N N . PHE B 1 123 ? 78.229 16.069 74.988 1.00 15.25 423 PHE B N 1
ATOM 2529 C CA . PHE B 1 123 ? 77.632 17.016 74.053 1.00 15.29 423 PHE B CA 1
ATOM 2530 C C . PHE B 1 123 ? 76.699 16.287 73.089 1.00 14.79 423 PHE B C 1
ATOM 2531 O O . PHE B 1 123 ? 75.612 16.779 72.774 1.00 16.84 423 PHE B O 1
ATOM 2539 N N . LEU B 1 124 ? 77.119 15.116 72.620 1.00 14.73 424 LEU B N 1
ATOM 2540 C CA . LEU B 1 124 ? 76.296 14.340 71.699 1.00 13.83 424 LEU B CA 1
ATOM 2541 C C . LEU B 1 124 ? 75.014 13.897 72.408 1.00 15.38 424 LEU B C 1
ATOM 2542 O O . LEU B 1 124 ? 73.912 13.977 71.850 1.00 15.48 424 LEU B O 1
ATOM 2547 N N . SER B 1 125 ? 75.162 13.462 73.654 1.00 15.71 425 SER B N 1
ATOM 2548 C CA . SER B 1 125 ? 74.033 13.014 74.454 1.00 16.55 425 SER B CA 1
ATOM 2549 C C . SER B 1 125 ? 73.003 14.123 74.625 1.00 16.96 425 SER B C 1
ATOM 2550 O O . SER B 1 125 ? 71.795 13.877 74.590 1.00 16.27 425 SER B O 1
ATOM 2553 N N . GLY B 1 126 ? 73.492 15.341 74.829 1.00 15.90 426 GLY B N 1
ATOM 2554 C CA . GLY B 1 126 ? 72.609 16.474 75.020 1.00 15.00 426 GLY B CA 1
ATOM 2555 C C . GLY B 1 126 ? 71.923 16.928 73.745 1.00 15.84 426 GLY B C 1
ATOM 2556 O O . GLY B 1 126 ? 70.702 17.101 73.728 1.00 16.68 426 GLY B O 1
ATOM 2557 N N . SER B 1 127 ? 72.696 17.092 72.672 1.00 13.47 427 SER B N 1
ATOM 2558 C CA . SER B 1 127 ? 72.158 17.561 71.396 1.00 15.46 427 SER B CA 1
ATOM 2559 C C . SER B 1 127 ? 71.323 16.599 70.567 1.00 15.46 427 SER B C 1
ATOM 2560 O O . SER B 1 127 ? 70.192 16.913 70.195 1.00 15.73 427 SER B O 1
ATOM 2563 N N . TYR B 1 128 ? 71.888 15.434 70.272 1.00 14.41 428 TYR B N 1
ATOM 2564 C CA . TYR B 1 128 ? 71.216 14.443 69.436 1.00 13.47 428 TYR B CA 1
ATOM 2565 C C . TYR B 1 128 ? 70.752 13.264 70.282 1.00 14.00 428 TYR B C 1
ATOM 2566 O O . TYR B 1 128 ? 71.268 12.163 70.166 1.00 15.05 428 TYR B O 1
ATOM 2575 N N . ALA B 1 129 ? 69.744 13.523 71.113 1.00 15.45 429 ALA B N 1
ATOM 2576 C CA . ALA B 1 129 ? 69.197 12.546 72.040 1.00 15.58 429 ALA B CA 1
ATOM 2577 C C . ALA B 1 129 ? 68.240 11.518 71.460 1.00 17.34 429 ALA B C 1
ATOM 2578 O O . ALA B 1 129 ? 67.823 10.599 72.168 1.00 17.39 429 ALA B O 1
ATOM 2580 N N . GLY B 1 130 ? 67.893 11.654 70.183 1.00 16.27 430 GLY B N 1
ATOM 2581 C CA . GLY B 1 130 ? 66.980 10.701 69.586 1.00 16.65 430 GLY B CA 1
ATOM 2582 C C . GLY B 1 130 ? 67.522 9.989 68.361 1.00 17.28 430 GLY B C 1
ATOM 2583 O O . GLY B 1 130 ? 68.448 10.467 67.708 1.00 15.71 430 GLY B O 1
ATOM 2584 N N . LEU B 1 131 ? 66.951 8.827 68.071 1.00 16.35 431 LEU B N 1
ATOM 2585 C CA . LEU B 1 131 ? 67.334 8.033 66.907 1.00 17.77 431 LEU B CA 1
ATOM 2586 C C . LEU B 1 131 ? 66.165 8.106 65.938 1.00 17.63 431 LEU B C 1
ATOM 2587 O O . LEU B 1 131 ? 65.012 8.170 66.370 1.00 19.05 431 LEU B O 1
ATOM 2592 N N . SER B 1 132 ? 66.456 8.101 64.640 1.00 17.99 432 SER B N 1
ATOM 2593 C CA . SER B 1 132 ? 65.402 8.184 63.633 1.00 20.56 432 SER B CA 1
ATOM 2594 C C . SER B 1 132 ? 65.623 7.329 62.392 1.00 21.40 432 SER B C 1
ATOM 2595 O O . SER B 1 132 ? 66.582 7.524 61.645 1.00 18.14 432 SER B O 1
ATOM 2598 N N . LEU B 1 133 ? 64.716 6.387 62.173 1.00 25.09 433 LEU B N 1
ATOM 2599 C CA . LEU B 1 133 ? 64.789 5.527 61.004 1.00 30.83 433 LEU B CA 1
ATOM 2600 C C . LEU B 1 133 ? 63.854 6.107 59.952 1.00 34.35 433 LEU B C 1
ATOM 2601 O O . LEU B 1 133 ? 62.729 6.488 60.264 1.00 35.22 433 LEU B O 1
ATOM 2606 N N . SER B 1 134 ? 64.328 6.191 58.714 1.00 39.60 434 SER B N 1
ATOM 2607 C CA . SER B 1 134 ? 63.512 6.706 57.618 1.00 44.95 434 SER B CA 1
ATOM 2608 C C . SER B 1 134 ? 64.035 6.254 56.263 1.00 47.61 434 SER B C 1
ATOM 2609 O O . SER B 1 134 ? 65.198 5.866 56.132 1.00 49.06 434 SER B O 1
ATOM 2612 N N . SER B 1 135 ? 63.159 6.303 55.262 1.00 50.59 435 SER B N 1
ATOM 2613 C CA . SER B 1 135 ? 63.499 5.905 53.899 1.00 52.47 435 SER B CA 1
ATOM 2614 C C . SER B 1 135 ? 62.908 6.887 52.890 1.00 52.83 435 SER B C 1
ATOM 2615 O O . SER B 1 135 ? 61.827 7.439 53.105 1.00 52.93 435 SER B O 1
ATOM 2618 N N . THR B 1 153 ? 65.873 0.521 48.654 1.00 71.31 453 THR B N 1
ATOM 2619 C CA . THR B 1 153 ? 65.626 -0.361 49.791 1.00 71.36 453 THR B CA 1
ATOM 2620 C C . THR B 1 153 ? 64.925 0.375 50.930 1.00 70.36 453 THR B C 1
ATOM 2621 O O . THR B 1 153 ? 65.052 1.593 51.068 1.00 71.46 453 THR B O 1
ATOM 2625 N N . PRO B 1 154 ? 64.162 -0.360 51.756 1.00 68.33 454 PRO B N 1
ATOM 2626 C CA . PRO B 1 154 ? 63.444 0.235 52.888 1.00 66.52 454 PRO B CA 1
ATOM 2627 C C . PRO B 1 154 ? 64.421 0.868 53.879 1.00 64.77 454 PRO B C 1
ATOM 2628 O O . PRO B 1 154 ? 64.347 2.063 54.160 1.00 64.93 454 PRO B O 1
ATOM 2632 N N . PHE B 1 155 ? 65.333 0.056 54.408 1.00 62.28 455 PHE B N 1
ATOM 2633 C CA . PHE B 1 155 ? 66.338 0.545 55.348 1.00 59.28 455 PHE B CA 1
ATOM 2634 C C . PHE B 1 155 ? 67.391 1.325 54.568 1.00 56.54 455 PHE B C 1
ATOM 2635 O O . PHE B 1 155 ? 68.353 0.757 54.052 1.00 56.49 455 PHE B O 1
ATOM 2643 N N . LYS B 1 156 ? 67.183 2.634 54.486 1.00 52.59 456 LYS B N 1
ATOM 2644 C CA . LYS B 1 156 ? 68.072 3.543 53.774 1.00 48.92 456 LYS B CA 1
ATOM 2645 C C . LYS B 1 156 ? 69.263 3.966 54.635 1.00 46.28 456 LYS B C 1
ATOM 2646 O O . LYS B 1 156 ? 70.423 3.761 54.268 1.00 44.83 456 LYS B O 1
ATOM 2652 N N . GLU B 1 157 ? 68.962 4.560 55.784 1.00 41.96 457 GLU B N 1
ATOM 2653 C CA . GLU B 1 157 ? 69.995 5.028 56.696 1.00 37.27 457 GLU B CA 1
ATOM 2654 C C . GLU B 1 157 ? 69.407 5.330 58.073 1.00 33.66 457 GLU B C 1
ATOM 2655 O O . GLU B 1 157 ? 68.189 5.286 58.264 1.00 32.92 457 GLU B O 1
ATOM 2661 N N . VAL B 1 158 ? 70.279 5.614 59.033 1.00 28.76 458 VAL B N 1
ATOM 2662 C CA . VAL B 1 158 ? 69.847 5.935 60.388 1.00 25.31 458 VAL B CA 1
ATOM 2663 C C . VAL B 1 158 ? 70.340 7.326 60.738 1.00 22.78 458 VAL B C 1
ATOM 2664 O O . VAL B 1 158 ? 71.501 7.659 60.495 1.00 21.34 458 VAL B O 1
ATOM 2668 N N . ALA B 1 159 ? 69.460 8.132 61.320 1.00 21.01 459 ALA B N 1
ATOM 2669 C CA . ALA B 1 159 ? 69.815 9.495 61.676 1.00 21.46 459 ALA B CA 1
ATOM 2670 C C . ALA B 1 159 ? 69.814 9.816 63.166 1.00 21.03 459 ALA B C 1
ATOM 2671 O O . ALA B 1 159 ? 68.993 9.309 63.934 1.00 22.50 459 ALA B O 1
ATOM 2673 N N . LEU B 1 160 ? 70.751 10.666 63.566 1.00 20.89 460 LEU B N 1
ATOM 2674 C CA . LEU B 1 160 ? 70.816 11.133 64.943 1.00 18.98 460 LEU B CA 1
ATOM 2675 C C . LEU B 1 160 ? 70.026 12.437 64.867 1.00 18.55 460 LEU B C 1
ATOM 2676 O O . LEU B 1 160 ? 70.288 13.270 64.001 1.00 18.10 460 LEU B O 1
ATOM 2681 N N . CYS B 1 161 ? 69.051 12.610 65.749 1.00 17.29 461 CYS B N 1
ATOM 2682 C CA . CYS B 1 161 ? 68.239 13.821 65.750 1.00 18.46 461 CYS B CA 1
ATOM 2683 C C . CYS B 1 161 ? 68.092 14.331 67.177 1.00 18.49 461 CYS B C 1
ATOM 2684 O O . CYS B 1 161 ? 68.521 13.662 68.116 1.00 16.29 461 CYS B O 1
ATOM 2687 N N . SER B 1 162 ? 67.485 15.501 67.354 1.00 18.34 462 SER B N 1
ATOM 2688 C CA . SER B 1 162 ? 67.342 16.040 68.708 1.00 19.68 462 SER B CA 1
ATOM 2689 C C . SER B 1 162 ? 66.370 15.197 69.520 1.00 19.28 462 SER B C 1
ATOM 2690 O O . SER B 1 162 ? 66.576 14.986 70.714 1.00 19.21 462 SER B O 1
ATOM 2693 N N . VAL B 1 163 ? 65.320 14.714 68.862 1.00 19.30 463 VAL B N 1
ATOM 2694 C CA . VAL B 1 163 ? 64.301 13.867 69.491 1.00 19.39 463 VAL B CA 1
ATOM 2695 C C . VAL B 1 163 ? 63.562 13.104 68.390 1.00 18.47 463 VAL B C 1
ATOM 2696 O O . VAL B 1 163 ? 63.207 13.684 67.363 1.00 17.22 463 VAL B O 1
ATOM 2700 N N . GLY B 1 164 ? 63.331 11.809 68.598 1.00 16.75 464 GLY B N 1
ATOM 2701 C CA . GLY B 1 164 ? 62.662 11.021 67.574 1.00 15.03 464 GLY B CA 1
ATOM 2702 C C . GLY B 1 164 ? 61.156 11.189 67.501 1.00 16.25 464 GLY B C 1
ATOM 2703 O O . GLY B 1 164 ? 60.514 11.539 68.499 1.00 17.52 464 GLY B O 1
ATOM 2704 N N . ARG B 1 165 ? 60.584 10.955 66.321 1.00 16.89 465 ARG B N 1
ATOM 2705 C CA . ARG B 1 165 ? 59.133 11.052 66.157 1.00 18.75 465 ARG B CA 1
ATOM 2706 C C . ARG B 1 165 ? 58.485 9.783 66.712 1.00 18.68 465 ARG B C 1
ATOM 2707 O O . ARG B 1 165 ? 57.334 9.803 67.160 1.00 18.53 465 ARG B O 1
ATOM 2715 N N . ARG B 1 166 ? 59.216 8.672 66.660 1.00 16.30 466 ARG B N 1
ATOM 2716 C CA . ARG B 1 166 ? 58.709 7.419 67.212 1.00 16.98 466 ARG B CA 1
ATOM 2717 C C . ARG B 1 166 ? 59.131 7.433 68.678 1.00 17.00 466 ARG B C 1
ATOM 2718 O O . ARG B 1 166 ? 60.243 7.848 68.994 1.00 17.08 466 ARG B O 1
ATOM 2726 N N . ARG B 1 167 ? 58.251 6.999 69.576 1.00 18.66 467 ARG B N 1
ATOM 2727 C CA . ARG B 1 167 ? 58.586 6.995 70.997 1.00 18.04 467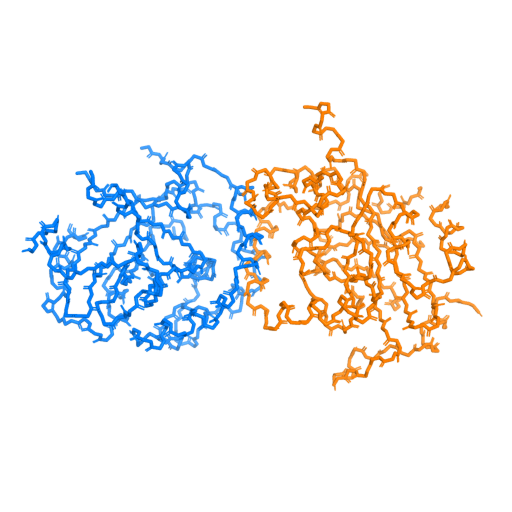 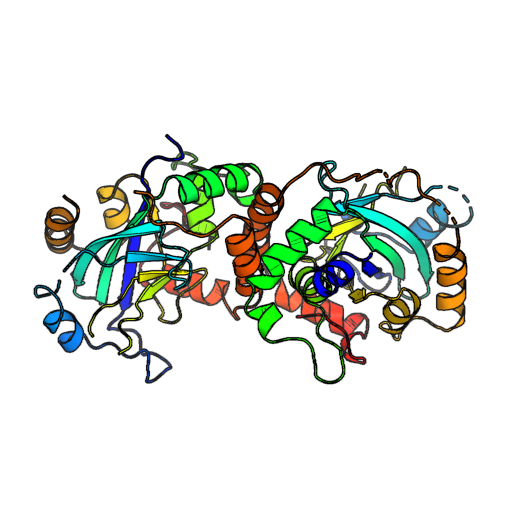ARG B CA 1
ATOM 2728 C C . ARG B 1 167 ? 59.493 5.816 71.364 1.00 19.77 467 ARG B C 1
ATOM 2729 O O . ARG B 1 167 ? 59.417 4.741 70.753 1.00 18.53 467 ARG B O 1
ATOM 2737 N N . GLY B 1 168 ? 60.366 6.035 72.348 1.00 19.11 468 GLY B N 1
ATOM 2738 C CA . GLY B 1 168 ? 61.295 5.005 72.788 1.00 17.93 468 GLY B CA 1
ATOM 2739 C C . GLY B 1 168 ? 62.589 4.989 71.989 1.00 18.86 468 GLY B C 1
ATOM 2740 O O . GLY B 1 168 ? 63.399 4.066 72.114 1.00 20.38 468 GLY B O 1
ATOM 2741 N N . THR B 1 169 ? 62.798 6.022 71.178 1.00 17.95 469 THR B N 1
ATOM 2742 C CA . THR B 1 169 ? 63.981 6.100 70.325 1.00 16.09 469 THR B CA 1
ATOM 2743 C C . THR B 1 169 ? 65.180 6.850 70.924 1.00 16.50 469 THR B C 1
ATOM 2744 O O . THR B 1 169 ? 66.014 7.396 70.199 1.00 15.40 469 THR B O 1
ATOM 2748 N N . LEU B 1 170 ? 65.258 6.863 72.250 1.00 15.50 470 LEU B N 1
ATOM 2749 C CA . LEU B 1 170 ? 66.342 7.517 72.961 1.00 17.10 470 LEU B CA 1
ATOM 2750 C C . LEU B 1 170 ? 67.723 7.037 72.486 1.00 16.22 470 LEU B C 1
ATOM 2751 O O . LEU B 1 170 ? 67.983 5.831 72.346 1.00 14.59 470 LEU B O 1
ATOM 2756 N N . ALA B 1 171 ? 68.612 7.992 72.247 1.00 15.01 471 ALA B N 1
ATOM 2757 C CA . ALA B 1 171 ? 69.953 7.676 71.793 1.00 16.41 471 ALA B CA 1
ATOM 2758 C C . ALA B 1 171 ? 70.889 7.595 72.991 1.00 16.85 471 ALA B C 1
ATOM 2759 O O . ALA B 1 171 ? 70.933 8.497 73.826 1.00 16.66 471 ALA B O 1
ATOM 2761 N N . VAL B 1 172 ? 71.635 6.502 73.074 1.00 16.87 472 VAL B N 1
ATOM 2762 C CA . VAL B 1 172 ? 72.567 6.307 74.178 1.00 17.04 472 VAL B CA 1
ATOM 2763 C C . VAL B 1 172 ? 73.996 6.228 73.661 1.00 16.38 472 VAL B C 1
ATOM 2764 O O . VAL B 1 172 ? 74.339 5.319 72.910 1.00 18.12 472 VAL B O 1
ATOM 2768 N N . TYR B 1 173 ? 74.821 7.188 74.081 1.00 16.07 473 TYR B N 1
ATOM 2769 C CA . TYR B 1 173 ? 76.215 7.275 73.655 1.00 15.02 473 TYR B CA 1
ATOM 2770 C C . TYR B 1 173 ? 77.202 6.718 74.677 1.00 14.13 473 TYR B C 1
ATOM 2771 O O . TYR B 1 173 ? 76.980 6.808 75.885 1.00 13.19 473 TYR B O 1
ATOM 2780 N N . GLY B 1 174 ? 78.305 6.174 74.167 1.00 13.68 474 GLY B N 1
ATOM 2781 C CA . GLY B 1 174 ? 79.354 5.609 75.007 1.00 16.29 474 GLY B CA 1
ATOM 2782 C C . GLY B 1 174 ? 80.577 5.247 74.174 1.00 17.68 474 GLY B C 1
ATOM 2783 O O . GLY B 1 174 ? 80.485 5.120 72.953 1.00 16.72 474 GLY B O 1
ATOM 2784 N N . ARG B 1 175 ? 81.721 5.068 74.828 1.00 18.11 475 ARG B N 1
ATOM 2785 C CA . ARG B 1 175 ? 82.960 4.738 74.129 1.00 18.61 475 ARG B CA 1
ATOM 2786 C C . ARG B 1 175 ? 83.093 3.255 73.807 1.00 21.13 475 ARG B C 1
ATOM 2787 O O . ARG B 1 175 ? 83.841 2.871 72.906 1.00 22.72 475 ARG B O 1
ATOM 2795 N N . ASP B 1 176 ? 82.353 2.430 74.540 1.00 22.90 476 ASP B N 1
ATOM 2796 C CA . ASP B 1 176 ? 82.396 0.976 74.391 1.00 23.15 476 ASP B CA 1
ATOM 2797 C C . ASP B 1 176 ? 81.040 0.406 73.963 1.00 21.79 476 ASP B C 1
ATOM 2798 O O . ASP B 1 176 ? 80.018 0.671 74.601 1.00 19.15 476 ASP B O 1
ATOM 2803 N N . PRO B 1 177 ? 81.020 -0.381 72.872 1.00 19.55 477 PRO B N 1
ATOM 2804 C CA . PRO B 1 177 ? 79.805 -1.009 72.335 1.00 21.34 477 PRO B CA 1
ATOM 2805 C C . PRO B 1 177 ? 79.103 -1.863 73.388 1.00 21.68 477 PRO B C 1
ATOM 2806 O O . PRO B 1 177 ? 77.887 -1.783 73.568 1.00 20.99 477 PRO B O 1
ATOM 2810 N N . GLU B 1 178 ? 79.877 -2.693 74.080 1.00 23.17 478 GLU B N 1
ATOM 2811 C CA . GLU B 1 178 ? 79.315 -3.567 75.103 1.00 23.02 478 GLU B CA 1
ATOM 2812 C C . GLU B 1 178 ? 78.621 -2.725 76.168 1.00 23.14 478 GLU B C 1
ATOM 2813 O O . GLU B 1 178 ? 77.496 -3.027 76.572 1.00 22.84 478 GLU B O 1
ATOM 2819 N N . TRP B 1 179 ? 79.294 -1.664 76.609 1.00 20.46 479 TRP B N 1
ATOM 2820 C CA . TRP B 1 179 ? 78.749 -0.780 77.638 1.00 19.15 479 TRP B CA 1
ATOM 2821 C C . TRP B 1 179 ? 77.411 -0.173 77.202 1.00 19.70 479 TRP B C 1
ATOM 2822 O O . TRP B 1 179 ? 76.433 -0.180 77.962 1.00 19.36 479 TRP B O 1
ATOM 2833 N N . VAL B 1 180 ? 77.369 0.357 75.983 1.00 18.49 480 VAL B N 1
ATOM 2834 C CA . VAL B 1 180 ? 76.140 0.955 75.474 1.00 21.13 480 VAL B CA 1
ATOM 2835 C C . VAL B 1 180 ? 74.976 -0.044 75.527 1.00 22.44 480 VAL B C 1
ATOM 2836 O O . VAL B 1 180 ? 73.903 0.268 76.049 1.00 22.17 480 VAL B O 1
ATOM 2840 N N . THR B 1 181 ? 75.190 -1.244 74.997 1.00 23.28 481 THR B N 1
ATOM 2841 C CA . THR B 1 181 ? 74.143 -2.263 74.999 1.00 25.67 481 THR B CA 1
ATOM 2842 C C . THR B 1 181 ? 73.663 -2.592 76.408 1.00 24.67 481 THR B C 1
ATOM 2843 O O . THR B 1 181 ? 72.481 -2.857 76.625 1.00 23.02 481 THR B O 1
ATOM 2847 N N . GLN B 1 182 ? 74.586 -2.563 77.364 1.00 26.31 482 GLN B N 1
ATOM 2848 C CA . GLN B 1 182 ? 74.267 -2.854 78.758 1.00 26.22 482 GLN B CA 1
ATOM 2849 C C . GLN B 1 182 ? 73.385 -1.790 79.415 1.00 25.65 482 GLN B C 1
ATOM 2850 O O . GLN B 1 182 ? 72.898 -1.991 80.532 1.00 25.72 482 GLN B O 1
ATOM 2856 N N . ARG B 1 183 ? 73.190 -0.661 78.731 1.00 21.81 483 ARG B N 1
ATOM 2857 C CA . ARG B 1 183 ? 72.351 0.427 79.244 1.00 21.99 483 ARG B CA 1
ATOM 2858 C C . ARG B 1 183 ? 70.865 0.089 79.143 1.00 19.81 483 ARG B C 1
ATOM 2859 O O . ARG B 1 183 ? 70.037 0.729 79.789 1.00 17.96 483 ARG B O 1
ATOM 2867 N N . PHE B 1 184 ? 70.527 -0.896 78.312 1.00 20.83 484 PHE B N 1
ATOM 2868 C CA . PHE B 1 184 ? 69.124 -1.273 78.098 1.00 19.48 484 PHE B CA 1
ATOM 2869 C C . PHE B 1 184 ? 68.708 -2.573 78.775 1.00 20.30 484 PHE B C 1
ATOM 2870 O O . PHE B 1 184 ? 69.019 -3.664 78.298 1.00 19.72 484 PHE B O 1
ATOM 2878 N N . PRO B 1 185 ? 67.966 -2.468 79.886 1.00 21.27 485 PRO B N 1
ATOM 2879 C CA . PRO B 1 185 ? 67.499 -3.634 80.644 1.00 22.52 485 PRO B CA 1
ATOM 2880 C C . PRO B 1 185 ? 66.737 -4.670 79.821 1.00 23.04 485 PRO B C 1
ATOM 2881 O O . PRO B 1 185 ? 66.792 -5.856 80.128 1.00 22.08 485 PRO B O 1
ATOM 2885 N N . ASP B 1 186 ? 66.024 -4.230 78.783 1.00 23.91 486 ASP B N 1
ATOM 2886 C CA . ASP B 1 186 ? 65.243 -5.165 77.964 1.00 24.24 486 ASP B CA 1
ATOM 2887 C C . ASP B 1 186 ? 66.065 -6.171 77.180 1.00 24.51 486 ASP B C 1
ATOM 2888 O O . ASP B 1 186 ? 65.561 -7.233 76.814 1.00 25.55 486 ASP B O 1
ATOM 2893 N N . LEU B 1 187 ? 67.317 -5.842 76.899 1.00 24.08 487 LEU B N 1
ATOM 2894 C CA . LEU B 1 187 ? 68.165 -6.748 76.138 1.00 24.74 487 LEU B CA 1
ATOM 2895 C C . LEU B 1 187 ? 68.706 -7.889 76.997 1.00 24.56 487 LEU B C 1
ATOM 2896 O O . LEU B 1 187 ? 69.306 -7.652 78.046 1.00 25.77 487 LEU B O 1
ATOM 2901 N N . THR B 1 188 ? 68.482 -9.124 76.549 1.00 23.76 488 THR B N 1
ATOM 2902 C CA . THR B 1 188 ? 68.967 -10.306 77.262 1.00 24.55 488 THR B CA 1
ATOM 2903 C C . THR B 1 188 ? 70.381 -10.618 76.796 1.00 24.83 488 THR B C 1
ATOM 2904 O O . THR B 1 188 ? 70.842 -10.067 75.794 1.00 24.90 488 THR B O 1
ATOM 2908 N N . ALA B 1 189 ? 71.069 -11.502 77.515 1.00 24.92 489 ALA B N 1
ATOM 2909 C CA . ALA B 1 189 ? 72.433 -11.877 77.146 1.00 25.30 489 ALA B CA 1
ATOM 2910 C C . ALA B 1 189 ? 72.472 -12.402 75.712 1.00 24.75 489 ALA B C 1
ATOM 2911 O O . ALA B 1 189 ? 73.431 -12.166 74.971 1.00 25.88 489 ALA B O 1
ATOM 2913 N N . ALA B 1 190 ? 71.421 -13.111 75.322 1.00 25.33 490 ALA B N 1
ATOM 2914 C CA . ALA B 1 190 ? 71.337 -13.664 73.978 1.00 25.71 490 ALA B CA 1
ATOM 2915 C C . ALA B 1 190 ? 71.207 -12.535 72.962 1.00 26.60 490 ALA B C 1
ATOM 2916 O O . ALA B 1 190 ? 71.830 -12.564 71.900 1.00 27.71 490 ALA B O 1
ATOM 2918 N N . ASP B 1 191 ? 70.389 -11.539 73.289 1.00 27.05 491 ASP B N 1
ATOM 2919 C CA . ASP B 1 191 ? 70.209 -10.394 72.403 1.00 26.01 491 ASP B CA 1
ATOM 2920 C C . ASP B 1 191 ? 71.575 -9.750 72.186 1.00 25.94 491 ASP B C 1
ATOM 2921 O O . ASP B 1 191 ? 72.000 -9.523 71.048 1.00 26.46 491 ASP B O 1
ATOM 2926 N N . ARG B 1 192 ? 72.267 -9.471 73.285 1.00 25.78 492 ARG B N 1
ATOM 2927 C CA . ARG B 1 192 ? 73.581 -8.851 73.203 1.00 26.91 492 ARG B CA 1
ATOM 2928 C C . ARG B 1 192 ? 74.568 -9.683 72.400 1.00 26.45 492 ARG B C 1
ATOM 2929 O O . ARG B 1 192 ? 75.390 -9.124 71.679 1.00 26.03 492 ARG B O 1
ATOM 2937 N N . ASP B 1 193 ? 74.489 -11.010 72.516 1.00 26.31 493 ASP B N 1
ATOM 2938 C CA . ASP B 1 193 ? 75.382 -11.882 71.755 1.00 26.18 493 ASP B CA 1
ATOM 2939 C C . ASP B 1 193 ? 75.187 -11.671 70.258 1.00 23.78 493 ASP B C 1
ATOM 2940 O O . ASP B 1 193 ? 76.154 -11.590 69.503 1.00 24.96 493 ASP B O 1
ATOM 2945 N N . GLY B 1 194 ? 73.932 -11.588 69.831 1.00 22.71 494 GLY B N 1
ATOM 2946 C CA . GLY B 1 194 ? 73.646 -11.386 68.422 1.00 22.13 494 GLY B CA 1
ATOM 2947 C C . GLY B 1 194 ? 74.166 -10.053 67.917 1.00 24.13 494 GLY B C 1
ATOM 2948 O O . GLY B 1 194 ? 74.685 -9.957 66.795 1.00 23.98 494 GLY B O 1
ATOM 2949 N N . LEU B 1 195 ? 74.029 -9.020 68.746 1.00 22.35 495 LEU B N 1
ATOM 2950 C CA . LEU B 1 195 ? 74.495 -7.686 68.391 1.00 23.71 495 LEU B CA 1
ATOM 2951 C C . LEU B 1 195 ? 76.013 -7.677 68.299 1.00 24.91 495 LEU B C 1
ATOM 2952 O O . LEU B 1 195 ? 76.583 -7.108 67.359 1.00 25.76 495 LEU B O 1
ATOM 2957 N N . ARG B 1 196 ? 76.662 -8.318 69.272 1.00 26.02 496 ARG B N 1
ATOM 2958 C CA . ARG B 1 196 ? 78.119 -8.389 69.315 1.00 28.88 496 ARG B CA 1
ATOM 2959 C C . ARG B 1 196 ? 78.691 -9.038 68.061 1.00 30.54 496 ARG B C 1
ATOM 2960 O O . ARG B 1 196 ? 79.622 -8.514 67.446 1.00 32.76 496 ARG B O 1
ATOM 2968 N N . ALA B 1 197 ? 78.142 -10.185 67.684 1.00 31.03 497 ALA B N 1
ATOM 2969 C CA . ALA B 1 197 ? 78.614 -10.871 66.493 1.00 31.49 497 ALA B CA 1
ATOM 2970 C C . ALA B 1 197 ? 78.632 -9.866 65.349 1.00 30.90 497 ALA B C 1
ATOM 2971 O O . ALA B 1 197 ? 79.531 -9.879 64.508 1.00 31.96 497 ALA B O 1
ATOM 2973 N N . GLN B 1 198 ? 77.642 -8.979 65.338 1.00 31.60 498 GLN B N 1
ATOM 2974 C CA . GLN B 1 198 ? 77.535 -7.971 64.293 1.00 30.61 498 GLN B CA 1
ATOM 2975 C C . GLN B 1 198 ? 78.621 -6.903 64.362 1.00 30.72 498 GLN B C 1
ATOM 2976 O O . GLN B 1 198 ? 79.428 -6.795 63.439 1.00 31.70 498 GLN B O 1
ATOM 2982 N N . TRP B 1 199 ? 78.675 -6.117 65.436 1.00 32.03 499 TRP B N 1
ATOM 2983 C CA . TRP B 1 199 ? 79.704 -5.085 65.469 1.00 32.87 499 TRP B CA 1
ATOM 2984 C C . TRP B 1 199 ? 81.133 -5.594 65.345 1.00 34.01 499 TRP B C 1
ATOM 2985 O O . TRP B 1 199 ? 81.992 -4.883 64.836 1.00 34.56 499 TRP B O 1
ATOM 2996 N N . GLN B 1 200 ? 81.396 -6.822 65.776 1.00 35.56 500 GLN B N 1
ATOM 2997 C CA . GLN B 1 200 ? 82.753 -7.338 65.682 1.00 37.99 500 GLN B CA 1
ATOM 2998 C C . GLN B 1 200 ? 83.140 -7.644 64.244 1.00 40.34 500 GLN B C 1
ATOM 2999 O O . GLN B 1 200 ? 84.279 -8.022 63.969 1.00 39.79 500 GLN B O 1
ATOM 3005 N N . ARG B 1 201 ? 82.191 -7.475 63.326 1.00 43.73 501 ARG B N 1
ATOM 3006 C CA . ARG B 1 201 ? 82.447 -7.717 61.908 1.00 46.57 501 ARG B CA 1
ATOM 3007 C C . ARG B 1 201 ? 82.608 -6.399 61.159 1.00 47.56 501 ARG B C 1
ATOM 3008 O O . ARG B 1 201 ? 81.751 -5.517 61.244 1.00 48.67 501 ARG B O 1
ATOM 3016 N N . SER B 1 204 ? 85.467 -2.073 58.834 1.00 57.77 504 SER B N 1
ATOM 3017 C CA . SER B 1 204 ? 85.767 -2.253 57.414 1.00 58.30 504 SER B CA 1
ATOM 3018 C C . SER B 1 204 ? 84.540 -1.886 56.580 1.00 57.41 504 SER B C 1
ATOM 3019 O O . SER B 1 204 ? 84.076 -2.681 55.762 1.00 57.07 504 SER B O 1
ATOM 3022 N N . THR B 1 205 ? 84.018 -0.680 56.785 1.00 56.73 505 THR B N 1
ATOM 3023 C CA . THR B 1 205 ? 82.831 -0.238 56.061 1.00 56.59 505 THR B CA 1
ATOM 3024 C C . THR B 1 205 ? 83.136 0.660 54.869 1.00 56.60 505 THR B C 1
ATOM 3025 O O . THR B 1 205 ? 84.165 1.335 54.829 1.00 56.17 505 THR B O 1
ATOM 3029 N N . ALA B 1 206 ? 82.223 0.663 53.903 1.00 56.62 506 ALA B N 1
ATOM 3030 C CA . ALA B 1 206 ? 82.369 1.464 52.694 1.00 56.86 506 ALA B CA 1
ATOM 3031 C C . ALA B 1 206 ? 82.122 2.941 52.969 1.00 57.43 506 ALA B C 1
ATOM 3032 O O . ALA B 1 206 ? 82.772 3.809 52.385 1.00 57.84 506 ALA B O 1
ATOM 3034 N N . VAL B 1 207 ? 81.173 3.220 53.856 1.00 57.74 507 VAL B N 1
ATOM 3035 C CA . VAL B 1 207 ? 80.832 4.592 54.209 1.00 57.99 507 VAL B CA 1
ATOM 3036 C C . VAL B 1 207 ? 82.059 5.332 54.718 1.00 57.99 507 VAL B C 1
ATOM 3037 O O . VAL B 1 207 ? 82.279 6.494 54.384 1.00 58.06 507 VAL B O 1
ATOM 3041 N N . ASP B 1 208 ? 82.860 4.641 55.521 1.00 58.34 508 ASP B N 1
ATOM 3042 C CA . ASP B 1 208 ? 84.059 5.226 56.106 1.00 58.79 508 ASP B CA 1
ATOM 3043 C C . ASP B 1 208 ? 85.330 4.679 55.455 1.00 59.23 508 ASP B C 1
ATOM 3044 O O . ASP B 1 208 ? 85.807 3.595 55.799 1.00 59.23 508 ASP B O 1
ATOM 3049 N N . GLY B 1 211 ? 87.619 8.208 53.262 1.00 39.62 511 GLY B N 1
ATOM 3050 C CA . GLY B 1 211 ? 88.070 8.733 54.539 1.00 38.25 511 GLY B CA 1
ATOM 3051 C C . GLY B 1 211 ? 86.925 9.272 55.378 1.00 37.58 511 GLY B C 1
ATOM 3052 O O . GLY B 1 211 ? 86.083 8.509 55.863 1.00 38.24 511 GLY B O 1
ATOM 3053 N N . ASP B 1 212 ? 86.889 10.591 55.549 1.00 34.65 512 ASP B N 1
ATOM 3054 C CA . ASP B 1 212 ? 85.837 11.231 56.337 1.00 31.09 512 ASP B CA 1
ATOM 3055 C C . ASP B 1 212 ? 84.614 11.439 55.456 1.00 26.91 512 ASP B C 1
ATOM 3056 O O . ASP B 1 212 ? 84.668 12.180 54.481 1.00 28.96 512 ASP B O 1
ATOM 3061 N N . PRO B 1 213 ? 83.488 10.793 55.795 1.00 25.55 513 PRO B N 1
ATOM 3062 C CA . PRO B 1 213 ? 82.255 10.920 55.011 1.00 22.01 513 PRO B CA 1
ATOM 3063 C C . PRO B 1 213 ? 81.459 12.202 55.261 1.00 22.04 513 PRO B C 1
ATOM 3064 O O . PRO B 1 213 ? 80.458 12.452 54.590 1.00 23.85 513 PRO B O 1
ATOM 3068 N N . PHE B 1 214 ? 81.910 13.010 56.216 1.00 21.70 514 PHE B N 1
ATOM 3069 C CA . PHE B 1 214 ? 81.226 14.249 56.591 1.00 22.72 514 PHE B CA 1
ATOM 3070 C C . PHE B 1 214 ? 81.427 15.385 55.584 1.00 24.32 514 PHE B C 1
ATOM 3071 O O . PHE B 1 214 ? 82.563 15.747 55.265 1.00 25.21 514 PHE B O 1
ATOM 3079 N N . ARG B 1 215 ? 80.330 15.958 55.096 1.00 24.52 515 ARG B N 1
ATOM 3080 C CA . ARG B 1 215 ? 80.432 17.046 54.128 1.00 25.08 515 ARG B CA 1
ATOM 3081 C C . ARG B 1 215 ? 79.656 18.294 54.550 1.00 26.20 515 ARG B C 1
ATOM 3082 O O . ARG B 1 215 ? 79.056 18.984 53.721 1.00 27.89 515 ARG B O 1
ATOM 3090 N N . SER B 1 216 ? 79.679 18.584 55.845 1.00 23.10 516 SER B N 1
ATOM 3091 C CA . SER B 1 216 ? 78.987 19.752 56.371 1.00 23.58 516 SER B CA 1
ATOM 3092 C C . SER B 1 216 ? 79.972 20.476 57.285 1.00 22.18 516 SER B C 1
ATOM 3093 O O . SER B 1 216 ? 81.169 20.210 57.239 1.00 21.53 516 SER B O 1
ATOM 3096 N N . ASP B 1 217 ? 79.488 21.391 58.112 1.00 22.70 517 ASP B N 1
ATOM 3097 C CA . ASP B 1 217 ? 80.380 22.109 59.017 1.00 20.06 517 ASP B CA 1
ATOM 3098 C C . ASP B 1 217 ? 79.679 22.582 60.279 1.00 18.47 517 ASP B C 1
ATOM 3099 O O . ASP B 1 217 ? 78.491 22.314 60.488 1.00 16.96 517 ASP B O 1
ATOM 3104 N N . SER B 1 218 ? 80.424 23.282 61.129 1.00 16.19 518 SER B N 1
ATOM 3105 C CA . SER B 1 218 ? 79.855 23.786 62.373 1.00 17.31 518 SER B CA 1
ATOM 3106 C C . SER B 1 218 ? 78.649 24.686 62.084 1.00 18.02 518 SER B C 1
ATOM 3107 O O . SER B 1 218 ? 77.644 24.641 62.799 1.00 14.44 518 SER B O 1
ATOM 3110 N N . TYR B 1 219 ? 78.752 25.507 61.040 1.00 17.79 519 TYR B N 1
ATOM 3111 C CA . TYR B 1 219 ? 77.656 26.399 60.671 1.00 18.36 519 TYR B CA 1
ATOM 3112 C C . TYR B 1 219 ? 76.410 25.578 60.401 1.00 17.56 519 TYR B C 1
ATOM 3113 O O . TYR B 1 219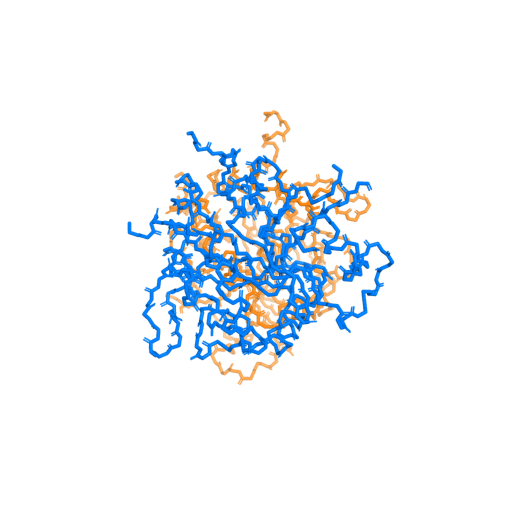 ? 75.300 25.966 60.775 1.00 18.13 519 TYR B O 1
ATOM 3122 N N . GLY B 1 220 ? 76.600 24.434 59.750 1.00 17.95 520 GLY B N 1
ATOM 3123 C CA . GLY B 1 220 ? 75.480 23.567 59.449 1.00 17.59 520 GLY B CA 1
ATOM 3124 C C . GLY B 1 220 ? 74.848 23.052 60.727 1.00 18.11 520 GLY B C 1
ATOM 3125 O O . GLY B 1 220 ? 73.628 23.084 60.885 1.00 14.70 520 GLY B O 1
ATOM 3126 N N . LEU B 1 221 ? 75.678 22.567 61.646 1.00 17.50 521 LEU B N 1
ATOM 3127 C CA . LEU B 1 221 ? 75.157 22.055 62.907 1.00 17.83 521 LEU B CA 1
ATOM 3128 C C . LEU B 1 221 ? 74.481 23.178 63.689 1.00 17.54 521 LEU B C 1
ATOM 3129 O O . LEU B 1 221 ? 73.427 22.969 64.287 1.00 14.69 521 LEU B O 1
ATOM 3134 N N . LEU B 1 222 ? 75.079 24.368 63.665 1.00 18.63 522 LEU B N 1
ATOM 3135 C CA . LEU B 1 222 ? 74.517 25.525 64.364 1.00 18.28 522 LEU B CA 1
ATOM 3136 C C . LEU B 1 222 ? 73.123 25.869 63.809 1.00 19.23 522 LEU B C 1
ATOM 3137 O O . LEU B 1 222 ? 72.199 26.183 64.561 1.00 18.48 522 LEU B O 1
ATOM 3142 N N . GLY B 1 223 ? 72.973 25.807 62.490 1.00 19.88 523 GLY B N 1
ATOM 3143 C CA . GLY B 1 223 ? 71.680 26.100 61.894 1.00 21.36 523 GLY B CA 1
ATOM 3144 C C . GLY B 1 223 ? 70.624 25.133 62.402 1.00 21.91 523 GLY B C 1
ATOM 3145 O O . GLY B 1 223 ? 69.483 25.513 62.667 1.00 21.74 523 GLY B O 1
ATOM 3146 N N . ASN B 1 224 ? 71.016 23.872 62.537 1.00 21.40 524 ASN B N 1
ATOM 3147 C CA . ASN B 1 224 ? 70.125 22.830 63.018 1.00 22.56 524 ASN B CA 1
ATOM 3148 C C . ASN B 1 224 ? 69.782 22.986 64.506 1.00 21.54 524 ASN B C 1
ATOM 3149 O O . ASN B 1 224 ? 68.675 22.636 64.922 1.00 20.53 524 ASN B O 1
ATOM 3154 N N . SER B 1 225 ? 70.712 23.517 65.306 1.00 21.87 525 SER B N 1
ATOM 3155 C CA . SER B 1 225 ? 70.454 23.669 66.742 1.00 20.73 525 SER B CA 1
ATOM 3156 C C . SER B 1 225 ? 69.254 24.555 67.071 1.00 21.52 525 SER B C 1
ATOM 3157 O O . SER B 1 225 ? 68.554 24.294 68.049 1.00 21.95 525 SER B O 1
ATOM 3160 N N . VAL B 1 226 ? 69.001 25.586 66.266 1.00 20.90 526 VAL B N 1
ATOM 3161 C CA . VAL B 1 226 ? 67.860 26.467 66.517 1.00 21.30 526 VAL B CA 1
ATOM 3162 C C . VAL B 1 226 ? 66.534 25.763 66.203 1.00 22.67 526 VAL B C 1
ATOM 3163 O O . VAL B 1 226 ? 65.502 26.037 66.839 1.00 21.41 526 VAL B O 1
ATOM 3167 N N . ASP B 1 227 ? 66.561 24.862 65.223 1.00 21.34 527 ASP B N 1
ATOM 3168 C CA . ASP B 1 227 ? 65.369 24.109 64.845 1.00 21.73 527 ASP B CA 1
ATOM 3169 C C . ASP B 1 227 ? 64.932 23.258 66.031 1.00 23.30 527 ASP B C 1
ATOM 3170 O O . ASP B 1 227 ? 63.739 23.098 66.292 1.00 22.07 527 ASP B O 1
ATOM 3175 N N . ALA B 1 228 ? 65.913 22.709 66.740 1.00 22.81 528 ALA B N 1
ATOM 3176 C CA . ALA B 1 228 ? 65.651 21.863 67.894 1.00 24.89 528 ALA B CA 1
ATOM 3177 C C . ALA B 1 228 ? 64.955 22.630 69.005 1.00 24.91 528 ALA B C 1
ATOM 3178 O O . ALA B 1 228 ? 64.111 22.080 69.710 1.00 24.12 528 ALA B O 1
ATOM 3180 N N . LEU B 1 229 ? 65.309 23.903 69.158 1.00 25.60 529 LEU B N 1
ATOM 3181 C CA . LEU B 1 229 ? 64.722 24.737 70.200 1.00 25.00 529 LEU B CA 1
ATOM 3182 C C . LEU B 1 229 ? 63.206 24.849 70.120 1.00 26.07 529 LEU B C 1
ATOM 3183 O O . LEU B 1 229 ? 62.549 25.120 71.127 1.00 26.21 529 LEU B O 1
ATOM 3188 N N . TYR B 1 230 ? 62.647 24.636 68.933 1.00 25.80 530 TYR B N 1
ATOM 3189 C CA . TYR B 1 230 ? 61.207 24.765 68.769 1.00 24.98 530 TYR B CA 1
ATOM 3190 C C . TYR B 1 230 ? 60.430 23.471 68.566 1.00 25.48 530 TYR B C 1
ATOM 3191 O O . TYR B 1 230 ? 59.289 23.487 68.103 1.00 24.18 530 TYR B O 1
ATOM 3200 N N . ILE B 1 231 ? 61.046 22.347 68.915 1.00 25.81 531 ILE B N 1
ATOM 3201 C CA . ILE B 1 231 ? 60.361 21.068 68.807 1.00 27.70 531 ILE B CA 1
ATOM 3202 C C . ILE B 1 231 ? 59.505 21.028 70.070 1.00 28.73 531 ILE B C 1
ATOM 3203 O O . ILE B 1 231 ? 60.026 21.181 71.177 1.00 29.83 531 ILE B O 1
ATOM 3208 N N . ARG B 1 232 ? 58.201 20.834 69.925 1.00 30.47 532 ARG B N 1
ATOM 3209 C CA . ARG B 1 232 ? 57.348 20.813 71.107 1.00 32.10 532 ARG B CA 1
ATOM 3210 C C . ARG B 1 232 ? 57.406 19.495 71.873 1.00 30.49 532 ARG B C 1
ATOM 3211 O O . ARG B 1 232 ? 57.545 18.420 71.279 1.00 30.12 532 ARG B O 1
ATOM 3219 N N . GLU B 1 233 ? 57.305 19.598 73.197 1.00 29.44 533 GLU B N 1
ATOM 3220 C CA . GLU B 1 233 ? 57.326 18.443 74.091 1.00 29.57 533 GLU B CA 1
ATOM 3221 C C . GLU B 1 233 ? 58.650 17.692 74.028 1.00 28.49 533 GLU B C 1
ATOM 3222 O O . GLU B 1 233 ? 58.741 16.541 74.457 1.00 26.54 533 GLU B O 1
ATOM 3228 N N . ARG B 1 234 ? 59.673 18.354 73.501 1.00 28.91 534 ARG B N 1
ATOM 3229 C CA . ARG B 1 234 ? 60.993 17.750 73.366 1.00 27.82 534 ARG B CA 1
ATOM 3230 C C . ARG B 1 234 ? 61.428 17.019 74.630 1.00 25.75 534 ARG B C 1
ATOM 3231 O O . ARG B 1 234 ? 61.640 15.811 74.604 1.00 22.61 534 ARG B O 1
ATOM 3239 N N . LEU B 1 235 ? 61.545 17.739 75.740 1.00 25.07 535 LEU B N 1
ATOM 3240 C CA . LEU B 1 235 ? 61.968 17.113 76.989 1.00 24.12 535 LEU B CA 1
ATOM 3241 C C . LEU B 1 235 ? 60.996 16.071 77.546 1.00 24.14 535 LEU B C 1
ATOM 3242 O O . LEU B 1 235 ? 61.425 15.054 78.094 1.00 24.22 535 LEU B O 1
ATOM 3247 N N . PRO B 1 236 ? 59.675 16.308 77.433 1.00 25.13 536 PRO B N 1
ATOM 3248 C CA . PRO B 1 236 ? 58.745 15.297 77.958 1.00 24.37 536 PRO B CA 1
ATOM 3249 C C . PRO B 1 236 ? 58.842 14.012 77.124 1.00 23.63 536 PRO B C 1
ATOM 3250 O O . PRO B 1 236 ? 58.758 12.903 77.648 1.00 23.68 536 PRO B O 1
ATOM 3254 N N . LYS B 1 237 ? 59.020 14.174 75.817 1.00 22.86 537 LYS B N 1
ATOM 3255 C CA . LYS B 1 237 ? 59.157 13.033 74.917 1.00 20.75 537 LYS B CA 1
ATOM 3256 C C . LYS B 1 237 ? 60.415 12.244 75.278 1.00 18.18 537 LYS B C 1
ATOM 3257 O O . LYS B 1 237 ? 60.388 11.021 75.369 1.00 16.08 537 LYS B O 1
ATOM 3263 N N . LEU B 1 238 ? 61.510 12.966 75.492 1.00 19.21 538 LEU B N 1
ATOM 3264 C CA . LEU B 1 238 ? 62.793 12.366 75.842 1.00 21.09 538 LEU B CA 1
ATOM 3265 C C . LEU B 1 238 ? 62.724 11.675 77.205 1.00 21.21 538 LEU B C 1
ATOM 3266 O O . LEU B 1 238 ? 63.271 10.588 77.383 1.00 20.34 538 LEU B O 1
ATOM 3271 N N . ARG B 1 239 ? 62.046 12.298 78.165 1.00 24.15 539 ARG B N 1
ATOM 3272 C CA . ARG B 1 239 ? 61.920 11.697 79.490 1.00 26.02 539 ARG B CA 1
ATOM 3273 C C . ARG B 1 239 ? 61.023 10.458 79.410 1.00 25.33 539 ARG B C 1
ATOM 3274 O O . ARG B 1 239 ? 61.240 9.471 80.115 1.00 24.06 539 ARG B O 1
ATOM 3282 N N . TYR B 1 240 ? 60.016 10.511 78.543 1.00 24.88 540 TYR B N 1
ATOM 3283 C CA . TYR B 1 240 ? 59.121 9.372 78.364 1.00 23.28 540 TYR B CA 1
ATOM 3284 C C . TYR B 1 240 ? 59.909 8.216 77.746 1.00 21.49 540 TYR B C 1
ATOM 3285 O O . TYR B 1 240 ? 59.779 7.064 78.156 1.00 19.88 540 TYR B O 1
ATOM 3294 N N . ASP B 1 241 ? 60.729 8.535 76.750 1.00 21.62 541 ASP B N 1
ATOM 3295 C CA . ASP B 1 241 ? 61.539 7.525 76.081 1.00 21.70 541 ASP B CA 1
ATOM 3296 C C . ASP B 1 241 ? 62.476 6.844 77.077 1.00 21.62 541 ASP B C 1
ATOM 3297 O O . ASP B 1 241 ? 62.582 5.617 77.108 1.00 20.18 541 ASP B O 1
ATOM 3302 N N . LYS B 1 242 ? 63.141 7.657 77.894 1.00 23.81 542 LYS B N 1
ATOM 3303 C CA . LYS B 1 242 ? 64.095 7.167 78.884 1.00 26.49 542 LYS B CA 1
ATOM 3304 C C . LYS B 1 242 ? 63.472 6.149 79.843 1.00 27.16 542 LYS B C 1
ATOM 3305 O O . LYS B 1 242 ? 64.084 5.132 80.157 1.00 28.89 542 LYS B O 1
ATOM 3311 N N . GLN B 1 243 ? 62.258 6.418 80.304 1.00 28.62 543 GLN B N 1
ATOM 3312 C CA . GLN B 1 243 ? 61.572 5.505 81.215 1.00 28.84 543 GLN B CA 1
ATOM 3313 C C . GLN B 1 243 ? 61.099 4.240 80.491 1.00 27.60 543 GLN B C 1
ATOM 3314 O O . GLN B 1 243 ? 61.145 3.138 81.045 1.00 23.69 543 GLN B O 1
ATOM 3320 N N . LEU B 1 244 ? 60.638 4.407 79.255 1.00 24.72 544 LEU B N 1
ATOM 3321 C CA . LEU B 1 244 ? 60.159 3.287 78.453 1.00 23.33 544 LEU B CA 1
ATOM 3322 C C . LEU B 1 244 ? 61.238 2.237 78.196 1.00 21.67 544 LEU B C 1
ATOM 3323 O O . LEU B 1 244 ? 60.969 1.040 78.269 1.00 20.64 544 LEU B O 1
ATOM 3328 N N . VAL B 1 245 ? 62.457 2.679 77.898 1.00 19.43 545 VAL B N 1
ATOM 3329 C CA . VAL B 1 245 ? 63.541 1.738 77.629 1.00 18.08 545 VAL B CA 1
ATOM 3330 C C . VAL B 1 245 ? 64.395 1.380 78.850 1.00 19.01 545 VAL B C 1
ATOM 3331 O O . VAL B 1 245 ? 65.397 0.668 78.732 1.00 19.84 545 VAL B O 1
ATOM 3335 N N . GLY B 1 246 ? 64.001 1.886 80.013 1.00 18.07 546 GLY B N 1
ATOM 3336 C CA . GLY B 1 246 ? 64.710 1.581 81.241 1.00 20.85 546 GLY B CA 1
ATOM 3337 C C . GLY B 1 246 ? 66.121 2.109 81.421 1.00 22.71 546 GLY B C 1
ATOM 3338 O O . GLY B 1 246 ? 66.850 1.615 82.280 1.00 20.37 546 GLY B O 1
ATOM 3339 N N . VAL B 1 247 ? 66.516 3.099 80.626 1.00 24.04 547 VAL B N 1
ATOM 3340 C CA . VAL B 1 247 ? 67.853 3.662 80.745 1.00 26.57 547 VAL B CA 1
ATOM 3341 C C . VAL B 1 247 ? 67.934 4.454 82.046 1.00 30.58 547 VAL B C 1
ATOM 3342 O O . VAL B 1 247 ? 69.014 4.810 82.512 1.00 29.71 547 VAL B O 1
ATOM 3346 N N . THR B 1 248 ? 66.770 4.711 82.634 1.00 35.50 548 THR B N 1
ATOM 3347 C CA . THR B 1 248 ? 66.671 5.424 83.903 1.00 39.70 548 THR B CA 1
ATOM 3348 C C . THR B 1 248 ? 67.159 4.510 85.028 1.00 42.98 548 THR B C 1
ATOM 3349 O O . THR B 1 248 ? 67.547 4.973 86.103 1.00 44.13 548 THR B O 1
ATOM 3353 N N . GLU B 1 249 ? 67.134 3.206 84.770 1.00 46.32 549 GLU B N 1
ATOM 3354 C CA . GLU B 1 249 ? 67.541 2.219 85.761 1.00 49.67 549 GLU B CA 1
ATOM 3355 C C . GLU B 1 249 ? 69.055 2.158 85.969 1.00 50.88 549 GLU B C 1
ATOM 3356 O O . GLU B 1 249 ? 69.523 1.842 87.064 1.00 52.02 549 GLU B O 1
ATOM 3362 N N . ARG B 1 250 ? 69.817 2.466 84.924 1.00 50.45 550 ARG B N 1
ATOM 3363 C CA . ARG B 1 250 ? 71.275 2.446 85.016 1.00 48.91 550 ARG B CA 1
ATOM 3364 C C . ARG B 1 250 ? 71.896 3.787 84.628 1.00 46.48 550 ARG B C 1
ATOM 3365 O O . ARG B 1 250 ? 71.278 4.587 83.921 1.00 46.08 550 ARG B O 1
ATOM 3373 N N . GLU B 1 251 ? 73.113 4.040 85.101 1.00 42.08 551 GLU B N 1
ATOM 3374 C CA . GLU B 1 251 ? 73.779 5.295 84.793 1.00 38.42 551 GLU B CA 1
ATOM 3375 C C . GLU B 1 251 ? 74.241 5.376 83.346 1.00 33.25 551 GLU B C 1
ATOM 3376 O O . GLU B 1 251 ? 74.662 4.386 82.747 1.00 31.15 551 GLU B O 1
ATOM 3382 N N . SER B 1 252 ? 74.152 6.576 82.792 1.00 28.56 552 SER B N 1
ATOM 3383 C CA . SER B 1 252 ? 74.552 6.818 81.418 1.00 24.11 552 SER B CA 1
ATOM 3384 C C . SER B 1 252 ? 74.816 8.308 81.277 1.00 22.43 552 SER B C 1
ATOM 3385 O O . SER B 1 252 ? 74.700 9.058 82.239 1.00 21.10 552 SER B O 1
ATOM 3388 N N . TYR B 1 253 ? 75.152 8.731 80.065 1.00 20.69 553 TYR B N 1
ATOM 3389 C CA . TYR B 1 253 ? 75.436 10.132 79.790 1.00 17.55 553 TYR B CA 1
ATOM 3390 C C . TYR B 1 253 ? 74.213 10.918 79.319 1.00 17.68 553 TYR B C 1
ATOM 3391 O O . TYR B 1 253 ? 74.319 12.105 78.988 1.00 16.50 553 TYR B O 1
ATOM 3400 N N . VAL B 1 254 ? 73.053 10.267 79.291 1.00 18.26 554 VAL B N 1
ATOM 3401 C CA . VAL B 1 254 ? 71.824 10.940 78.867 1.00 17.94 554 VAL B CA 1
ATOM 3402 C C . VAL B 1 254 ? 71.616 12.198 79.716 1.00 17.97 554 VAL B C 1
ATOM 3403 O O . VAL B 1 254 ? 71.713 12.154 80.941 1.00 17.45 554 VAL B O 1
ATOM 3407 N N . LYS B 1 255 ? 71.353 13.321 79.055 1.00 17.51 555 LYS B N 1
ATOM 3408 C CA . LYS B 1 255 ? 71.155 14.592 79.748 1.00 18.36 555 LYS B CA 1
ATOM 3409 C C . LYS B 1 255 ? 69.689 14.876 80.075 1.00 18.41 555 LYS B C 1
ATOM 3410 O O . LYS B 1 255 ? 69.397 15.678 80.953 1.00 20.88 555 LYS B O 1
ATOM 3416 N N . ALA B 1 256 ? 68.767 14.221 79.378 1.00 18.96 556 ALA B N 1
ATOM 3417 C CA . ALA B 1 256 ? 67.345 14.430 79.648 1.00 21.52 556 ALA B CA 1
ATOM 3418 C C . ALA B 1 256 ? 66.916 13.737 80.948 1.00 22.49 556 ALA B C 1
ATOM 3419 O O . ALA B 1 256 ? 67.628 12.812 81.401 1.00 22.01 556 ALA B O 1
#

Secondary structure (DSSP, 8-state):
-TTS-EEEEEEEEETTS--SSTTS---HHHHHHHS---PPEEEETTEEEEEEEEEEEEEEETTEEEEEEEE--HHHHHHHHHHHTT-HHHHT-SSTTSPP-HHHHHHHHH--EEEE---------EEEESS-SSTT-B-EEES-HHHHHTT-TT--HHHHHHHHHHH----B---HHHHHHHHHHHHTSTTHHHHHHHHHHHTT--GGGS----/-HHHHHHTS-EEEEEEEEETT---SSGGG---HHHHHHHS-----EEEETT-TTBEEEEEEEEEEETTEEEEEEEE--HHHHHHHHHHHTT-HHHHH-SSTTSPP-HHHHHHHHH--EEEEE-----EEEEESS-SSTT-B-EEES-HHHHHTT-TT--HHHHHHHHHHHT---S-----B---HHHHHHHHHHHHT-TTHHHHHHHHHHHTTTTSS--S---

B-factor: mean 29.55, std 13.85, range [9.56, 80.56]

InterPro domains:
  IPR001847 Peptidase S21 [MF_04008] (11-707)
  IPR001847 Peptidase S21 [PF00716] (31-415)
  IPR001847 Peptidase S21 [PR00236] (13-24)
  IPR001847 Peptidase S21 [PR00236] (29-37)
  IPR001847 Peptidase S21 [PR00236] (62-71)
  IPR001847 Peptidase S21 [PR00236] (72-88)
  IPR001847 Peptidase S21 [PR00236] (120-135)
  IPR001847 Peptidase S21 [PR00236] (156-165)
  IPR001847 Peptidase S21 [PR00236] (171-188)
  IPR001847 Peptidase S21 [PR00236] (246-257)
  IPR03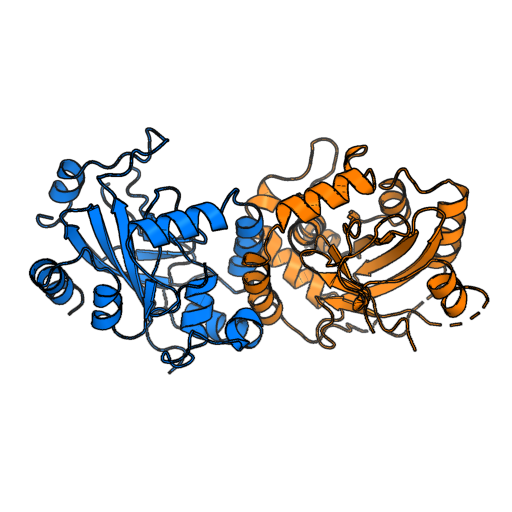5443 Herpesvirus protease superfamily [G3DSA:3.20.16.10] (1-256)

Radius of gyration: 23.63 Å; Cα contacts (8 Å, |Δi|>4): 982; chains: 2; bounding box: 48×74×46 Å

Foldseek 3Di:
DLLAKKKKKFFQAFQPFDQPDPVPDDHLVVVCVVPPCVFAFEAAPPDQLGGQFGWQFWFQDDGHIMTMTMGNFSQVSVQLVVVLVVDPQLVVAAADPDDRRSSQLSLLQAQQFKHWCPDPVGTHHIYRGLYYSHALGTMFMDDDSLLNVVQFPRDDPVRVVRGCVRNCVRSNNDHNVVSVVSRVVSVPPPCSVVRSVRSCVVRVGDSNRGSHDD/DVLVVVLQAKKKKKFFQAWQPFDDPDPQPDDHLVNCCVLPPCDWAFEAAPPDQQGTQFTWQFWDQDDTHIMTMTMGRFSQVSNLLSVVLVVDVLLVVAFPPPDDRRSSQLSLLQQQQFKHAADNHRRHIYRGRYYPHALGTMFMDPDRLVRVVLFPVQDPVNSVRRVVRNVPDDPCPVRVHRDHSVVVVVRRVVSVPDPCSVVRSVRSCVVRVSVVDTGSRSD

Solvent-accessible surface area: 19072 Å² total; per-residue (Å²): 186,33,63,35,70,0,40,1,0,0,0,1,4,17,45,85,42,104,34,138,70,90,102,11,96,21,71,98,96,44,0,55,149,112,31,197,87,185,63,36,46,1,0,4,68,57,39,94,39,3,24,0,8,69,10,19,4,18,45,18,10,166,22,0,0,0,1,0,0,8,0,51,0,85,119,0,2,42,7,0,93,103,0,0,99,96,2,112,18,4,74,162,19,27,60,105,105,34,136,94,24,74,0,0,0,2,0,3,0,10,8,2,0,2,15,2,24,16,159,196,109,48,22,76,30,1,0,0,8,13,17,3,128,34,46,0,2,2,2,1,2,1,77,66,14,46,59,0,2,90,42,0,90,38,8,73,74,75,22,26,77,25,0,59,77,82,44,154,126,63,55,6,154,13,50,2,47,5,5,4,0,27,12,1,19,6,8,38,70,100,78,8,9,51,69,0,86,96,0,32,151,44,0,35,6,32,58,173,76,1,20,8,32,10,140,153,130,72,64,130,15,49,38,69,0,48,4,0,0,0,0,3,17,50,83,46,111,43,158,79,79,114,15,103,27,61,110,98,42,0,71,139,115,47,94,152,201,27,31,40,1,4,6,68,51,41,115,39,3,19,0,0,24,10,21,4,20,38,19,13,159,24,0,0,0,4,0,0,7,0,39,0,84,118,0,0,44,18,0,28,96,0,0,83,85,0,112,16,4,74,171,22,26,83,108,100,28,122,102,16,82,0,0,1,0,0,2,1,11,7,2,0,4,22,9,45,103,141,46,18,88,11,0,0,0,11,17,16,2,139,39,48,0,1,1,1,0,2,0,66,65,17,49,59,0,2,60,30,1,45,36,4,78,64,72,30,45,77,24,0,63,58,38,52,127,217,165,33,109,39,54,104,48,24,4,154,21,66,4,48,6,4,2,0,28,13,1,18,6,4,36,60,101,76,18,10,58,70,2,87,108,0,42,116,43,1,6,2,63,121,80,91,13,15,24,37,21

Nearest PDB structures (foldseek):
  1ied-assembly1_B  TM=1.005E+00  e=6.949E-51  Human herpesvirus 5 strain AD169
  1ieg-assembly1_B  TM=9.856E-01  e=1.582E-43  Human herpesvirus 5 strain AD169
  1njt-assembly2_D  TM=9.674E-01  e=1.078E-43  Human betaherpesvirus 5
  1njt-assembly1_B  TM=9.759E-01  e=4.999E-43  Human betaherpesvirus 5
  1wpo-assembly1_A  TM=9.903E-01  e=1.385E-39  Human betaherpesvirus 5